Protein AF-A0A101II45-F1 (afdb_monomer_lite)

Structure (mmCIF, N/CA/C/O backbone):
data_AF-A0A101II45-F1
#
_entry.id   AF-A0A101II45-F1
#
loop_
_atom_site.group_PDB
_atom_site.id
_atom_site.type_symbol
_atom_site.label_atom_id
_atom_site.label_alt_id
_atom_site.label_comp_id
_atom_site.label_asym_id
_atom_site.label_entity_id
_atom_site.label_seq_id
_atom_site.pdbx_PDB_ins_code
_atom_site.Cartn_x
_atom_site.Cartn_y
_atom_site.Cartn_z
_atom_site.occupancy
_atom_site.B_iso_or_equiv
_atom_site.auth_seq_id
_atom_site.auth_comp_id
_atom_site.auth_asym_id
_atom_site.auth_atom_id
_atom_site.pdbx_PDB_model_num
ATOM 1 N N . MET A 1 1 ? 59.176 35.631 -33.725 1.00 32.97 1 MET A N 1
ATOM 2 C CA . MET A 1 1 ? 58.996 36.774 -32.805 1.00 32.97 1 MET A CA 1
ATOM 3 C C . MET A 1 1 ? 57.519 36.905 -32.478 1.00 32.97 1 MET A C 1
ATOM 5 O O . MET A 1 1 ? 56.698 36.558 -33.313 1.00 32.97 1 MET A O 1
ATOM 9 N N . ALA A 1 2 ? 57.236 37.292 -31.239 1.00 32.41 2 ALA A N 1
ATOM 10 C CA . ALA A 1 2 ? 55.952 37.253 -30.546 1.00 32.41 2 ALA A CA 1
ATOM 11 C C . ALA A 1 2 ? 54.821 38.098 -31.167 1.00 32.41 2 ALA A C 1
ATOM 13 O O . ALA A 1 2 ? 55.088 39.039 -31.907 1.00 32.41 2 ALA A O 1
ATOM 14 N N . GLY A 1 3 ? 53.579 37.820 -30.748 1.00 26.39 3 GLY A N 1
ATOM 15 C CA . GLY A 1 3 ? 52.481 38.789 -30.827 1.00 26.39 3 GLY A CA 1
ATOM 16 C C . GLY A 1 3 ? 51.075 38.196 -30.712 1.00 26.39 3 GLY A C 1
ATOM 17 O O . GLY A 1 3 ? 50.447 37.914 -31.722 1.00 26.39 3 GLY A O 1
ATOM 18 N N . LEU A 1 4 ? 50.580 38.036 -29.481 1.00 30.77 4 LEU A N 1
ATOM 19 C CA . LEU A 1 4 ? 49.160 37.840 -29.155 1.00 30.77 4 LEU A CA 1
ATOM 20 C C . LEU A 1 4 ? 48.338 39.101 -29.473 1.00 30.77 4 LEU A C 1
ATOM 22 O O . LEU A 1 4 ? 48.789 40.187 -29.134 1.00 30.77 4 LEU A O 1
ATOM 26 N N . HIS A 1 5 ? 47.094 38.944 -29.943 1.00 28.31 5 HIS A N 1
ATOM 27 C CA . HIS A 1 5 ? 45.943 39.736 -29.478 1.00 28.31 5 HIS A CA 1
ATOM 28 C C . HIS A 1 5 ? 44.617 39.003 -29.750 1.00 28.31 5 HIS A C 1
ATOM 30 O O . HIS A 1 5 ? 44.437 38.363 -30.781 1.00 28.31 5 HIS A O 1
ATOM 36 N N . TYR A 1 6 ? 43.699 39.080 -28.782 1.00 26.78 6 TYR A N 1
ATOM 37 C CA . TYR A 1 6 ? 42.430 38.353 -28.713 1.00 26.78 6 TYR A CA 1
ATOM 38 C C . TYR A 1 6 ? 41.243 39.337 -28.671 1.00 26.78 6 TYR A C 1
ATOM 40 O O . TYR A 1 6 ? 41.321 40.345 -27.972 1.00 26.78 6 TYR A O 1
ATOM 48 N N . ARG A 1 7 ? 40.129 38.893 -29.282 1.00 27.58 7 ARG A N 1
ATOM 49 C CA . ARG A 1 7 ? 38.688 39.208 -29.074 1.00 27.58 7 ARG A CA 1
ATOM 50 C C . ARG A 1 7 ? 38.025 40.363 -29.843 1.00 27.58 7 ARG A C 1
ATOM 52 O O . ARG A 1 7 ? 38.252 41.523 -29.532 1.00 27.58 7 ARG A O 1
ATOM 59 N N . SER A 1 8 ? 36.969 39.998 -30.586 1.00 24.53 8 SER A N 1
ATOM 60 C CA . SER A 1 8 ? 35.564 40.311 -30.238 1.00 24.53 8 SER A CA 1
ATOM 61 C C . SER A 1 8 ? 34.549 39.400 -30.982 1.00 24.53 8 SER A C 1
ATOM 63 O O . SER A 1 8 ? 34.760 39.091 -32.145 1.00 24.53 8 SER A O 1
ATOM 65 N N . ALA A 1 9 ? 33.529 38.924 -30.234 1.00 24.03 9 ALA A N 1
ATOM 66 C CA . ALA A 1 9 ? 32.086 38.692 -30.527 1.00 24.03 9 ALA A CA 1
ATOM 67 C C . ALA A 1 9 ? 31.601 38.114 -31.895 1.00 24.03 9 ALA A C 1
ATOM 69 O O . ALA A 1 9 ? 32.162 38.434 -32.925 1.00 24.03 9 ALA A O 1
ATOM 70 N N . THR A 1 10 ? 30.501 37.363 -32.079 1.00 25.03 10 THR A N 1
ATOM 71 C CA . THR A 1 10 ? 29.518 36.587 -31.283 1.00 25.03 10 THR A CA 1
ATOM 72 C C . THR A 1 10 ? 28.603 35.849 -32.284 1.00 25.03 10 THR A C 1
ATOM 74 O O . THR A 1 10 ? 28.254 36.438 -33.298 1.00 25.03 10 THR A O 1
ATOM 77 N N . ILE A 1 11 ? 28.120 34.669 -31.867 1.00 31.44 11 ILE A N 1
ATOM 78 C CA . ILE A 1 11 ? 26.826 34.007 -32.165 1.00 31.44 11 ILE A CA 1
ATOM 79 C C . ILE A 1 11 ? 26.573 33.421 -33.570 1.00 31.44 11 ILE A C 1
ATOM 81 O O . ILE A 1 11 ? 26.808 34.046 -34.592 1.00 31.44 11 ILE A O 1
ATOM 85 N N . SER A 1 12 ? 25.986 32.215 -33.504 1.00 30.75 12 SER A N 1
ATOM 86 C CA . SER A 1 12 ? 25.310 31.410 -34.529 1.00 30.75 12 SER A CA 1
ATOM 87 C C . SER A 1 12 ? 26.185 30.884 -35.654 1.00 30.75 12 SER A C 1
ATOM 89 O O . SER A 1 12 ? 26.355 31.551 -36.661 1.00 30.75 12 SER A O 1
ATOM 91 N N . ASP A 1 13 ? 26.698 29.666 -35.471 1.00 27.84 13 ASP A N 1
ATOM 92 C CA . ASP A 1 13 ? 26.395 28.547 -36.369 1.00 27.84 13 ASP A CA 1
ATOM 93 C C . ASP A 1 13 ? 26.982 27.235 -35.816 1.00 27.84 13 ASP A C 1
ATOM 95 O O . ASP A 1 13 ? 28.004 27.239 -35.134 1.00 27.84 13 ASP A O 1
ATOM 99 N N . PHE A 1 14 ? 26.318 26.127 -36.161 1.00 30.55 14 PHE A N 1
ATOM 100 C CA . PHE A 1 14 ? 26.659 24.704 -35.977 1.00 30.55 14 PHE A CA 1
ATOM 101 C C . PHE A 1 14 ? 25.975 23.921 -34.836 1.00 30.55 14 PHE A C 1
ATOM 103 O O . PHE A 1 14 ? 26.085 24.222 -33.651 1.00 30.55 14 PHE A O 1
ATOM 110 N N . GLY A 1 15 ? 25.234 22.893 -35.280 1.00 29.73 15 GLY A N 1
ATOM 111 C CA . GLY A 1 15 ? 24.333 22.017 -34.530 1.00 29.73 15 GLY A CA 1
ATOM 112 C C . GLY A 1 15 ? 24.991 20.828 -33.803 1.00 29.73 15 GLY A C 1
ATOM 113 O O . GLY A 1 15 ? 26.155 20.907 -33.413 1.00 29.73 15 GLY A O 1
ATOM 114 N N . PRO A 1 16 ? 24.237 19.739 -33.544 1.00 27.56 16 PRO A N 1
ATOM 115 C CA . PRO A 1 16 ? 24.560 18.788 -32.482 1.00 27.56 16 PRO A CA 1
ATOM 116 C C . PRO A 1 16 ? 25.752 17.888 -32.835 1.00 27.56 16 PRO A C 1
ATOM 118 O O . PRO A 1 16 ? 25.708 17.098 -33.777 1.00 27.56 16 PRO A O 1
ATOM 121 N N . LEU A 1 17 ? 26.813 17.975 -32.031 1.00 25.14 17 LEU A N 1
ATOM 122 C CA . LEU A 1 17 ? 27.935 17.038 -32.040 1.00 25.14 17 LEU A CA 1
ATOM 123 C C . LEU A 1 17 ? 27.567 15.781 -31.239 1.00 25.14 17 LEU A C 1
ATOM 125 O O . LEU A 1 17 ? 27.433 15.815 -30.017 1.00 25.14 17 LEU A O 1
ATOM 129 N N . TYR A 1 18 ? 27.428 14.664 -31.949 1.00 24.16 18 TYR A N 1
ATOM 130 C CA . TYR A 1 18 ? 27.373 13.317 -31.385 1.00 24.16 18 TYR A CA 1
ATOM 131 C C . TYR A 1 18 ? 28.719 12.959 -30.733 1.00 24.16 18 TYR A C 1
ATOM 133 O O . TYR A 1 18 ? 29.767 13.066 -31.371 1.00 24.16 18 TYR A O 1
ATOM 141 N N . VAL A 1 19 ? 28.700 12.463 -29.493 1.00 24.80 19 VAL A N 1
ATOM 142 C CA . VAL A 1 19 ? 29.877 11.851 -28.857 1.00 24.80 19 VAL A CA 1
ATOM 143 C C . VAL A 1 19 ? 29.896 10.357 -29.187 1.00 24.80 19 VAL A C 1
ATOM 145 O O . VAL A 1 19 ? 29.061 9.587 -28.720 1.00 24.80 19 VAL A O 1
ATOM 148 N N . ARG A 1 20 ? 30.860 9.952 -30.020 1.00 21.70 20 ARG A N 1
ATOM 149 C CA . ARG A 1 20 ? 31.225 8.555 -30.301 1.00 21.70 20 ARG A CA 1
ATOM 150 C C . ARG A 1 20 ? 31.975 7.987 -29.089 1.00 21.70 20 ARG A C 1
ATOM 152 O O . ARG A 1 20 ? 33.066 8.460 -28.784 1.00 21.70 20 ARG A O 1
ATOM 159 N N . PHE A 1 21 ? 31.447 6.949 -28.446 1.00 23.28 21 PHE A N 1
ATOM 160 C CA . PHE A 1 21 ? 32.246 6.103 -27.555 1.00 23.28 21 PHE A CA 1
ATOM 161 C C . PHE A 1 21 ? 33.021 5.086 -28.401 1.00 23.28 21 PHE A C 1
ATOM 163 O O . PHE A 1 21 ? 32.428 4.282 -29.117 1.00 23.28 21 PHE A O 1
ATOM 170 N N . VAL A 1 22 ? 34.352 5.142 -28.342 1.00 23.88 22 VAL A N 1
ATOM 171 C CA . VAL A 1 22 ? 35.238 4.101 -28.876 1.00 23.88 22 VAL A CA 1
ATOM 172 C C . VAL A 1 22 ? 35.500 3.112 -27.744 1.00 23.88 22 VAL A C 1
ATOM 174 O O . VAL A 1 22 ? 36.121 3.464 -26.745 1.00 23.88 22 VAL A O 1
ATOM 177 N N . CYS A 1 23 ? 35.002 1.887 -27.891 1.00 22.19 23 CYS A N 1
ATOM 178 C CA . CYS A 1 23 ? 35.316 0.770 -27.006 1.00 22.19 23 CYS A CA 1
ATOM 179 C C . CYS A 1 23 ? 36.609 0.103 -27.512 1.00 22.19 23 CYS A C 1
ATOM 181 O O . CYS A 1 23 ? 36.649 -0.260 -28.691 1.00 22.19 23 CYS A O 1
ATOM 183 N N . PRO A 1 24 ? 37.668 -0.075 -26.700 1.00 27.66 24 PRO A N 1
ATOM 184 C CA . PRO A 1 24 ? 38.785 -0.917 -27.100 1.00 27.66 24 PRO A CA 1
ATOM 185 C C . PRO A 1 24 ? 38.390 -2.390 -26.958 1.00 27.66 24 PRO A C 1
ATOM 187 O O . PRO A 1 24 ? 37.914 -2.820 -25.907 1.00 27.66 24 PRO A O 1
ATOM 190 N N . ALA A 1 25 ? 38.586 -3.147 -28.036 1.00 24.81 25 ALA A N 1
ATOM 191 C CA . ALA A 1 25 ? 38.457 -4.596 -28.070 1.00 24.81 25 ALA A CA 1
ATOM 192 C C . ALA A 1 25 ? 39.515 -5.260 -27.170 1.00 24.81 25 ALA A C 1
ATOM 194 O O . ALA A 1 25 ? 40.674 -4.844 -27.163 1.00 24.81 25 ALA A O 1
ATOM 195 N N . PHE A 1 26 ? 39.120 -6.309 -26.450 1.00 25.02 26 PHE A N 1
ATOM 196 C CA . PHE A 1 26 ? 40.024 -7.211 -25.739 1.00 25.02 26 PHE A CA 1
ATOM 197 C C . PHE A 1 26 ? 39.741 -8.635 -26.223 1.00 25.02 26 PHE A C 1
ATOM 199 O O . PHE A 1 26 ? 38.628 -9.129 -26.069 1.00 25.02 26 PHE A O 1
ATOM 206 N N . GLU A 1 27 ? 40.753 -9.283 -26.792 1.00 24.17 27 GLU A N 1
ATOM 207 C CA . GLU A 1 27 ? 40.809 -10.731 -27.006 1.00 24.17 27 GLU A CA 1
ATOM 208 C C . GLU A 1 27 ? 42.164 -11.276 -26.498 1.00 24.17 27 GLU A C 1
ATOM 210 O O . GLU A 1 27 ? 43.091 -10.493 -26.270 1.00 24.17 27 GLU A O 1
ATOM 215 N N . PRO A 1 28 ? 42.264 -12.588 -26.205 1.00 35.50 28 PRO A N 1
ATOM 216 C CA . PRO A 1 28 ? 42.927 -13.088 -25.001 1.00 35.50 28 PRO A CA 1
ATOM 217 C C . PRO A 1 28 ? 44.281 -13.766 -25.264 1.00 35.50 28 PRO A C 1
ATOM 219 O O . PRO A 1 28 ? 44.465 -14.421 -26.285 1.00 35.50 28 PRO A O 1
ATOM 222 N N . SER A 1 29 ? 45.198 -13.742 -24.285 1.00 27.14 29 SER A N 1
ATOM 223 C CA . SER A 1 29 ? 46.240 -14.778 -24.161 1.00 27.14 29 SER A CA 1
ATOM 224 C C . SER A 1 29 ? 46.893 -14.835 -22.772 1.00 27.14 29 SER A C 1
ATOM 226 O O . SER A 1 29 ? 47.020 -13.836 -22.071 1.00 27.14 29 SER A O 1
ATOM 228 N N . ILE A 1 30 ? 47.285 -16.055 -22.415 1.00 27.22 30 ILE A N 1
ATOM 229 C CA . ILE A 1 30 ? 47.658 -16.625 -21.114 1.00 27.22 30 ILE A CA 1
ATOM 230 C C . ILE A 1 30 ? 49.125 -16.337 -20.708 1.00 27.22 30 ILE A C 1
ATOM 232 O O . ILE A 1 30 ? 50.016 -16.438 -21.541 1.00 27.22 30 ILE A O 1
ATOM 236 N N . SER A 1 31 ? 49.374 -16.102 -19.405 1.00 24.83 31 SER A N 1
ATOM 237 C CA . SER A 1 31 ? 50.360 -16.789 -18.521 1.00 24.83 31 SER A CA 1
ATOM 238 C C . SER A 1 31 ? 51.098 -15.890 -17.497 1.00 24.83 31 SER A C 1
ATOM 240 O O . SER A 1 31 ? 51.764 -14.923 -17.844 1.00 24.83 31 SER A O 1
ATOM 242 N N . ALA A 1 32 ? 51.015 -16.325 -16.232 1.00 25.89 32 ALA A N 1
ATOM 243 C CA . ALA A 1 32 ? 52.049 -16.339 -15.185 1.00 25.89 32 ALA A CA 1
ATOM 244 C C . ALA A 1 32 ? 52.686 -15.031 -14.643 1.00 25.89 32 ALA A C 1
ATOM 246 O O . ALA A 1 32 ? 53.687 -14.546 -15.157 1.00 25.89 32 ALA A O 1
ATOM 247 N N . ARG A 1 33 ? 52.223 -14.630 -13.443 1.00 25.17 33 ARG A N 1
ATOM 248 C CA . ARG A 1 33 ? 52.964 -14.413 -12.164 1.00 25.17 33 ARG A CA 1
ATOM 249 C C . ARG A 1 33 ? 52.346 -13.250 -11.378 1.00 25.17 33 ARG A C 1
ATOM 251 O O . ARG A 1 33 ? 52.297 -12.126 -11.855 1.00 25.17 33 ARG A O 1
ATOM 258 N N . ALA A 1 34 ? 51.906 -13.527 -10.152 1.00 34.88 34 ALA A N 1
ATOM 259 C CA . ALA A 1 34 ? 51.411 -12.518 -9.219 1.00 34.88 34 ALA A CA 1
ATOM 260 C C . ALA A 1 34 ? 52.565 -11.662 -8.659 1.00 34.88 34 ALA A C 1
ATOM 262 O O . ALA A 1 34 ? 53.538 -12.244 -8.166 1.00 34.88 34 ALA A O 1
ATOM 263 N N . PRO A 1 35 ? 52.457 -10.319 -8.642 1.00 25.36 35 PRO A N 1
ATOM 264 C CA . PRO A 1 35 ? 53.284 -9.481 -7.793 1.00 25.36 35 PRO A CA 1
ATOM 265 C C . PRO A 1 35 ? 52.501 -8.937 -6.592 1.00 25.36 35 PRO A C 1
ATOM 267 O O . PRO A 1 35 ? 51.302 -8.668 -6.637 1.00 25.36 35 PRO A O 1
ATOM 270 N N . ARG A 1 36 ? 53.248 -8.832 -5.496 1.00 24.67 36 ARG A N 1
ATOM 271 C CA . ARG A 1 36 ? 52.864 -8.429 -4.144 1.00 24.67 36 ARG A CA 1
ATOM 272 C C . ARG A 1 36 ? 52.303 -7.005 -4.092 1.00 24.67 36 ARG A C 1
ATOM 274 O O . ARG A 1 36 ? 52.755 -6.133 -4.823 1.00 24.67 36 ARG A O 1
ATOM 281 N N . ALA A 1 37 ? 51.381 -6.784 -3.158 1.00 25.09 37 ALA A N 1
ATOM 282 C CA . ALA A 1 37 ? 50.926 -5.458 -2.765 1.00 25.09 37 ALA A CA 1
ATOM 283 C C . ALA A 1 37 ? 52.084 -4.653 -2.148 1.00 25.09 37 ALA A C 1
ATOM 285 O O . ALA A 1 37 ? 52.643 -5.055 -1.127 1.00 25.09 37 ALA A O 1
ATOM 286 N N . GLU A 1 38 ? 52.410 -3.514 -2.753 1.00 24.03 38 GLU A N 1
ATOM 287 C CA . GLU A 1 38 ? 53.189 -2.446 -2.127 1.00 24.03 38 GLU A CA 1
ATOM 288 C C . GLU A 1 38 ? 52.232 -1.341 -1.675 1.00 24.03 38 GLU A C 1
ATOM 290 O O . GLU A 1 38 ? 51.478 -0.777 -2.467 1.00 24.03 38 GLU A O 1
ATOM 295 N N . ILE A 1 39 ? 52.255 -1.045 -0.376 1.00 27.03 39 ILE A N 1
ATOM 296 C CA . ILE A 1 39 ? 51.626 0.140 0.203 1.00 27.03 39 ILE A CA 1
ATOM 297 C C . ILE A 1 39 ? 52.613 1.289 0.006 1.00 27.03 39 ILE A C 1
ATOM 299 O O . ILE A 1 39 ? 53.676 1.297 0.625 1.00 27.03 39 ILE A O 1
ATOM 303 N N . VAL A 1 40 ? 52.258 2.262 -0.833 1.00 27.28 40 VAL A N 1
ATOM 304 C CA . VAL A 1 40 ? 53.008 3.517 -0.962 1.00 27.28 40 VAL A CA 1
ATOM 305 C C . VAL A 1 40 ? 52.243 4.621 -0.219 1.00 27.28 40 VAL A C 1
ATOM 307 O O . VAL A 1 40 ? 51.088 4.886 -0.559 1.00 27.28 40 VAL A O 1
ATOM 310 N N . PRO A 1 41 ? 52.839 5.266 0.800 1.00 30.97 41 PRO A N 1
ATOM 311 C CA . PRO A 1 41 ? 52.206 6.348 1.541 1.00 30.97 41 PRO A CA 1
ATOM 312 C C . PRO A 1 41 ? 52.408 7.687 0.811 1.00 30.97 41 PRO A C 1
ATOM 314 O O . PRO A 1 41 ? 53.524 8.188 0.711 1.00 30.97 41 PRO A O 1
ATOM 317 N N . GLY A 1 42 ? 51.324 8.294 0.334 1.00 24.31 42 GLY A N 1
ATOM 318 C CA . GLY A 1 42 ? 51.264 9.708 -0.056 1.00 24.31 42 GLY A CA 1
ATOM 319 C C . GLY A 1 42 ? 49.960 10.267 0.506 1.00 24.31 42 GLY A C 1
ATOM 320 O O . GLY A 1 42 ? 48.901 9.710 0.257 1.00 24.31 42 GLY A O 1
ATOM 321 N N . GLY A 1 43 ? 49.959 11.239 1.412 1.00 26.11 43 GLY A N 1
ATOM 322 C CA . GLY A 1 43 ? 50.553 12.559 1.236 1.00 26.11 43 GLY A CA 1
ATOM 323 C C . GLY A 1 43 ? 49.382 13.525 1.055 1.00 26.11 43 GLY A C 1
ATOM 324 O O . GLY A 1 43 ? 48.915 13.739 -0.055 1.00 26.11 43 GLY A O 1
ATOM 325 N N . PHE A 1 44 ? 48.825 13.996 2.171 1.00 27.03 44 PHE A N 1
ATOM 326 C CA . PHE A 1 44 ? 47.637 14.848 2.213 1.00 27.03 44 PHE A CA 1
ATOM 327 C C . PHE A 1 44 ? 48.044 16.285 1.845 1.00 27.03 44 PHE A C 1
ATOM 329 O O . PHE A 1 44 ? 48.595 17.002 2.679 1.00 27.03 44 PHE A O 1
ATOM 336 N N . GLU A 1 45 ? 47.811 16.708 0.601 1.00 29.06 45 GLU A N 1
ATOM 337 C CA . GLU A 1 45 ? 47.910 18.123 0.222 1.00 29.06 45 GLU A CA 1
ATOM 338 C C . GLU A 1 45 ? 46.606 18.868 0.580 1.00 29.06 45 GLU A C 1
ATOM 340 O O . GLU A 1 45 ? 45.510 18.381 0.286 1.00 29.06 45 GLU A O 1
ATOM 345 N N . PRO A 1 46 ? 46.680 20.048 1.227 1.00 27.95 46 PRO A N 1
ATOM 346 C CA . PRO A 1 46 ? 45.502 20.798 1.646 1.00 27.95 46 PRO A CA 1
ATOM 347 C C . PRO A 1 46 ? 44.780 21.459 0.451 1.00 27.95 46 PRO A C 1
ATOM 349 O O . PRO A 1 46 ? 45.415 22.018 -0.446 1.00 27.95 46 PRO A O 1
ATOM 352 N N . PRO A 1 47 ? 43.435 21.468 0.432 1.00 29.73 47 PRO A N 1
ATOM 353 C CA . PRO A 1 47 ? 42.660 21.873 -0.732 1.00 29.73 47 PRO A CA 1
ATOM 354 C C . PRO A 1 47 ? 42.575 23.405 -0.838 1.00 29.73 47 PRO A C 1
ATOM 356 O O . PRO A 1 47 ? 41.616 24.019 -0.364 1.00 29.73 47 PRO A O 1
ATOM 359 N N . SER A 1 48 ? 43.522 24.050 -1.522 1.00 38.41 48 SER A N 1
ATOM 360 C CA . SER A 1 48 ? 43.409 25.480 -1.876 1.00 38.41 48 SER A CA 1
ATOM 361 C C . SER A 1 48 ? 43.656 25.829 -3.350 1.00 38.41 48 SER A C 1
ATOM 363 O O . SER A 1 48 ? 43.520 26.999 -3.697 1.00 38.41 48 SER A O 1
ATOM 365 N N . GLN A 1 49 ? 43.900 24.866 -4.252 1.00 39.69 49 GLN A N 1
ATOM 366 C CA . GLN A 1 49 ? 44.138 25.165 -5.681 1.00 39.69 49 GLN A CA 1
ATOM 367 C C . GLN A 1 49 ? 43.527 24.155 -6.681 1.00 39.69 49 GLN A C 1
ATOM 369 O O . GLN A 1 49 ? 44.165 23.776 -7.656 1.00 39.69 49 GLN A O 1
ATOM 374 N N . ALA A 1 50 ? 42.264 23.753 -6.491 1.00 29.25 50 ALA A N 1
ATOM 375 C CA . ALA A 1 50 ? 41.498 23.002 -7.501 1.00 29.25 50 ALA A CA 1
ATOM 376 C C . ALA A 1 50 ? 40.379 23.879 -8.118 1.00 29.25 50 ALA A C 1
ATOM 378 O O . ALA A 1 50 ? 39.761 24.662 -7.386 1.00 29.25 50 ALA A O 1
ATOM 379 N N . PRO A 1 51 ? 40.104 23.790 -9.437 1.00 27.33 51 PRO A N 1
ATOM 380 C CA . PRO A 1 51 ? 39.119 24.633 -10.121 1.00 27.33 51 PRO A CA 1
ATOM 381 C C . PRO A 1 51 ? 37.683 24.421 -9.597 1.00 27.33 51 PRO A C 1
ATOM 383 O O . PRO A 1 51 ? 37.286 23.315 -9.246 1.00 27.33 51 PRO A O 1
ATOM 386 N N . LYS A 1 52 ? 36.904 25.515 -9.548 1.00 32.28 52 LYS A N 1
ATOM 387 C CA . LYS A 1 52 ? 35.622 25.732 -8.826 1.00 32.28 52 LYS A CA 1
ATOM 388 C C . LYS A 1 52 ? 34.398 24.876 -9.234 1.00 32.28 52 LYS A C 1
ATOM 390 O O . LYS A 1 52 ? 33.268 25.291 -8.997 1.00 32.28 52 LYS A O 1
ATOM 395 N N . ALA A 1 53 ? 34.572 23.688 -9.795 1.00 28.45 53 ALA A N 1
ATOM 396 C CA . ALA A 1 53 ? 33.468 22.801 -10.166 1.00 28.45 53 ALA A CA 1
ATOM 397 C C . ALA A 1 53 ? 33.647 21.413 -9.539 1.00 28.45 53 ALA A C 1
ATOM 399 O O . ALA A 1 53 ? 33.849 20.444 -10.253 1.00 28.45 53 ALA A O 1
ATOM 400 N N . CYS A 1 54 ? 33.655 21.358 -8.203 1.00 29.38 54 CYS A N 1
ATOM 401 C CA . CYS A 1 54 ? 33.370 20.193 -7.347 1.00 29.38 54 CYS A CA 1
ATOM 402 C C . CYS A 1 54 ? 33.839 20.520 -5.920 1.00 29.38 54 CYS A C 1
ATOM 404 O O . CYS A 1 54 ? 34.981 20.251 -5.556 1.00 29.38 54 CYS A O 1
ATOM 406 N N . ARG A 1 55 ? 32.969 21.114 -5.096 1.00 24.06 55 ARG A N 1
ATOM 407 C CA . ARG A 1 55 ? 33.102 21.061 -3.632 1.00 24.06 55 ARG A CA 1
ATOM 408 C C . ARG A 1 55 ? 31.734 20.852 -3.000 1.00 24.06 55 ARG A C 1
ATOM 410 O O . ARG A 1 55 ? 30.818 21.640 -3.211 1.00 24.06 55 ARG A O 1
ATOM 417 N N . ILE A 1 56 ? 31.630 19.760 -2.252 1.00 26.50 56 ILE A N 1
ATOM 418 C CA . ILE A 1 56 ? 30.566 19.481 -1.292 1.00 26.50 56 ILE A CA 1
ATOM 419 C C . ILE A 1 56 ? 31.031 20.127 0.014 1.00 26.50 56 ILE A C 1
ATOM 421 O O . ILE A 1 56 ? 31.925 19.597 0.669 1.00 26.50 56 ILE A O 1
ATOM 425 N N . ASP A 1 57 ? 30.471 21.282 0.371 1.00 24.36 57 ASP A N 1
ATOM 426 C CA . ASP A 1 57 ? 30.784 21.931 1.645 1.00 24.36 57 ASP A CA 1
ATOM 427 C C . ASP A 1 57 ? 29.817 21.457 2.741 1.00 24.36 57 ASP A C 1
ATOM 429 O O . ASP A 1 57 ? 28.619 21.758 2.753 1.00 24.36 57 ASP A O 1
ATOM 433 N N . HIS A 1 58 ? 30.386 20.722 3.699 1.00 26.88 58 HIS A N 1
ATOM 434 C CA . HIS A 1 58 ? 29.890 20.617 5.067 1.00 26.88 58 HIS A CA 1
ATOM 435 C C . HIS A 1 58 ? 29.849 22.020 5.692 1.00 26.88 58 HIS A C 1
ATOM 437 O O . HIS A 1 58 ? 30.868 22.705 5.714 1.00 26.88 58 HIS A O 1
ATOM 443 N N . TYR A 1 59 ? 28.710 22.443 6.251 1.00 23.28 59 TYR A N 1
ATOM 444 C CA . TYR A 1 59 ? 28.646 23.685 7.034 1.00 23.28 59 TYR A CA 1
ATOM 445 C C . TYR A 1 59 ? 28.495 23.415 8.538 1.00 23.28 59 TYR A C 1
ATOM 447 O O . TYR A 1 59 ? 27.554 22.711 8.924 1.00 23.28 59 TYR A O 1
ATOM 455 N N . PRO A 1 60 ? 29.368 24.010 9.379 1.00 27.34 60 PRO A N 1
ATOM 456 C CA . PRO A 1 60 ? 29.245 24.039 10.828 1.00 27.34 60 PRO A CA 1
ATOM 457 C C . PRO A 1 60 ? 28.336 25.186 11.314 1.00 27.34 60 PRO A C 1
ATOM 459 O O . PRO A 1 60 ? 27.945 26.089 10.576 1.00 27.34 60 PRO A O 1
ATOM 462 N N . THR A 1 61 ? 27.995 25.095 12.594 1.00 32.50 61 THR A N 1
ATOM 463 C CA . THR A 1 61 ? 27.159 25.957 13.442 1.00 32.50 61 THR A CA 1
ATOM 464 C C . THR A 1 61 ? 27.641 27.410 13.587 1.00 32.50 61 THR A C 1
ATOM 466 O O . THR A 1 61 ? 28.829 27.640 13.793 1.00 32.50 61 THR A O 1
ATOM 469 N N . GLY A 1 62 ? 26.713 28.381 13.617 1.00 25.83 62 GLY A N 1
ATOM 470 C CA . GLY A 1 62 ? 26.977 29.773 14.023 1.00 25.83 62 GLY A CA 1
ATOM 471 C C . GLY A 1 62 ? 25.702 30.627 14.180 1.00 25.83 62 GLY A C 1
ATOM 472 O O . GLY A 1 62 ? 24.832 30.605 13.318 1.00 25.83 62 GLY A O 1
ATOM 473 N N . LEU A 1 63 ? 25.592 31.329 15.312 1.00 24.52 63 LEU A N 1
ATOM 474 C CA . LEU A 1 63 ? 24.477 32.153 15.832 1.00 24.52 63 LEU A CA 1
ATOM 475 C C . LEU A 1 63 ? 24.092 33.381 14.969 1.00 24.52 63 LEU A C 1
ATOM 477 O O . LEU A 1 63 ? 24.961 33.912 14.282 1.00 24.52 63 LEU A O 1
ATOM 481 N N . PRO A 1 64 ? 22.870 33.954 15.108 1.00 32.31 64 PRO A N 1
ATOM 482 C CA . PRO A 1 64 ? 22.576 35.309 14.639 1.00 32.31 64 PRO A CA 1
ATOM 483 C C . PRO A 1 64 ? 22.449 36.343 15.780 1.00 32.31 64 PRO A C 1
ATOM 485 O O . PRO A 1 64 ? 21.733 36.131 16.762 1.00 32.31 64 PRO A O 1
ATOM 488 N N . THR A 1 65 ? 23.089 37.503 15.608 1.00 26.34 65 THR A N 1
ATOM 489 C CA . THR A 1 65 ? 22.798 38.777 16.302 1.00 26.34 65 THR A CA 1
ATOM 490 C C . THR A 1 65 ? 21.788 39.626 15.498 1.00 26.34 65 THR A C 1
ATOM 492 O O . THR A 1 65 ? 21.583 39.368 14.311 1.00 26.34 65 THR A O 1
ATOM 495 N N . PRO A 1 66 ? 21.094 40.599 16.129 1.00 37.03 66 PRO A N 1
ATOM 496 C CA . PRO A 1 66 ? 19.774 41.055 15.690 1.00 37.03 66 PRO A CA 1
ATOM 497 C C . PRO A 1 66 ? 19.805 42.329 14.835 1.00 37.03 66 PRO A C 1
ATOM 499 O O . PRO A 1 66 ? 20.637 43.207 15.047 1.00 37.03 66 PRO A O 1
ATOM 502 N N . LEU A 1 67 ? 18.811 42.483 13.952 1.00 27.97 67 LEU A N 1
ATOM 503 C CA . LEU A 1 67 ? 18.456 43.773 13.358 1.00 27.97 67 LEU A CA 1
ATOM 504 C C . LEU A 1 67 ? 17.037 44.193 13.761 1.00 27.97 67 LEU A C 1
ATOM 506 O O . LEU A 1 67 ? 16.083 43.417 13.749 1.00 27.97 67 LEU A O 1
ATOM 510 N N . SER A 1 68 ? 16.981 45.450 14.181 1.00 28.31 68 SER A N 1
ATOM 511 C CA . SER A 1 68 ? 15.887 46.255 14.716 1.00 28.31 68 SER A CA 1
ATOM 512 C C . SER A 1 68 ? 14.944 46.812 13.643 1.00 28.31 68 SER A C 1
ATOM 514 O O . SER A 1 68 ? 15.402 47.132 12.552 1.00 28.31 68 SER A O 1
ATOM 516 N N . GLY A 1 69 ? 13.688 47.101 14.015 1.00 27.84 69 GLY A N 1
ATOM 517 C CA . GLY A 1 69 ? 12.888 48.156 13.367 1.00 27.84 69 GLY A CA 1
ATOM 518 C C . GLY A 1 69 ? 11.441 47.789 13.028 1.00 27.84 69 GLY A C 1
ATOM 519 O O . GLY A 1 69 ? 11.182 47.060 12.085 1.00 27.84 69 GLY A O 1
ATOM 520 N N . LEU A 1 70 ? 10.512 48.332 13.821 1.00 27.20 70 LEU A N 1
ATOM 521 C CA . LEU A 1 70 ? 9.042 48.291 13.756 1.00 27.20 70 LEU A CA 1
ATOM 522 C C . LEU A 1 70 ? 8.391 48.371 12.351 1.00 27.20 70 LEU A C 1
ATOM 524 O O . LEU A 1 70 ? 8.628 49.329 11.629 1.00 27.20 70 LEU A O 1
ATOM 528 N N . GLN A 1 71 ? 7.358 47.555 12.094 1.00 26.31 71 GLN A N 1
ATOM 529 C CA . GLN A 1 71 ? 5.945 47.899 12.357 1.00 26.31 71 GLN A CA 1
ATOM 530 C C . GLN A 1 71 ? 5.037 46.660 12.231 1.00 26.31 71 GLN A C 1
ATOM 532 O O . GLN A 1 71 ? 5.194 45.814 11.359 1.00 26.31 71 GLN A O 1
ATOM 537 N N . ARG A 1 72 ? 4.103 46.542 13.180 1.00 28.77 72 ARG A N 1
ATOM 538 C CA . ARG A 1 72 ? 3.174 45.420 13.361 1.00 28.77 72 ARG A CA 1
ATOM 539 C C . ARG A 1 72 ? 2.000 45.534 12.393 1.00 28.77 72 ARG A C 1
ATOM 541 O O . ARG A 1 72 ? 1.352 46.572 12.397 1.00 28.77 72 ARG A O 1
ATOM 548 N N . HIS A 1 73 ? 1.645 44.438 11.727 1.00 27.33 73 HIS A N 1
ATOM 549 C CA . HIS A 1 73 ? 0.258 44.026 11.484 1.00 27.33 73 HIS A CA 1
ATOM 550 C C . HIS A 1 73 ? 0.177 42.507 11.699 1.00 27.33 73 HIS A C 1
ATOM 552 O O . HIS A 1 73 ? 1.089 41.771 11.323 1.00 27.33 73 HIS A O 1
ATOM 558 N N . LEU A 1 74 ? -0.867 42.061 12.401 1.00 27.97 74 LEU A N 1
ATOM 559 C CA . LEU A 1 74 ? -1.113 40.666 12.771 1.00 27.97 74 LEU A CA 1
ATOM 560 C C . LEU A 1 74 ? -1.086 39.753 11.533 1.00 27.97 74 LEU A C 1
ATOM 562 O O . LEU A 1 74 ? -1.970 39.830 10.685 1.00 27.97 74 LEU A O 1
ATOM 566 N N . GLN A 1 75 ? -0.135 38.823 11.491 1.00 23.11 75 GLN A N 1
ATOM 567 C CA . GLN A 1 75 ? -0.242 37.606 10.695 1.00 23.11 75 GLN A CA 1
ATOM 568 C C . GLN A 1 75 ? 0.021 36.431 11.634 1.00 23.11 75 GLN A C 1
ATOM 570 O O . GLN A 1 75 ? 1.144 36.190 12.073 1.00 23.11 75 GLN A O 1
ATOM 575 N N . VAL A 1 76 ? -1.054 35.740 12.003 1.00 22.58 76 VAL A N 1
ATOM 576 C CA . VAL A 1 76 ? -0.989 34.436 12.659 1.00 22.58 76 VAL A CA 1
ATOM 577 C C . VAL A 1 76 ? -0.388 33.481 11.631 1.00 22.58 76 VAL A C 1
ATOM 579 O O . VAL A 1 76 ? -1.033 33.134 10.643 1.00 22.58 76 VAL A O 1
ATOM 582 N N . TYR A 1 77 ? 0.881 33.116 11.810 1.00 23.64 77 TYR A N 1
ATOM 583 C CA . TYR A 1 77 ? 1.532 32.113 10.977 1.00 23.64 77 TYR A CA 1
ATOM 584 C C . TYR A 1 77 ? 0.971 30.735 11.340 1.00 23.64 77 TYR A C 1
ATOM 586 O O . TYR A 1 77 ? 1.483 30.045 12.219 1.00 23.64 77 TYR A O 1
ATOM 594 N N . LEU A 1 78 ? -0.090 30.335 10.632 1.00 23.69 78 LEU A N 1
ATOM 595 C CA . LEU A 1 78 ? -0.383 28.927 10.377 1.00 23.69 78 LEU A CA 1
ATOM 596 C C . LEU A 1 78 ? 0.909 28.267 9.876 1.00 23.69 78 LEU A C 1
ATOM 598 O O . LEU A 1 78 ? 1.541 28.779 8.947 1.00 23.69 78 LEU A O 1
ATOM 602 N N . HIS A 1 79 ? 1.281 27.122 10.449 1.00 24.61 79 HIS A N 1
ATOM 603 C CA . HIS A 1 79 ? 2.243 26.220 9.824 1.00 24.61 79 HIS A CA 1
ATOM 604 C C . HIS A 1 79 ? 1.673 25.806 8.460 1.00 24.61 79 HIS A C 1
ATOM 606 O O . HIS A 1 79 ? 0.816 24.931 8.356 1.00 24.61 79 HIS A O 1
ATOM 612 N N . LYS A 1 80 ? 2.097 26.512 7.408 1.00 23.75 80 LYS A N 1
ATOM 613 C CA . LYS A 1 80 ? 1.710 26.250 6.027 1.00 23.75 80 LYS A CA 1
ATOM 614 C C . LYS A 1 80 ? 2.355 24.943 5.574 1.00 23.75 80 LYS A C 1
ATOM 616 O O . LYS A 1 80 ? 3.500 24.934 5.141 1.00 23.75 80 LYS A O 1
ATOM 621 N N . ILE A 1 81 ? 1.588 23.862 5.605 1.00 30.56 81 ILE A N 1
ATOM 622 C CA . ILE A 1 81 ? 1.658 22.858 4.547 1.00 30.56 81 ILE A CA 1
ATOM 623 C C . ILE A 1 81 ? 0.677 23.326 3.474 1.00 30.56 81 ILE A C 1
ATOM 625 O O . ILE A 1 81 ? -0.501 23.029 3.587 1.00 30.56 81 ILE A O 1
ATOM 629 N N . TYR A 1 82 ? 1.141 24.093 2.485 1.00 22.89 82 TYR A N 1
ATOM 630 C CA . TYR A 1 82 ? 0.449 24.297 1.205 1.00 22.89 82 TYR A CA 1
ATOM 631 C C . TYR A 1 82 ? 1.449 24.787 0.150 1.00 22.89 82 TYR A C 1
ATOM 633 O O . TYR A 1 82 ? 2.034 25.858 0.302 1.00 22.89 82 TYR A O 1
ATOM 641 N N . MET A 1 83 ? 1.564 24.048 -0.951 1.00 21.61 83 MET A N 1
ATOM 642 C CA . MET A 1 83 ? 1.833 24.606 -2.276 1.00 21.61 83 MET A CA 1
ATOM 643 C C . MET A 1 83 ? 0.750 24.048 -3.199 1.00 21.61 83 MET A C 1
ATOM 645 O O . MET A 1 83 ? 0.825 22.909 -3.638 1.00 21.61 83 MET A O 1
ATOM 649 N N . ARG A 1 84 ? -0.283 24.852 -3.461 1.00 21.75 84 ARG A N 1
ATOM 650 C CA . ARG A 1 84 ? -1.090 24.716 -4.673 1.00 21.75 84 ARG A CA 1
ATOM 651 C C . ARG A 1 84 ? -0.305 25.452 -5.747 1.00 21.75 84 ARG A C 1
ATOM 653 O O . ARG A 1 84 ? -0.190 26.673 -5.651 1.00 21.75 84 ARG A O 1
ATOM 660 N N . PHE A 1 85 ? 0.259 24.747 -6.722 1.00 24.36 85 PHE A N 1
ATOM 661 C CA . PHE A 1 85 ? 0.841 25.427 -7.873 1.00 24.36 85 PHE A CA 1
ATOM 662 C C . PHE A 1 85 ? -0.303 25.983 -8.731 1.00 24.36 85 PHE A C 1
ATOM 664 O O . PHE A 1 85 ? -1.174 25.217 -9.152 1.00 24.36 85 PHE A O 1
ATOM 671 N N . PRO A 1 86 ? -0.374 27.304 -8.972 1.00 24.52 86 PRO A N 1
ATOM 672 C CA . PRO A 1 86 ? -1.202 27.801 -10.052 1.00 24.52 86 PRO A CA 1
ATOM 673 C C . PRO A 1 86 ? -0.591 27.293 -11.359 1.00 24.52 86 PRO A C 1
ATOM 675 O O . PRO A 1 86 ? 0.575 27.547 -11.650 1.00 24.52 86 PRO A O 1
ATOM 678 N N . VAL A 1 87 ? -1.384 26.562 -12.139 1.00 33.00 87 VAL A N 1
ATOM 679 C CA . VAL A 1 87 ? -1.041 26.227 -13.520 1.00 33.00 87 VAL A CA 1
ATOM 680 C C . VAL A 1 87 ? -0.852 27.537 -14.280 1.00 33.00 87 VAL A C 1
ATOM 682 O O . VAL A 1 87 ? -1.816 28.290 -14.438 1.00 33.00 87 VAL A O 1
ATOM 685 N N . ARG A 1 88 ? 0.383 27.810 -14.711 1.00 26.62 88 ARG A N 1
ATOM 686 C CA . ARG A 1 88 ? 0.727 28.614 -15.892 1.00 26.62 88 ARG A CA 1
ATOM 687 C C . ARG A 1 88 ? 2.222 28.486 -16.199 1.00 26.62 88 ARG A C 1
ATOM 689 O O . ARG A 1 88 ? 3.051 28.949 -15.430 1.00 26.62 88 ARG A O 1
ATOM 696 N N . ASP A 1 89 ? 2.473 27.822 -17.322 1.00 31.30 89 ASP A N 1
ATOM 697 C CA . ASP A 1 89 ? 3.617 27.849 -18.236 1.00 31.30 89 ASP A CA 1
ATOM 698 C C . ASP A 1 89 ? 5.057 28.099 -17.741 1.00 31.30 89 ASP A C 1
ATOM 700 O O . ASP A 1 89 ? 5.403 29.153 -17.214 1.00 31.30 89 ASP A O 1
ATOM 704 N N . LYS A 1 90 ? 5.894 27.155 -18.202 1.00 29.69 90 LYS A N 1
ATOM 705 C CA . LYS A 1 90 ? 7.356 27.131 -18.402 1.00 29.69 90 LYS A CA 1
ATOM 706 C C . LYS A 1 90 ? 8.253 26.775 -17.208 1.00 29.69 90 LYS A C 1
ATOM 708 O O . LYS A 1 90 ? 8.359 27.504 -16.234 1.00 29.69 90 LYS A O 1
ATOM 713 N N . GLU A 1 91 ? 8.920 25.629 -17.406 1.00 38.56 91 GLU A N 1
ATOM 714 C CA . GLU A 1 91 ? 10.169 25.133 -16.806 1.00 38.56 91 GLU A CA 1
ATOM 715 C C . GLU A 1 91 ? 10.381 25.435 -15.318 1.00 38.56 91 GLU A C 1
ATOM 717 O O . GLU A 1 91 ? 10.899 26.481 -14.938 1.00 38.56 91 GLU A O 1
ATOM 722 N N . ILE A 1 92 ? 10.063 24.456 -14.465 1.00 31.42 92 ILE A N 1
ATOM 723 C CA . ILE A 1 92 ? 10.476 24.471 -13.060 1.00 31.42 92 ILE A CA 1
ATOM 724 C C . ILE A 1 92 ? 11.309 23.221 -12.785 1.00 31.42 92 ILE A C 1
ATOM 726 O O . ILE A 1 92 ? 10.798 22.107 -12.698 1.00 31.42 92 ILE A O 1
ATOM 730 N N . GLU A 1 93 ? 12.612 23.437 -12.635 1.00 26.75 93 GLU A N 1
ATOM 731 C CA . GLU A 1 93 ? 13.567 22.471 -12.104 1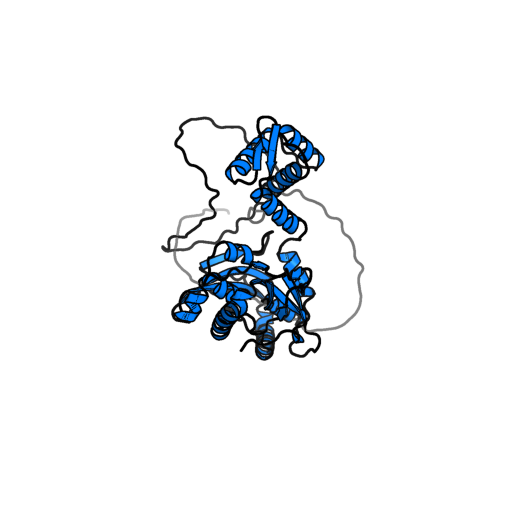.00 26.75 93 GLU A CA 1
ATOM 732 C C . GLU A 1 93 ? 13.199 22.155 -10.638 1.00 26.75 93 GLU A C 1
ATOM 734 O O . GLU A 1 93 ? 13.184 23.034 -9.769 1.00 26.75 93 GLU A O 1
ATOM 739 N N . MET A 1 94 ? 12.843 20.898 -10.359 1.00 30.75 94 MET A N 1
ATOM 740 C CA . MET A 1 94 ? 12.452 20.439 -9.023 1.00 30.75 94 MET A CA 1
ATOM 741 C C . MET A 1 94 ? 13.669 20.411 -8.089 1.00 30.75 94 MET A C 1
ATOM 743 O O . MET A 1 94 ? 14.553 19.572 -8.242 1.00 30.75 94 MET A O 1
ATOM 747 N N . LYS A 1 95 ? 13.707 21.286 -7.076 1.00 26.98 95 LYS A N 1
ATOM 748 C CA . LYS A 1 95 ? 14.706 21.212 -5.996 1.00 26.98 95 LYS A CA 1
ATOM 749 C C . LYS A 1 95 ? 14.164 20.432 -4.789 1.00 26.98 95 LYS A C 1
ATOM 751 O O . LYS A 1 95 ? 13.210 20.900 -4.165 1.00 26.98 95 LYS A O 1
ATOM 756 N N . PRO A 1 96 ? 14.779 19.297 -4.403 1.00 25.42 96 PRO A N 1
ATOM 757 C CA . PRO A 1 96 ? 14.463 18.623 -3.152 1.00 25.42 96 PRO A CA 1
ATOM 758 C C . PRO A 1 96 ? 14.941 19.461 -1.959 1.00 25.42 96 PRO A C 1
ATOM 760 O O . PRO A 1 96 ? 16.086 19.912 -1.906 1.00 25.42 96 PRO A O 1
ATOM 763 N N . LEU A 1 97 ? 14.059 19.666 -0.981 1.00 27.50 97 LEU A N 1
ATOM 764 C CA . LEU A 1 97 ? 14.401 20.301 0.290 1.00 27.50 97 LEU A CA 1
ATOM 765 C C . LEU A 1 97 ? 14.984 19.257 1.245 1.00 27.50 97 LEU A C 1
ATOM 767 O O . LEU A 1 97 ? 14.261 18.476 1.853 1.00 27.50 97 LEU A O 1
ATOM 771 N N . THR A 1 98 ? 16.301 19.283 1.418 1.00 44.44 98 THR A N 1
ATOM 772 C CA . THR A 1 98 ? 17.019 18.519 2.446 1.00 44.44 98 THR A CA 1
ATOM 773 C C . THR A 1 98 ? 17.598 19.468 3.499 1.00 44.44 98 THR A C 1
ATOM 775 O O . THR A 1 98 ? 18.637 20.076 3.240 1.00 44.44 98 THR A O 1
ATOM 778 N N . LYS A 1 99 ? 16.944 19.616 4.671 1.00 34.16 99 LYS A N 1
ATOM 779 C CA . LYS A 1 99 ? 17.536 20.013 5.984 1.00 34.16 99 LYS A CA 1
ATOM 780 C C . LYS A 1 99 ? 16.484 20.000 7.129 1.00 34.16 99 LYS A C 1
ATOM 782 O O . LYS A 1 99 ? 15.308 20.201 6.856 1.00 34.16 99 LYS A O 1
ATOM 787 N N . PRO A 1 100 ? 16.862 19.749 8.406 1.00 42.72 100 PRO A N 1
ATOM 788 C CA . PRO A 1 100 ? 16.649 18.439 9.031 1.00 42.72 100 PRO A CA 1
ATOM 789 C C . PRO A 1 100 ? 15.872 18.462 10.370 1.00 42.72 100 PRO A C 1
ATOM 791 O O . PRO A 1 100 ? 16.077 19.336 11.212 1.00 42.72 100 PRO A O 1
ATOM 794 N N . HIS A 1 101 ? 15.052 17.422 10.556 1.00 49.97 101 HIS A N 1
ATOM 795 C CA . HIS A 1 101 ? 14.477 16.712 11.726 1.00 49.97 101 HIS A CA 1
ATOM 796 C C . HIS A 1 101 ? 14.751 17.104 13.205 1.00 49.97 101 HIS A C 1
ATOM 798 O O . HIS A 1 101 ? 14.133 16.523 14.097 1.00 49.97 101 HIS A O 1
ATOM 804 N N . SER A 1 102 ? 15.615 18.064 13.536 1.00 46.00 102 SER A N 1
ATOM 805 C CA . SER A 1 102 ? 15.936 18.418 14.931 1.00 46.00 102 SER A CA 1
ATOM 806 C C . SER A 1 102 ? 14.778 19.096 15.678 1.00 46.00 102 SER A C 1
ATOM 808 O O . SER A 1 102 ? 14.606 18.876 16.874 1.00 46.00 102 SER A O 1
ATOM 810 N N . SER A 1 103 ? 13.948 19.886 14.990 1.00 55.97 103 SER A N 1
ATOM 811 C CA . SER A 1 103 ? 12.857 20.646 15.621 1.00 55.97 103 SER A CA 1
ATOM 812 C C . SER A 1 103 ? 11.694 19.765 16.084 1.00 55.97 103 SER A C 1
ATOM 814 O O . SER A 1 103 ? 11.126 20.028 17.137 1.00 55.97 103 SER A O 1
ATOM 816 N N . GLN A 1 104 ? 11.365 18.701 15.345 1.00 59.16 104 GLN A N 1
ATOM 817 C CA . GLN A 1 104 ? 10.264 17.792 15.692 1.00 59.16 104 GLN A CA 1
ATOM 818 C C . GLN A 1 104 ? 10.618 16.892 16.880 1.00 59.16 104 GLN A C 1
ATOM 820 O O . GLN A 1 104 ? 9.840 16.811 17.828 1.00 59.16 104 GLN A O 1
ATOM 825 N N . ARG A 1 105 ? 11.827 16.309 16.892 1.00 63.62 105 ARG A N 1
ATOM 826 C CA . ARG A 1 105 ? 12.324 15.518 18.034 1.00 63.62 105 ARG A CA 1
ATOM 827 C C . ARG A 1 105 ? 12.298 16.319 19.337 1.00 63.62 105 ARG A C 1
ATOM 829 O O . ARG A 1 105 ? 11.843 15.824 20.359 1.00 63.62 105 ARG A O 1
ATOM 836 N N . ARG A 1 106 ? 12.685 17.599 19.282 1.00 68.88 106 ARG A N 1
ATOM 837 C CA . ARG A 1 106 ? 12.634 18.510 20.441 1.00 68.88 106 ARG A CA 1
ATOM 838 C C . ARG A 1 106 ? 11.219 18.701 20.993 1.00 68.88 106 ARG A C 1
ATOM 840 O O . ARG A 1 106 ? 11.056 18.791 22.204 1.00 68.88 106 ARG A O 1
ATOM 847 N N . LEU A 1 107 ? 10.203 18.781 20.132 1.00 73.88 107 LEU A N 1
ATOM 848 C CA . LEU A 1 107 ? 8.809 18.916 20.569 1.00 73.88 107 LEU A CA 1
ATOM 849 C C . LEU A 1 107 ? 8.304 17.619 21.216 1.00 73.88 107 LEU A C 1
ATOM 851 O O . LEU A 1 107 ? 7.686 17.674 22.275 1.00 73.88 107 LEU A O 1
ATOM 855 N N . ILE A 1 108 ? 8.624 16.462 20.634 1.00 77.56 108 ILE A N 1
ATOM 856 C CA . ILE A 1 108 ? 8.252 15.153 21.193 1.00 77.56 108 ILE A CA 1
ATOM 857 C C . ILE A 1 108 ? 8.882 14.958 22.576 1.00 77.56 108 ILE A C 1
ATOM 859 O O . ILE A 1 108 ? 8.199 14.551 23.514 1.00 77.56 108 ILE A O 1
ATOM 863 N N . GLU A 1 109 ? 10.153 15.319 22.745 1.00 80.75 109 GLU A N 1
ATOM 864 C CA . GLU A 1 109 ? 10.832 15.216 24.039 1.00 80.75 109 GLU A CA 1
ATOM 865 C C . GLU A 1 109 ? 10.242 16.135 25.107 1.00 80.75 109 GLU A C 1
ATOM 867 O O . GLU A 1 109 ? 10.072 15.720 26.251 1.00 80.75 109 GLU A O 1
ATOM 872 N N . ILE A 1 110 ? 9.835 17.355 24.744 1.00 86.62 110 ILE A N 1
ATOM 873 C CA . ILE A 1 110 ? 9.100 18.228 25.669 1.00 86.62 110 ILE A CA 1
ATOM 874 C C . ILE A 1 110 ? 7.795 17.550 26.117 1.00 86.62 110 ILE A C 1
ATOM 876 O O . ILE A 1 110 ? 7.495 17.548 27.310 1.00 86.62 110 ILE A O 1
ATOM 880 N N . LEU A 1 111 ? 7.037 16.932 25.202 1.00 85.19 111 LEU A N 1
ATOM 881 C CA . LEU A 1 111 ? 5.817 16.200 25.560 1.00 85.19 111 LEU A CA 1
ATOM 882 C C . LEU A 1 111 ? 6.122 14.997 26.472 1.00 85.19 111 LEU A C 1
ATOM 884 O O . LEU A 1 111 ? 5.385 14.777 27.432 1.00 85.19 111 LEU A O 1
ATOM 888 N N . ARG A 1 112 ? 7.223 14.261 26.241 1.00 84.94 112 ARG A N 1
ATOM 889 C CA . ARG A 1 112 ? 7.677 13.155 27.112 1.00 84.94 112 ARG A CA 1
ATOM 890 C C . ARG A 1 112 ? 7.975 13.620 28.526 1.00 84.94 112 ARG A C 1
ATOM 892 O O . ARG A 1 112 ? 7.546 12.971 29.475 1.00 84.94 112 ARG A O 1
ATOM 899 N N . VAL A 1 113 ? 8.698 14.728 28.662 1.00 88.75 113 VAL A N 1
ATOM 900 C CA . VAL A 1 113 ? 9.036 15.312 29.964 1.00 88.75 113 VAL A CA 1
ATOM 901 C C . VAL A 1 113 ? 7.771 15.726 30.718 1.00 88.75 113 VAL A C 1
ATOM 903 O O . VAL A 1 113 ? 7.653 15.447 31.907 1.00 88.75 113 VAL A O 1
ATOM 906 N N . ILE A 1 114 ? 6.791 16.323 30.030 1.00 90.06 114 ILE A N 1
ATOM 907 C CA . ILE A 1 114 ? 5.506 16.685 30.647 1.00 90.06 114 ILE A CA 1
ATOM 908 C C . ILE A 1 114 ? 4.709 15.433 31.036 1.00 90.06 114 ILE A C 1
ATOM 910 O O . ILE A 1 114 ? 4.136 15.401 32.118 1.00 90.06 114 ILE A O 1
ATOM 914 N N . ASN A 1 115 ? 4.676 14.397 30.192 1.00 89.56 115 ASN A N 1
ATOM 915 C CA . ASN A 1 115 ? 3.938 13.160 30.476 1.00 89.56 115 ASN A CA 1
ATOM 916 C C . ASN A 1 115 ? 4.519 12.348 31.632 1.00 89.56 115 ASN A C 1
ATOM 918 O O . ASN A 1 115 ? 3.775 11.672 32.330 1.00 89.56 115 ASN A O 1
ATOM 922 N N . ALA A 1 116 ? 5.843 12.378 31.795 1.00 85.38 116 ALA A N 1
ATOM 923 C CA . ALA A 1 116 ? 6.540 11.693 32.877 1.00 85.38 116 ALA A CA 1
ATOM 924 C C . ALA A 1 116 ? 6.363 12.393 34.236 1.00 85.38 116 ALA A C 1
ATOM 926 O O . ALA A 1 116 ? 6.762 11.844 35.258 1.00 85.38 116 ALA A O 1
ATOM 927 N N . SER A 1 117 ? 5.802 13.607 34.253 1.00 84.94 117 SER A N 1
ATOM 928 C CA . SER A 1 117 ? 5.534 14.348 35.478 1.00 84.94 117 SER A CA 1
ATOM 929 C C . SER A 1 117 ? 4.087 14.157 35.927 1.00 84.94 117 SER A C 1
ATOM 931 O O . SER A 1 117 ? 3.150 14.482 35.201 1.00 84.94 117 SER A O 1
ATOM 933 N N . ASP A 1 118 ? 3.901 13.717 37.171 1.00 78.31 118 ASP A N 1
ATOM 934 C CA . ASP A 1 118 ? 2.576 13.593 37.799 1.00 78.31 118 ASP A CA 1
ATOM 935 C C . ASP A 1 118 ? 1.985 14.947 38.238 1.00 78.31 118 ASP A C 1
ATOM 937 O O . ASP A 1 118 ? 0.880 15.016 38.779 1.00 78.31 118 ASP A O 1
ATOM 941 N N . LYS A 1 119 ? 2.729 16.044 38.049 1.00 87.38 119 LYS A N 1
ATOM 942 C CA . LYS A 1 119 ? 2.349 17.406 38.441 1.00 87.38 119 LYS A CA 1
ATOM 943 C C . LYS A 1 119 ? 2.576 18.375 37.278 1.00 87.38 119 LYS A C 1
ATOM 945 O O . LYS A 1 119 ? 3.395 18.103 36.403 1.00 87.38 119 LYS A O 1
ATOM 950 N N . PRO A 1 120 ? 1.906 19.541 37.267 1.00 90.12 120 PRO A N 1
ATOM 951 C CA . PRO A 1 120 ? 2.201 20.583 36.291 1.00 90.12 120 PRO A CA 1
ATOM 952 C C . PRO A 1 120 ? 3.680 20.964 36.324 1.00 90.12 120 PRO A C 1
ATOM 954 O O . PRO A 1 120 ? 4.227 21.224 37.395 1.00 90.12 120 PRO A O 1
ATOM 957 N N . ILE A 1 121 ? 4.313 21.018 35.150 1.00 90.88 121 ILE A N 1
ATOM 958 C CA . ILE A 1 121 ? 5.751 21.281 35.039 1.00 90.88 121 ILE A CA 1
ATOM 959 C C . ILE A 1 121 ? 6.044 22.591 34.291 1.00 90.88 121 ILE A C 1
ATOM 961 O O . ILE A 1 121 ? 5.397 22.950 33.300 1.00 90.88 121 ILE A O 1
ATOM 965 N N . GLY A 1 122 ? 7.000 23.361 34.814 1.00 91.25 122 GLY A N 1
ATOM 966 C CA . GLY A 1 122 ? 7.409 24.663 34.287 1.00 91.25 122 GLY A CA 1
ATOM 967 C C . GLY A 1 122 ? 8.529 24.582 33.243 1.00 91.25 122 GLY A C 1
ATOM 968 O O . GLY A 1 122 ? 9.264 23.605 33.171 1.00 91.25 122 GLY A O 1
ATOM 969 N N . ALA A 1 123 ? 8.706 25.654 32.461 1.00 90.19 123 ALA A N 1
ATOM 970 C CA . ALA A 1 123 ? 9.696 25.708 31.375 1.00 90.19 123 ALA A CA 1
ATOM 971 C C . ALA A 1 123 ? 11.148 25.496 31.846 1.00 90.19 123 ALA A C 1
ATOM 973 O O . ALA A 1 123 ? 11.941 24.930 31.100 1.00 90.19 123 ALA A O 1
ATOM 974 N N . ARG A 1 124 ? 11.483 25.934 33.069 1.00 90.69 124 ARG A N 1
ATOM 975 C CA . ARG A 1 124 ? 12.809 25.739 33.669 1.00 90.69 124 ARG A CA 1
ATOM 976 C C . ARG A 1 124 ? 13.076 24.266 33.967 1.00 90.69 124 ARG A C 1
ATOM 978 O O . ARG A 1 124 ? 14.016 23.711 33.428 1.00 90.69 124 ARG A O 1
ATOM 985 N N . ALA A 1 125 ? 12.172 23.620 34.703 1.00 88.81 125 ALA A N 1
ATOM 986 C CA . ALA A 1 125 ? 12.272 22.194 35.010 1.00 88.81 125 ALA A CA 1
ATOM 987 C C . ALA A 1 125 ? 12.284 21.322 33.741 1.00 88.81 125 ALA A C 1
ATOM 989 O O . ALA A 1 125 ? 13.040 20.363 33.668 1.00 88.81 125 ALA A O 1
ATOM 990 N N . ILE A 1 126 ? 11.506 21.686 32.712 1.00 90.62 126 ILE A N 1
ATOM 991 C CA . ILE A 1 126 ? 11.570 21.006 31.411 1.00 90.62 126 ILE A CA 1
ATOM 992 C C . ILE A 1 126 ? 12.946 21.195 30.751 1.00 90.62 126 ILE A C 1
ATOM 994 O O . ILE A 1 126 ? 13.488 20.246 30.205 1.00 90.62 126 ILE A O 1
ATOM 998 N N . SER A 1 127 ? 13.510 22.406 30.773 1.00 90.00 127 SER A N 1
ATOM 999 C CA . SER A 1 127 ? 14.834 22.702 30.200 1.00 90.00 127 SER A CA 1
ATOM 1000 C C . SER A 1 127 ? 15.953 21.927 30.900 1.00 90.00 127 SER A C 1
ATOM 1002 O O . SER A 1 127 ? 16.807 21.352 30.224 1.00 90.00 127 SER A O 1
ATOM 1004 N N . ASP A 1 128 ? 15.906 21.855 32.231 1.00 85.88 128 ASP A N 1
ATOM 1005 C CA . ASP A 1 128 ? 16.862 21.102 33.047 1.00 85.88 128 ASP A CA 1
ATOM 1006 C C . ASP A 1 128 ? 16.765 19.595 32.741 1.00 85.88 128 ASP A C 1
ATOM 1008 O O . ASP A 1 128 ? 17.772 18.939 32.477 1.00 85.88 128 ASP A O 1
ATOM 1012 N N . GLU A 1 129 ? 15.545 19.056 32.663 1.00 85.19 129 GLU A N 1
ATOM 1013 C CA . GLU A 1 129 ? 15.305 17.646 32.337 1.00 85.19 129 GLU A CA 1
ATOM 1014 C C . GLU A 1 129 ? 15.714 17.293 30.897 1.00 85.19 129 GLU A C 1
ATOM 1016 O O . GLU A 1 129 ? 16.291 16.236 30.648 1.00 85.19 129 GLU A O 1
ATOM 1021 N N . LEU A 1 130 ? 15.470 18.184 29.934 1.00 81.12 130 LEU A N 1
ATOM 1022 C CA . LEU A 1 130 ? 15.949 18.019 28.559 1.00 81.12 130 LEU A CA 1
ATOM 1023 C C . LEU A 1 130 ? 17.479 18.014 28.493 1.00 81.12 130 LEU A C 1
ATOM 1025 O O . LEU A 1 130 ? 18.051 17.191 27.779 1.00 81.12 130 LEU A O 1
ATOM 1029 N N . SER A 1 131 ? 18.135 18.880 29.267 1.00 80.81 131 SER A N 1
ATOM 1030 C CA . SER A 1 131 ? 19.598 18.941 29.346 1.00 80.81 131 SER A CA 1
ATOM 1031 C C . SER A 1 131 ? 20.174 17.648 29.929 1.00 80.81 131 SER A C 1
ATOM 1033 O O . SER A 1 131 ? 21.116 17.094 29.364 1.00 80.81 131 SER A O 1
ATOM 1035 N N . ASN A 1 132 ? 19.544 17.095 30.974 1.00 76.94 132 ASN A N 1
ATOM 1036 C CA . ASN A 1 132 ? 19.898 15.784 31.536 1.00 76.94 132 ASN A CA 1
ATOM 1037 C C . ASN A 1 132 ? 19.761 14.639 30.518 1.00 76.94 132 ASN A C 1
ATOM 1039 O O . ASN A 1 132 ? 20.474 13.643 30.601 1.00 76.94 132 ASN A O 1
ATOM 1043 N N . ARG A 1 133 ? 18.867 14.788 29.535 1.00 74.06 133 ARG A N 1
ATOM 1044 C CA . ARG A 1 133 ? 18.648 13.834 28.435 1.00 74.06 133 ARG A CA 1
ATOM 1045 C C . ARG A 1 133 ? 19.519 14.110 27.202 1.00 74.06 133 ARG A C 1
ATOM 1047 O O . ARG A 1 133 ? 19.299 13.500 26.160 1.00 74.06 133 ARG A O 1
ATOM 1054 N N . GLY A 1 134 ? 20.491 15.020 27.298 1.00 70.00 134 GLY A N 1
ATOM 1055 C CA . GLY A 1 134 ? 21.428 15.343 26.216 1.00 70.00 134 GLY A CA 1
ATOM 1056 C C . GLY A 1 134 ? 20.913 16.368 25.197 1.00 70.00 134 GLY A C 1
ATOM 1057 O O . GLY A 1 134 ? 21.508 16.520 24.131 1.00 70.00 134 GLY A O 1
ATOM 1058 N N . TYR A 1 135 ? 19.824 17.083 25.498 1.00 71.19 135 TYR A N 1
ATOM 1059 C CA . TYR A 1 135 ? 19.298 18.157 24.654 1.00 71.19 135 TYR A CA 1
ATOM 1060 C C . TYR A 1 135 ? 19.683 19.533 25.207 1.00 71.19 135 TYR A C 1
ATOM 1062 O O . TYR A 1 135 ? 19.126 19.995 26.199 1.00 71.19 135 TYR A O 1
ATOM 1070 N N . GLU A 1 136 ? 20.562 20.249 24.506 1.00 76.31 136 GLU A N 1
ATOM 1071 C CA . GLU A 1 136 ? 20.925 21.633 24.843 1.00 76.31 136 GLU A CA 1
ATOM 1072 C C . GLU A 1 136 ? 19.809 22.617 24.442 1.00 76.31 136 GLU A C 1
ATOM 1074 O O . GLU A 1 136 ? 19.850 23.271 23.396 1.00 76.31 136 GLU A O 1
ATOM 1079 N N . VAL A 1 137 ? 18.754 22.702 25.258 1.00 77.94 137 VAL A N 1
ATOM 1080 C CA . VAL A 1 137 ? 17.608 23.591 25.019 1.00 77.94 137 VAL A CA 1
ATOM 1081 C C . VAL A 1 137 ? 17.375 24.469 26.238 1.00 77.94 137 VAL A C 1
ATOM 1083 O O . VAL A 1 137 ? 16.874 24.008 27.258 1.00 77.94 137 VAL A O 1
ATOM 1086 N N . GLY A 1 138 ? 17.682 25.762 26.113 1.00 80.88 138 GLY A N 1
ATOM 1087 C CA . GLY A 1 138 ? 17.486 26.730 27.193 1.00 80.88 138 GLY A CA 1
ATOM 1088 C C . GLY A 1 138 ? 16.014 27.060 27.477 1.00 80.88 138 GLY A C 1
ATOM 1089 O O . GLY A 1 138 ? 15.156 27.009 26.589 1.00 80.88 138 GLY A O 1
ATOM 1090 N N . GLU A 1 139 ? 15.728 27.500 28.706 1.00 89.31 139 GLU A N 1
ATOM 1091 C CA . GLU A 1 139 ? 14.377 27.795 29.213 1.00 89.31 139 GLU A CA 1
ATOM 1092 C C . GLU A 1 139 ? 13.545 28.687 28.272 1.00 89.31 139 GLU A C 1
ATOM 1094 O O . GLU A 1 139 ? 12.346 28.469 28.081 1.00 89.31 139 GLU A O 1
ATOM 1099 N N . ARG A 1 140 ? 14.165 29.697 27.647 1.00 82.81 140 ARG A N 1
ATOM 1100 C CA . ARG A 1 140 ? 13.479 30.608 26.714 1.00 82.81 140 ARG A CA 1
ATOM 1101 C C . ARG A 1 140 ? 12.939 29.874 25.482 1.00 82.81 140 ARG A C 1
ATOM 1103 O O . ARG A 1 140 ? 11.822 30.163 25.054 1.00 82.81 140 ARG A O 1
ATOM 1110 N N . ALA A 1 141 ? 13.706 28.931 24.935 1.00 78.12 141 ALA A N 1
ATOM 1111 C CA . ALA A 1 141 ? 13.297 28.121 23.791 1.00 78.12 141 ALA A CA 1
ATOM 1112 C C . ALA A 1 141 ? 12.193 27.131 24.185 1.00 78.12 141 ALA A C 1
ATOM 1114 O O . ALA A 1 141 ? 11.200 27.000 23.471 1.00 78.12 141 ALA A O 1
ATOM 1115 N N . VAL A 1 142 ? 12.298 26.524 25.371 1.00 86.12 142 VAL A N 1
ATOM 1116 C CA . VAL A 1 142 ? 11.227 25.687 25.932 1.00 86.12 142 VAL A CA 1
ATOM 1117 C C . VAL A 1 142 ? 9.935 26.487 26.096 1.00 86.12 142 VAL A C 1
ATOM 1119 O O . VAL A 1 142 ? 8.872 26.046 25.674 1.00 86.12 142 VAL A O 1
ATOM 1122 N N . ARG A 1 143 ? 10.007 27.703 26.647 1.00 85.44 143 ARG A N 1
ATOM 1123 C CA . ARG A 1 143 ? 8.839 28.578 26.830 1.00 85.44 143 ARG A CA 1
ATOM 1124 C C . ARG A 1 143 ? 8.167 28.940 25.504 1.00 85.44 143 ARG A C 1
ATOM 1126 O O . ARG A 1 143 ? 6.941 29.021 25.460 1.00 85.44 143 ARG A O 1
ATOM 1133 N N . TYR A 1 144 ? 8.955 29.153 24.453 1.00 79.56 144 TYR A N 1
ATOM 1134 C CA . TYR A 1 144 ? 8.449 29.383 23.101 1.00 79.56 144 TYR A CA 1
ATOM 1135 C C . TYR A 1 144 ? 7.726 28.145 22.549 1.00 79.56 144 TYR A C 1
ATOM 1137 O O . TYR A 1 144 ? 6.579 28.258 22.124 1.00 79.56 144 TYR A O 1
ATOM 1145 N N . ASN A 1 145 ? 8.335 26.962 22.653 1.00 80.50 145 ASN A N 1
ATOM 1146 C CA . ASN A 1 145 ? 7.721 25.706 22.213 1.00 80.50 145 ASN A CA 1
ATOM 1147 C C . ASN A 1 145 ? 6.434 25.382 22.982 1.00 80.50 145 ASN A C 1
ATOM 1149 O O . ASN A 1 145 ? 5.447 24.986 22.375 1.00 80.50 145 ASN A O 1
ATOM 1153 N N . LEU A 1 146 ? 6.401 25.619 24.296 1.00 86.75 146 LEU A N 1
ATOM 1154 C CA . LEU A 1 146 ? 5.191 25.440 25.103 1.00 86.75 146 LEU A CA 1
ATOM 1155 C C . LEU A 1 146 ? 4.056 26.359 24.655 1.00 86.75 146 LEU A C 1
ATOM 1157 O O . LEU A 1 146 ? 2.906 25.948 24.678 1.00 86.75 146 LEU A O 1
ATOM 1161 N N . LYS A 1 147 ? 4.363 27.589 24.223 1.00 80.19 147 LYS A N 1
ATOM 1162 C CA . LYS A 1 147 ? 3.341 28.488 23.679 1.00 80.19 147 LYS A CA 1
ATOM 1163 C C . LYS A 1 147 ? 2.726 27.908 22.401 1.00 80.19 147 LYS A C 1
ATOM 1165 O O . LYS A 1 147 ? 1.511 27.925 22.260 1.00 80.19 147 LYS A O 1
ATOM 1170 N N . ILE A 1 148 ? 3.558 27.359 21.517 1.00 75.69 148 ILE A N 1
ATOM 1171 C CA . ILE A 1 148 ? 3.094 26.687 20.297 1.00 75.69 148 ILE A CA 1
ATOM 1172 C C . ILE A 1 148 ? 2.251 25.455 20.652 1.00 75.69 148 ILE A C 1
ATOM 1174 O O . ILE A 1 148 ? 1.188 25.257 20.083 1.00 75.69 148 ILE A O 1
ATOM 1178 N N . MET A 1 149 ? 2.680 24.639 21.616 1.00 80.31 149 MET A N 1
ATOM 1179 C CA . MET A 1 149 ? 1.928 23.451 22.045 1.00 80.31 149 MET A CA 1
ATOM 1180 C C . MET A 1 149 ? 0.593 23.785 22.714 1.00 80.31 149 MET A C 1
ATOM 1182 O O . MET A 1 149 ? -0.368 23.035 22.543 1.00 80.31 149 MET A O 1
ATOM 1186 N N . ASP A 1 150 ? 0.528 24.902 23.444 1.00 82.75 150 ASP A N 1
ATOM 1187 C CA . ASP A 1 150 ? -0.712 25.432 24.009 1.00 82.75 150 ASP A CA 1
ATOM 1188 C C . ASP A 1 150 ? -1.660 25.869 22.866 1.00 82.75 150 ASP A C 1
ATOM 1190 O O . ASP A 1 150 ? -2.842 25.531 22.883 1.00 82.75 150 ASP A O 1
ATOM 1194 N N . GLU A 1 151 ? -1.142 26.550 21.833 1.00 73.94 151 GLU A N 1
ATOM 1195 C CA . GLU A 1 151 ? -1.901 26.954 20.632 1.00 73.94 151 GLU A CA 1
ATOM 1196 C C . GLU A 1 151 ? -2.388 25.751 19.799 1.00 73.94 151 GLU A C 1
ATOM 1198 O O . GLU A 1 151 ? -3.484 25.789 19.242 1.00 73.94 151 GLU A O 1
ATOM 1203 N N . LEU A 1 152 ? -1.608 24.668 19.746 1.00 66.00 152 LEU A N 1
ATOM 1204 C CA . LEU A 1 152 ? -1.966 23.409 19.079 1.00 66.00 152 LEU A CA 1
ATOM 1205 C C . LEU A 1 152 ? -2.894 22.516 19.923 1.00 66.00 152 LEU A C 1
ATOM 1207 O O . LEU A 1 152 ? -3.357 21.480 19.451 1.00 66.00 152 LEU A O 1
ATOM 1211 N N . GLY A 1 153 ? -3.165 22.889 21.176 1.00 77.88 153 GLY A N 1
ATOM 1212 C CA . GLY A 1 153 ? -4.017 22.127 22.086 1.00 77.88 153 GLY A CA 1
ATOM 1213 C C . GLY A 1 153 ? -3.382 20.847 22.637 1.00 77.88 153 GLY A C 1
ATOM 1214 O O . GLY A 1 153 ? -4.094 20.015 23.201 1.00 77.88 153 GLY A O 1
ATOM 1215 N N . PHE A 1 154 ? -2.067 20.659 22.499 1.00 79.19 154 PHE A N 1
ATOM 1216 C CA . PHE A 1 154 ? -1.341 19.489 23.019 1.00 79.19 154 PHE A CA 1
ATOM 1217 C C . PHE A 1 154 ? -1.051 19.618 24.512 1.00 79.19 154 PHE A C 1
ATOM 1219 O O . PHE A 1 154 ? -1.159 18.653 25.274 1.00 79.19 154 PHE A O 1
ATOM 1226 N N . THR A 1 155 ? -0.731 20.832 24.945 1.00 87.88 155 THR A N 1
ATOM 1227 C CA . THR A 1 155 ? -0.560 21.175 26.353 1.00 87.88 155 THR A CA 1
ATOM 1228 C C . THR A 1 155 ? -1.642 22.150 26.779 1.00 87.88 155 THR A C 1
ATOM 1230 O O . THR A 1 155 ? -2.231 22.861 25.968 1.00 87.88 155 THR A O 1
ATOM 1233 N N . LYS A 1 156 ? -1.937 22.169 28.076 1.00 90.56 156 LYS A N 1
ATOM 1234 C CA . LYS A 1 156 ? -2.732 23.231 28.684 1.00 90.56 156 LYS A CA 1
ATOM 1235 C C . LYS A 1 156 ? -2.035 23.742 29.929 1.00 90.56 156 LYS A C 1
ATOM 1237 O O . LYS A 1 156 ? -1.414 22.980 30.676 1.00 90.56 156 LYS A O 1
ATOM 1242 N N . LYS A 1 157 ? -2.151 25.046 30.155 1.00 89.44 157 LYS A N 1
ATOM 1243 C CA . LYS A 1 157 ? -1.623 25.696 31.349 1.00 89.44 157 LYS A CA 1
ATOM 1244 C C . LYS A 1 157 ? -2.522 25.394 32.545 1.00 89.44 157 LYS A C 1
ATOM 1246 O O . LYS A 1 157 ? -3.735 25.564 32.460 1.00 89.44 157 LYS A O 1
ATOM 1251 N N . GLU A 1 158 ? -1.917 25.002 33.660 1.00 83.56 158 GLU A N 1
ATOM 1252 C CA . GLU A 1 158 ? -2.614 24.808 34.931 1.00 83.56 158 GLU A CA 1
ATOM 1253 C C . GLU A 1 158 ? -2.059 25.797 35.964 1.00 83.56 158 GLU A C 1
ATOM 1255 O O . GLU A 1 158 ? -0.982 25.614 36.536 1.00 83.56 158 GLU A O 1
ATOM 1260 N N . GLY A 1 159 ? -2.775 26.916 36.129 1.00 71.00 159 GLY A N 1
ATOM 1261 C CA . GLY A 1 159 ? -2.408 28.002 37.041 1.00 71.00 159 GLY A CA 1
ATOM 1262 C C . GLY A 1 159 ? -0.997 28.563 36.808 1.00 71.00 159 GLY A C 1
ATOM 1263 O O . GLY A 1 159 ? -0.556 28.765 35.671 1.00 71.00 159 GLY A O 1
ATOM 1264 N N . TYR A 1 160 ? -0.285 28.832 37.906 1.00 67.88 160 TYR A N 1
ATOM 1265 C CA . TYR A 1 160 ? 1.140 29.196 37.902 1.00 67.88 160 TYR A CA 1
ATOM 1266 C C . TYR A 1 160 ? 2.067 27.973 37.988 1.00 67.88 160 TYR A C 1
ATOM 1268 O O . TYR A 1 160 ? 3.282 28.124 37.880 1.00 67.88 160 TYR A O 1
ATOM 1276 N N . SER A 1 161 ? 1.496 26.778 38.150 1.00 69.06 161 SER A N 1
ATOM 1277 C CA . SER A 1 161 ? 2.215 25.549 38.484 1.00 69.06 161 SER A CA 1
ATOM 1278 C C . SER A 1 161 ? 2.920 24.919 37.280 1.00 69.06 161 SER A C 1
ATOM 1280 O O . SER A 1 161 ? 3.941 24.267 37.454 1.00 69.06 161 SER A O 1
ATOM 1282 N N . GLY A 1 162 ? 2.434 25.137 36.050 1.00 86.44 162 GLY A N 1
ATOM 1283 C CA . GLY A 1 162 ? 3.094 24.620 34.847 1.00 86.44 162 GLY A CA 1
ATOM 1284 C C . GLY A 1 162 ? 2.140 24.254 33.715 1.00 86.44 162 GLY A C 1
ATOM 1285 O O . GLY A 1 162 ? 1.083 24.869 33.552 1.00 86.44 162 GLY A O 1
ATOM 1286 N N . ARG A 1 163 ? 2.549 23.284 32.889 1.00 90.44 163 ARG A N 1
ATOM 1287 C CA . ARG A 1 163 ? 1.719 22.665 31.844 1.00 90.44 163 ARG A CA 1
ATOM 1288 C C . ARG A 1 163 ? 1.449 21.209 32.178 1.00 90.44 163 ARG A C 1
ATOM 1290 O O . ARG A 1 163 ? 2.298 20.544 32.764 1.00 90.44 163 ARG A O 1
ATOM 1297 N N . ILE A 1 164 ? 0.294 20.740 31.723 1.00 92.06 164 ILE A N 1
ATOM 1298 C CA . ILE A 1 164 ? -0.068 19.326 31.668 1.00 92.06 164 ILE A CA 1
ATOM 1299 C C . ILE A 1 164 ? -0.484 18.959 30.245 1.00 92.06 164 ILE A C 1
ATOM 1301 O O . ILE A 1 164 ? -0.913 19.822 29.471 1.00 92.06 164 ILE A O 1
ATOM 1305 N N . LEU A 1 165 ? -0.362 17.679 29.893 1.00 90.38 165 LEU A N 1
ATOM 1306 C CA . LEU A 1 165 ? -0.840 17.184 28.604 1.00 90.38 165 LEU A CA 1
ATOM 1307 C C . LEU A 1 165 ? -2.364 17.118 28.562 1.00 90.38 165 LEU A C 1
ATOM 1309 O O . LEU A 1 165 ? -3.022 16.668 29.504 1.00 90.38 165 LEU A O 1
ATOM 1313 N N . THR A 1 166 ? -2.926 17.518 27.428 1.00 86.12 166 THR A N 1
ATOM 1314 C CA . THR A 1 166 ? -4.337 17.283 27.111 1.00 86.12 166 THR A CA 1
ATOM 1315 C C . THR A 1 166 ? -4.533 15.847 26.601 1.00 86.12 166 THR A C 1
ATOM 1317 O O . THR A 1 166 ? -3.561 15.171 26.254 1.00 86.12 166 THR A O 1
ATOM 1320 N N . PRO A 1 167 ? -5.778 15.350 26.479 1.00 82.81 167 PRO A N 1
ATOM 1321 C CA . PRO A 1 167 ? -6.040 14.084 25.790 1.00 82.81 167 PRO A CA 1
ATOM 1322 C C . PRO A 1 167 ? -5.552 14.064 24.333 1.00 82.81 167 PRO A C 1
ATOM 1324 O O . PRO A 1 167 ? -5.232 13.000 23.811 1.00 82.81 167 PRO A O 1
ATOM 1327 N N . LEU A 1 168 ? -5.499 15.224 23.665 1.00 68.38 168 LEU A N 1
ATOM 1328 C CA . LEU A 1 168 ? -4.897 15.347 22.338 1.00 68.38 168 LEU A CA 1
ATOM 1329 C C . LEU A 1 168 ? -3.376 15.188 22.431 1.00 68.38 168 LEU A C 1
ATOM 1331 O O . LEU A 1 168 ? -2.832 14.321 21.767 1.00 68.38 168 LEU A O 1
ATOM 1335 N N . GLY A 1 169 ? -2.707 15.909 23.335 1.00 73.62 169 GLY A N 1
ATOM 1336 C CA . GLY A 1 169 ? -1.259 15.782 23.530 1.00 73.62 169 GLY A CA 1
ATOM 1337 C C . GLY A 1 169 ? -0.803 14.391 23.979 1.00 73.62 169 GLY A C 1
ATOM 1338 O O . GLY A 1 169 ? 0.265 13.952 23.575 1.00 73.62 169 GLY A O 1
ATOM 1339 N N . LYS A 1 170 ? -1.610 13.665 24.767 1.00 78.94 170 LYS A N 1
ATOM 1340 C CA . LYS A 1 170 ? -1.334 12.260 25.125 1.00 78.94 170 LYS A CA 1
ATOM 1341 C C . LYS A 1 170 ? -1.459 11.315 23.929 1.00 78.94 170 LYS A C 1
ATOM 1343 O O . LYS A 1 170 ? -0.661 10.391 23.821 1.00 78.94 170 LYS A O 1
ATOM 1348 N N . ARG A 1 171 ? -2.439 11.544 23.045 1.00 68.50 171 ARG A N 1
ATOM 1349 C CA . ARG A 1 171 ? -2.580 10.789 21.791 1.00 68.50 171 ARG A CA 1
ATOM 1350 C C . ARG A 1 171 ? -1.405 11.064 20.863 1.00 68.50 171 ARG A C 1
ATOM 1352 O O . ARG A 1 171 ? -0.718 10.121 20.503 1.00 68.50 171 ARG A O 1
ATOM 1359 N N . GLU A 1 172 ? -1.088 12.334 20.631 1.00 68.50 172 GLU A N 1
ATOM 1360 C CA . GLU A 1 172 ? 0.063 12.726 19.809 1.00 68.50 172 GLU A CA 1
ATOM 1361 C C . GLU A 1 172 ? 1.386 12.206 20.366 1.00 68.50 172 GLU A C 1
ATOM 1363 O O . GLU A 1 172 ? 2.234 11.734 19.620 1.00 68.50 172 GLU A O 1
ATOM 1368 N N . LEU A 1 173 ? 1.572 12.233 21.688 1.00 74.62 173 LEU A N 1
ATOM 1369 C CA . LEU A 1 173 ? 2.758 11.654 22.305 1.00 74.62 173 LEU A CA 1
ATOM 1370 C C . LEU A 1 173 ? 2.794 10.129 22.153 1.00 74.62 173 LEU A C 1
ATOM 1372 O O . LEU A 1 173 ? 3.867 9.580 21.939 1.00 74.62 173 LEU A O 1
ATOM 1376 N N . SER A 1 174 ? 1.659 9.440 22.282 1.00 63.59 174 SER A N 1
ATOM 1377 C CA . SER A 1 174 ? 1.579 7.993 22.064 1.00 63.59 174 SER A CA 1
ATOM 1378 C C . SER A 1 174 ? 1.913 7.637 20.617 1.00 63.59 174 SER A C 1
ATOM 1380 O O . SER A 1 174 ? 2.699 6.722 20.393 1.00 63.59 174 SER A O 1
ATOM 1382 N N . ASP A 1 175 ? 1.370 8.377 19.654 1.00 58.53 175 ASP A N 1
ATOM 1383 C CA . ASP A 1 175 ? 1.633 8.182 18.229 1.00 58.53 175 ASP A CA 1
ATOM 1384 C C . ASP A 1 175 ? 3.105 8.496 17.904 1.00 58.53 175 ASP A C 1
ATOM 1386 O O . ASP A 1 175 ? 3.787 7.692 17.275 1.00 58.53 175 ASP A O 1
ATOM 1390 N N . ALA A 1 176 ? 3.660 9.570 18.472 1.00 58.44 176 ALA A N 1
ATOM 1391 C CA . ALA A 1 176 ? 5.076 9.908 18.348 1.00 58.44 176 ALA A CA 1
ATOM 1392 C C . ALA A 1 176 ? 6.018 8.920 19.066 1.00 58.44 176 ALA A C 1
ATOM 1394 O O . ALA A 1 176 ? 7.145 8.718 18.630 1.00 58.44 176 ALA A O 1
ATOM 1395 N N . LEU A 1 177 ? 5.607 8.310 20.184 1.00 53.44 177 LEU A N 1
ATOM 1396 C CA . LEU A 1 177 ? 6.357 7.253 20.883 1.00 53.44 177 LEU A CA 1
ATOM 1397 C C . LEU A 1 177 ? 6.329 5.930 20.114 1.00 53.44 177 LEU A C 1
ATOM 1399 O O . LEU A 1 177 ? 7.271 5.147 20.235 1.00 53.44 177 LEU A O 1
ATOM 1403 N N . VAL A 1 178 ? 5.259 5.678 19.358 1.00 49.31 178 VAL A N 1
ATOM 1404 C CA . VAL A 1 178 ? 5.196 4.589 18.382 1.00 49.31 178 VAL A CA 1
ATOM 1405 C C . VAL A 1 178 ? 6.173 4.889 17.245 1.00 49.31 178 VAL A C 1
ATOM 1407 O O . VAL A 1 178 ? 7.001 4.037 16.951 1.00 49.31 178 VAL A O 1
ATOM 1410 N N . ASP A 1 179 ? 6.184 6.110 16.709 1.00 46.69 179 ASP A N 1
ATOM 1411 C CA . ASP A 1 179 ? 7.114 6.515 15.646 1.00 46.69 179 ASP A CA 1
ATOM 1412 C C . ASP A 1 179 ? 8.590 6.529 16.080 1.00 46.69 179 ASP A C 1
ATOM 1414 O O . ASP A 1 179 ? 9.451 6.168 15.294 1.00 46.69 179 ASP A O 1
ATOM 1418 N N . ASP A 1 180 ? 8.916 6.897 17.323 1.00 42.78 180 ASP A N 1
ATOM 1419 C CA . ASP A 1 180 ? 10.307 6.958 17.814 1.00 42.78 180 ASP A CA 1
ATOM 1420 C C . ASP A 1 180 ? 10.867 5.577 18.222 1.00 42.78 180 ASP A C 1
ATOM 1422 O O . ASP A 1 180 ? 12.073 5.419 18.401 1.00 42.78 180 ASP A O 1
ATOM 1426 N N . ARG A 1 181 ? 9.998 4.562 18.371 1.00 41.53 181 ARG A N 1
ATOM 1427 C CA . ARG A 1 181 ? 10.392 3.142 18.497 1.00 41.53 181 ARG A CA 1
ATOM 1428 C C . ARG A 1 181 ? 10.532 2.451 17.143 1.00 41.53 181 ARG A C 1
ATOM 1430 O O . ARG A 1 181 ? 11.071 1.348 17.084 1.00 41.53 181 ARG A O 1
ATOM 1437 N N . ILE A 1 182 ? 10.022 3.063 16.081 1.00 42.84 182 ILE A N 1
ATOM 1438 C CA . ILE A 1 182 ? 10.047 2.531 14.725 1.00 42.84 182 ILE A CA 1
ATOM 1439 C C . ILE A 1 182 ? 11.207 3.235 14.012 1.00 42.84 182 ILE A C 1
ATOM 1441 O O . ILE A 1 182 ? 11.405 4.439 14.141 1.00 42.84 182 ILE A O 1
ATOM 1445 N N . GLY A 1 183 ? 12.038 2.483 13.289 1.00 52.22 183 GLY A N 1
ATOM 1446 C CA . GLY A 1 183 ? 13.007 3.088 12.374 1.00 52.22 183 GLY A CA 1
ATOM 1447 C C . GLY A 1 183 ? 12.312 4.028 11.379 1.00 52.22 183 GLY A C 1
ATOM 1448 O O . GLY A 1 183 ? 11.090 4.158 11.360 1.00 52.22 183 GLY A O 1
ATOM 1449 N N . PHE A 1 184 ? 13.063 4.683 10.497 1.00 63.47 184 PHE A N 1
ATOM 1450 C CA . PHE A 1 184 ? 12.430 5.391 9.379 1.00 63.47 184 PHE A CA 1
ATOM 1451 C C . PHE A 1 184 ? 11.425 4.465 8.674 1.00 63.47 184 PHE A C 1
ATOM 1453 O O . PHE A 1 184 ? 11.635 3.251 8.631 1.00 63.47 184 PHE A O 1
ATOM 1460 N N . VAL A 1 185 ? 10.345 5.008 8.105 1.00 73.88 185 VAL A N 1
ATOM 1461 C CA . VAL A 1 185 ? 9.344 4.187 7.392 1.00 73.88 185 VAL A CA 1
ATOM 1462 C C . VAL A 1 185 ? 10.014 3.297 6.350 1.00 73.88 185 VAL A C 1
ATOM 1464 O O . VAL A 1 185 ? 9.626 2.147 6.193 1.00 73.88 185 VAL A O 1
ATOM 1467 N N . ASN A 1 186 ? 11.091 3.785 5.734 1.00 76.38 186 ASN A N 1
ATOM 1468 C CA . ASN A 1 186 ? 11.949 3.003 4.851 1.00 76.38 186 ASN A CA 1
ATOM 1469 C C . ASN A 1 186 ? 12.542 1.763 5.518 1.00 76.38 186 ASN A C 1
ATOM 1471 O O . ASN A 1 186 ? 12.441 0.691 4.946 1.00 76.38 186 ASN A O 1
ATOM 1475 N N . THR A 1 187 ? 13.087 1.870 6.730 1.00 78.56 187 THR A N 1
ATOM 1476 C CA . THR A 1 187 ? 13.612 0.715 7.476 1.00 78.56 187 THR A CA 1
ATOM 1477 C C . THR A 1 187 ? 12.525 -0.331 7.707 1.00 78.56 187 THR A C 1
ATOM 1479 O O . THR A 1 187 ? 12.768 -1.523 7.557 1.00 78.56 187 THR A O 1
ATOM 1482 N N . ARG A 1 188 ? 11.299 0.105 8.021 1.00 80.69 188 ARG A N 1
ATOM 1483 C CA . ARG A 1 188 ? 10.154 -0.803 8.158 1.00 80.69 188 ARG A CA 1
ATOM 1484 C C . ARG A 1 188 ? 9.768 -1.432 6.816 1.00 80.69 188 ARG A C 1
ATOM 1486 O O . ARG A 1 188 ? 9.510 -2.629 6.773 1.00 80.69 188 ARG A O 1
ATOM 1493 N N . ILE A 1 189 ? 9.727 -0.654 5.733 1.00 88.12 189 ILE A N 1
ATOM 1494 C CA . ILE A 1 189 ? 9.463 -1.162 4.376 1.00 88.12 189 ILE A CA 1
ATOM 1495 C C . ILE A 1 189 ? 10.511 -2.209 3.991 1.00 88.12 189 ILE A C 1
ATOM 1497 O O . ILE A 1 189 ? 10.137 -3.289 3.552 1.00 88.12 189 ILE A O 1
ATOM 1501 N N . GLU A 1 190 ? 11.795 -1.919 4.201 1.00 89.06 190 GLU A N 1
ATOM 1502 C CA . GLU A 1 190 ? 12.917 -2.825 3.943 1.00 89.06 190 GLU A CA 1
ATOM 1503 C C . GLU A 1 190 ? 12.794 -4.121 4.751 1.00 89.06 190 GLU A C 1
ATOM 1505 O O . GLU A 1 190 ? 12.949 -5.203 4.189 1.00 89.06 190 GLU A O 1
ATOM 1510 N N . GLU A 1 191 ? 12.439 -4.037 6.037 1.00 89.69 191 GLU A N 1
ATOM 1511 C CA . GLU A 1 191 ? 12.210 -5.218 6.874 1.00 89.69 191 GLU A CA 1
ATOM 1512 C C . GLU A 1 191 ? 11.053 -6.080 6.341 1.00 89.69 191 GLU A C 1
ATOM 1514 O O . GLU A 1 191 ? 11.194 -7.296 6.211 1.00 89.69 191 GLU A O 1
ATOM 1519 N N . TYR A 1 192 ? 9.907 -5.473 6.013 1.00 91.94 192 TYR A N 1
ATOM 1520 C CA . TYR A 1 192 ? 8.748 -6.208 5.495 1.00 91.94 192 TYR A CA 1
ATOM 1521 C C . TYR A 1 192 ? 8.995 -6.798 4.110 1.00 91.94 192 TYR A C 1
ATOM 1523 O O . TYR A 1 192 ? 8.592 -7.930 3.860 1.00 91.94 192 TYR A O 1
ATOM 1531 N N . MET A 1 193 ? 9.681 -6.057 3.243 1.00 92.69 193 MET A N 1
ATOM 1532 C CA . MET A 1 193 ? 10.115 -6.518 1.928 1.00 92.69 193 MET A CA 1
ATOM 1533 C C . MET A 1 193 ? 11.022 -7.746 2.067 1.00 92.69 193 MET A C 1
ATOM 1535 O O . MET A 1 193 ? 10.757 -8.767 1.441 1.00 92.69 193 MET A O 1
ATOM 1539 N N . TYR A 1 194 ? 12.020 -7.690 2.957 1.00 91.69 194 TYR A N 1
ATOM 1540 C CA . TYR A 1 194 ? 12.928 -8.807 3.233 1.00 91.69 194 TYR A CA 1
ATOM 1541 C C . TYR A 1 194 ? 12.225 -10.033 3.833 1.00 91.69 194 TYR A C 1
ATOM 1543 O O . TYR A 1 194 ? 12.582 -11.166 3.528 1.00 91.69 194 TYR A O 1
ATOM 1551 N N . ARG A 1 195 ? 11.242 -9.825 4.717 1.00 91.62 195 ARG A N 1
ATOM 1552 C CA . ARG A 1 195 ? 10.543 -10.918 5.415 1.00 91.62 195 ARG A CA 1
ATOM 1553 C C . ARG A 1 195 ? 9.375 -11.516 4.631 1.00 91.62 195 ARG A C 1
ATOM 1555 O O . ARG A 1 195 ? 8.872 -12.567 5.030 1.00 91.62 195 ARG A O 1
ATOM 1562 N N . SER A 1 196 ? 8.890 -10.836 3.596 1.00 94.75 196 SER A N 1
ATOM 1563 C CA . SER A 1 196 ? 7.879 -11.388 2.695 1.00 94.75 196 SER A CA 1
ATOM 1564 C C . SER A 1 196 ? 8.481 -12.501 1.837 1.00 94.75 196 SER A C 1
ATOM 1566 O O . SER A 1 196 ? 9.660 -12.452 1.498 1.00 94.75 196 SER A O 1
ATOM 1568 N N . SER A 1 197 ? 7.681 -13.515 1.515 1.00 94.94 197 SER A N 1
ATOM 1569 C CA . SER A 1 197 ? 8.128 -14.712 0.784 1.00 94.94 197 SER A CA 1
ATOM 1570 C C . SER A 1 197 ? 7.240 -15.034 -0.413 1.00 94.94 197 SER A C 1
ATOM 1572 O O . SER A 1 197 ? 7.242 -16.162 -0.889 1.00 94.94 197 SER A O 1
ATOM 1574 N N . PHE A 1 198 ? 6.433 -14.067 -0.858 1.00 95.94 198 PHE A N 1
ATOM 1575 C CA . PHE A 1 198 ? 5.495 -14.287 -1.948 1.00 95.94 198 PHE A CA 1
ATOM 1576 C C . PHE A 1 198 ? 6.232 -14.641 -3.244 1.00 95.94 198 PHE A C 1
ATOM 1578 O O . PHE A 1 198 ? 6.971 -13.821 -3.790 1.00 95.94 198 PHE A O 1
ATOM 1585 N N . ASP A 1 199 ? 5.979 -15.850 -3.728 1.00 92.25 199 ASP A N 1
ATOM 1586 C CA . ASP A 1 199 ? 6.378 -16.374 -5.026 1.00 92.25 199 ASP A CA 1
ATOM 1587 C C . ASP A 1 199 ? 5.187 -17.180 -5.573 1.00 92.25 199 ASP A C 1
ATOM 1589 O O . ASP A 1 199 ? 4.782 -18.165 -4.947 1.00 92.25 199 ASP A O 1
ATOM 1593 N N . PRO A 1 200 ? 4.608 -16.785 -6.721 1.00 85.00 200 PRO A N 1
ATOM 1594 C CA . PRO A 1 200 ? 3.489 -17.492 -7.342 1.00 85.00 200 PRO A CA 1
ATOM 1595 C C . PRO A 1 200 ? 3.693 -19.005 -7.517 1.00 85.00 200 PRO A C 1
ATOM 1597 O O . PRO A 1 200 ? 2.705 -19.737 -7.540 1.00 85.00 200 PRO A O 1
ATOM 1600 N N . ASP A 1 201 ? 4.944 -19.473 -7.608 1.00 85.31 201 ASP A N 1
ATOM 1601 C CA . ASP A 1 201 ? 5.271 -20.892 -7.815 1.00 85.31 201 ASP A CA 1
ATOM 1602 C C . ASP A 1 201 ? 5.577 -21.642 -6.500 1.00 85.31 201 ASP A C 1
ATOM 1604 O O . ASP A 1 201 ? 5.839 -22.846 -6.518 1.00 85.31 201 ASP A O 1
ATOM 1608 N N . SER A 1 202 ? 5.560 -20.951 -5.356 1.00 87.25 202 SER A N 1
ATOM 1609 C CA . SER A 1 202 ? 5.858 -21.509 -4.031 1.00 87.25 202 SER A CA 1
ATOM 1610 C C . SER A 1 202 ? 4.589 -21.833 -3.241 1.00 87.25 202 SER A C 1
ATOM 1612 O O . SER A 1 202 ? 3.528 -21.246 -3.450 1.00 87.25 202 SER A O 1
ATOM 1614 N N . GLU A 1 203 ? 4.705 -22.743 -2.273 1.00 79.25 203 GLU A N 1
ATOM 1615 C CA . GLU A 1 203 ? 3.638 -23.054 -1.314 1.00 79.25 203 GLU A CA 1
ATOM 1616 C C . GLU A 1 203 ? 3.693 -22.170 -0.047 1.00 79.25 203 GLU A C 1
ATOM 1618 O O . GLU A 1 203 ? 2.659 -21.943 0.581 1.00 79.25 203 GLU A O 1
ATOM 1623 N N . ASP A 1 204 ? 4.861 -21.618 0.321 1.00 83.88 204 ASP A N 1
ATOM 1624 C CA . ASP A 1 204 ? 5.029 -20.740 1.500 1.00 83.88 204 ASP A CA 1
ATOM 1625 C C . ASP A 1 204 ? 4.969 -19.259 1.108 1.00 83.88 204 ASP A C 1
ATOM 1627 O O . ASP A 1 204 ? 5.986 -18.586 0.921 1.00 83.88 204 ASP A O 1
ATOM 1631 N N . ASN A 1 205 ? 3.746 -18.746 0.992 1.00 93.25 205 ASN A N 1
ATOM 1632 C CA . ASN A 1 205 ? 3.481 -17.390 0.530 1.00 93.25 205 ASN A CA 1
ATOM 1633 C C . ASN A 1 205 ? 3.092 -16.453 1.671 1.00 93.25 205 ASN A C 1
ATOM 1635 O O . ASN A 1 205 ? 1.926 -16.374 2.066 1.00 93.25 205 ASN A O 1
ATOM 1639 N N . ARG A 1 206 ? 4.058 -15.672 2.164 1.00 95.12 206 ARG A N 1
ATOM 1640 C CA . ARG A 1 206 ? 3.819 -14.610 3.149 1.00 95.12 206 ARG A CA 1
ATOM 1641 C C . ARG A 1 206 ? 3.768 -13.251 2.476 1.00 95.12 206 ARG A C 1
ATOM 1643 O O . ARG A 1 206 ? 4.756 -12.799 1.897 1.00 95.12 206 ARG A O 1
ATOM 1650 N N . VAL A 1 207 ? 2.631 -12.581 2.618 1.00 96.62 207 VAL A N 1
ATOM 1651 C CA . VAL A 1 207 ? 2.358 -11.271 2.022 1.00 96.62 207 VAL A CA 1
ATOM 1652 C C . VAL A 1 207 ? 2.321 -10.182 3.084 1.00 96.62 207 VAL A C 1
ATOM 1654 O O . VAL A 1 207 ? 1.933 -10.413 4.232 1.00 96.62 207 VAL A O 1
ATOM 1657 N N . VAL A 1 208 ? 2.716 -8.972 2.698 1.00 95.31 208 VAL A N 1
ATOM 1658 C CA . VAL A 1 208 ? 2.606 -7.787 3.552 1.00 95.31 208 VAL A CA 1
ATOM 1659 C C . VAL A 1 208 ? 1.185 -7.258 3.441 1.00 95.31 208 VAL A C 1
ATOM 1661 O O . VAL A 1 208 ? 0.682 -7.056 2.335 1.00 95.31 208 VAL A O 1
ATOM 1664 N N . VAL A 1 209 ? 0.539 -6.987 4.573 1.00 95.00 209 VAL A N 1
ATOM 1665 C CA . VAL A 1 209 ? -0.843 -6.494 4.595 1.00 95.00 209 VAL A CA 1
ATOM 1666 C C . VAL A 1 209 ? -0.976 -5.138 5.280 1.00 95.00 209 VAL A C 1
ATOM 1668 O O . VAL A 1 209 ? -0.133 -4.725 6.078 1.00 95.00 209 VAL A O 1
ATOM 1671 N N . ASN A 1 210 ? -2.061 -4.440 4.965 1.00 92.81 210 ASN A N 1
ATOM 1672 C CA . ASN A 1 210 ? -2.587 -3.325 5.743 1.00 92.81 210 ASN A CA 1
ATOM 1673 C C . ASN A 1 210 ? -3.733 -3.845 6.609 1.00 92.81 210 ASN A C 1
ATOM 1675 O O . ASN A 1 210 ? -4.537 -4.637 6.125 1.00 92.81 210 ASN A O 1
ATOM 1679 N N . THR A 1 211 ? -3.840 -3.370 7.848 1.00 91.25 211 THR A N 1
ATOM 1680 C CA . THR A 1 211 ? -4.884 -3.795 8.792 1.00 91.25 211 THR A CA 1
ATOM 1681 C C . THR A 1 211 ? -5.886 -2.681 9.019 1.00 91.25 211 THR A C 1
ATOM 1683 O O . THR A 1 211 ? -5.502 -1.579 9.406 1.00 91.25 211 THR A O 1
ATOM 1686 N N . SER A 1 212 ? -7.167 -2.988 8.874 1.00 92.94 212 SER A N 1
ATOM 1687 C CA . SER A 1 212 ? -8.275 -2.070 9.109 1.00 92.94 212 SER A CA 1
ATOM 1688 C C . SER A 1 212 ? -9.220 -2.621 10.171 1.00 92.94 212 SER A C 1
ATOM 1690 O O . SER A 1 212 ? -9.528 -3.808 10.171 1.00 92.94 212 SER A O 1
ATOM 1692 N N . LEU A 1 213 ? -9.671 -1.760 11.083 1.00 92.19 213 LEU A N 1
ATOM 1693 C CA . LEU A 1 213 ? -10.694 -2.073 12.078 1.00 92.19 213 LEU A CA 1
ATOM 1694 C C . LEU A 1 213 ? -12.018 -1.438 11.668 1.00 92.19 213 LEU A C 1
ATOM 1696 O O . LEU A 1 213 ? -12.079 -0.222 11.472 1.00 92.19 213 LEU A O 1
ATOM 1700 N N . LEU A 1 214 ? -13.050 -2.268 11.577 1.00 94.19 214 LEU A N 1
ATOM 1701 C CA . LEU A 1 214 ? -14.395 -1.923 11.129 1.00 94.19 214 LEU A CA 1
ATOM 1702 C C . LEU A 1 214 ? -15.415 -2.334 12.194 1.00 94.19 214 LEU A C 1
ATOM 1704 O O . LEU A 1 214 ? -15.270 -3.390 12.801 1.00 94.19 214 LEU A O 1
ATOM 1708 N N . ASP A 1 215 ? -16.453 -1.535 12.423 1.00 95.25 215 ASP A N 1
ATOM 1709 C CA . ASP A 1 215 ? -17.568 -1.949 13.282 1.00 95.25 215 ASP A CA 1
ATOM 1710 C C . ASP A 1 215 ? -18.358 -3.092 12.625 1.00 95.25 215 ASP A C 1
ATOM 1712 O O . ASP A 1 215 ? -18.729 -3.002 11.453 1.00 95.25 215 ASP A O 1
ATOM 1716 N N . LYS A 1 216 ? -18.655 -4.160 13.377 1.00 94.94 216 LYS A N 1
ATOM 1717 C CA . LYS A 1 216 ? -19.395 -5.333 12.869 1.00 94.94 216 LYS A CA 1
ATOM 1718 C C . LYS A 1 216 ? -20.702 -4.974 12.162 1.00 94.94 216 LYS A C 1
ATOM 1720 O O . LYS A 1 216 ? -21.102 -5.668 11.233 1.00 94.94 216 LYS A O 1
ATOM 1725 N N . ARG A 1 217 ? -21.372 -3.907 12.599 1.00 95.75 217 ARG A N 1
ATOM 1726 C CA . ARG A 1 217 ? -22.666 -3.473 12.052 1.00 95.75 217 ARG A CA 1
ATOM 1727 C C . ARG A 1 217 ? -22.560 -2.948 10.624 1.00 95.75 217 ARG A C 1
ATOM 1729 O O . ARG A 1 217 ? -23.534 -3.024 9.885 1.00 95.75 217 ARG A O 1
ATOM 1736 N N . ASP A 1 218 ? -21.391 -2.447 10.239 1.00 96.06 218 ASP A N 1
ATOM 1737 C CA . ASP A 1 218 ? -21.140 -1.877 8.915 1.00 96.06 218 ASP A CA 1
ATOM 1738 C C . ASP A 1 218 ? -20.486 -2.882 7.949 1.00 96.06 218 ASP A C 1
ATOM 1740 O O . ASP A 1 218 ? -20.157 -2.529 6.816 1.00 96.06 218 ASP A O 1
ATOM 1744 N N . TYR A 1 219 ? -20.305 -4.137 8.378 1.00 94.56 219 TYR A N 1
ATOM 1745 C CA . TYR A 1 219 ? -19.572 -5.179 7.657 1.00 94.56 219 TYR A CA 1
ATOM 1746 C C . TYR A 1 219 ? -20.039 -5.396 6.215 1.00 94.56 219 TYR A C 1
ATOM 1748 O O . TYR A 1 219 ? -19.246 -5.258 5.283 1.00 94.56 219 TYR A O 1
ATOM 1756 N N . GLU A 1 220 ? -21.322 -5.710 6.026 1.00 94.75 220 GLU A N 1
ATOM 1757 C CA . GLU A 1 220 ? -21.870 -6.044 4.705 1.00 94.75 220 GLU A CA 1
ATOM 1758 C C . GLU A 1 220 ? -21.741 -4.863 3.739 1.00 94.75 220 GLU A C 1
ATOM 1760 O O . GLU A 1 220 ? -21.266 -5.013 2.613 1.00 94.75 220 GLU A O 1
ATOM 1765 N N . LYS A 1 221 ? -22.077 -3.659 4.217 1.00 96.50 221 LYS A N 1
ATOM 1766 C CA . LYS A 1 221 ? -21.986 -2.427 3.430 1.00 96.50 221 LYS A CA 1
ATOM 1767 C C . LYS A 1 221 ? -20.538 -2.104 3.052 1.00 96.50 221 LYS A C 1
ATOM 1769 O O . LYS A 1 221 ? -20.279 -1.690 1.924 1.00 96.50 221 LYS A O 1
ATOM 1774 N N . ALA A 1 222 ? -19.592 -2.277 3.977 1.00 96.50 222 ALA A N 1
ATOM 1775 C CA . ALA A 1 222 ? -18.178 -2.036 3.709 1.00 96.50 222 ALA A CA 1
ATOM 1776 C C . ALA A 1 222 ? -17.642 -2.997 2.643 1.00 96.50 222 ALA A C 1
ATOM 1778 O O . ALA A 1 222 ? -16.979 -2.552 1.708 1.00 96.50 222 ALA A O 1
ATOM 1779 N N . LEU A 1 223 ? -17.972 -4.287 2.749 1.00 95.62 223 LEU A N 1
ATOM 1780 C CA . LEU A 1 223 ? -17.573 -5.292 1.767 1.00 95.62 223 LEU A CA 1
ATOM 1781 C C . LEU A 1 223 ? -18.122 -5.000 0.376 1.00 95.62 223 LEU A C 1
ATOM 1783 O O . LEU A 1 223 ? -17.363 -5.053 -0.586 1.00 95.62 223 LEU A O 1
ATOM 1787 N N . GLU A 1 224 ? -19.402 -4.641 0.265 1.00 96.44 224 GLU A N 1
ATOM 1788 C CA . GLU A 1 224 ? -20.008 -4.295 -1.022 1.00 96.44 224 GLU A CA 1
ATOM 1789 C C . GLU A 1 224 ? -19.257 -3.138 -1.701 1.00 96.44 224 GLU A C 1
ATOM 1791 O O . GLU A 1 224 ? -18.963 -3.180 -2.896 1.00 96.44 224 GLU A O 1
ATOM 1796 N N . ILE A 1 225 ? -18.893 -2.107 -0.934 1.00 97.00 225 ILE A N 1
ATOM 1797 C CA . ILE A 1 225 ? -18.130 -0.966 -1.451 1.00 97.00 225 ILE A CA 1
ATOM 1798 C C . ILE A 1 225 ? -16.710 -1.389 -1.848 1.00 97.00 225 ILE A C 1
ATOM 1800 O O . ILE A 1 225 ? -16.224 -0.987 -2.908 1.00 97.00 225 ILE A O 1
ATOM 1804 N N . MET A 1 226 ? -16.052 -2.208 -1.025 1.00 96.81 226 MET A N 1
ATOM 1805 C CA . MET A 1 226 ? -14.712 -2.720 -1.310 1.00 96.81 226 MET A CA 1
ATOM 1806 C C . MET A 1 226 ? -14.684 -3.568 -2.586 1.00 96.81 226 MET A C 1
ATOM 1808 O O . MET A 1 226 ? -13.792 -3.371 -3.407 1.00 96.81 226 MET A O 1
ATOM 1812 N N . ILE A 1 227 ? -15.674 -4.444 -2.791 1.00 96.44 227 ILE A N 1
ATOM 1813 C CA . ILE A 1 227 ? -15.807 -5.269 -4.002 1.00 96.44 227 ILE A CA 1
ATOM 1814 C C . ILE A 1 227 ? -15.887 -4.382 -5.245 1.00 96.44 227 ILE A C 1
ATOM 1816 O O . ILE A 1 227 ? -15.126 -4.588 -6.185 1.00 96.44 227 ILE A O 1
ATOM 1820 N N . ARG A 1 228 ? -16.698 -3.317 -5.224 1.00 96.25 228 ARG A N 1
ATOM 1821 C CA . ARG A 1 228 ? -16.781 -2.377 -6.357 1.00 96.25 228 ARG A CA 1
ATOM 1822 C C . ARG A 1 228 ? -15.448 -1.675 -6.641 1.00 96.25 228 ARG A C 1
ATOM 1824 O O . ARG A 1 228 ? -15.109 -1.443 -7.798 1.00 96.25 228 ARG A O 1
ATOM 1831 N N . ALA A 1 229 ? -14.681 -1.334 -5.603 1.00 95.75 229 ALA A N 1
ATOM 1832 C CA . ALA A 1 229 ? -13.343 -0.767 -5.775 1.00 95.75 229 ALA A CA 1
ATOM 1833 C C . ALA A 1 229 ? -12.348 -1.791 -6.354 1.00 95.75 229 ALA A C 1
ATOM 1835 O O . ALA A 1 229 ? -11.486 -1.423 -7.152 1.00 95.75 229 ALA A O 1
ATOM 1836 N N . PHE A 1 230 ? -12.486 -3.069 -5.992 1.00 94.00 230 PHE A N 1
ATOM 1837 C CA . PHE A 1 230 ? -11.709 -4.161 -6.575 1.00 94.00 230 PHE A CA 1
ATOM 1838 C C . PHE A 1 230 ? -12.056 -4.398 -8.045 1.00 94.00 230 PHE A C 1
ATOM 1840 O O . PHE A 1 230 ? -11.149 -4.535 -8.861 1.00 94.00 230 PHE A O 1
ATOM 1847 N N . ASP A 1 231 ? -13.344 -4.402 -8.393 1.00 93.62 231 ASP A N 1
ATOM 1848 C CA . ASP A 1 231 ? -13.826 -4.559 -9.771 1.00 93.62 231 ASP A CA 1
ATOM 1849 C C . ASP A 1 231 ? -13.336 -3.428 -10.681 1.00 93.62 231 ASP A C 1
ATOM 1851 O O . ASP A 1 231 ? -13.038 -3.652 -11.851 1.00 93.62 231 ASP A O 1
ATOM 1855 N N . ALA A 1 232 ? -13.193 -2.219 -10.131 1.00 93.31 232 ALA A N 1
ATOM 1856 C CA . ALA A 1 232 ? -12.635 -1.069 -10.835 1.00 93.31 232 ALA A CA 1
ATOM 1857 C C . ALA A 1 232 ? -11.098 -1.101 -10.978 1.00 93.31 232 ALA A C 1
ATOM 1859 O O . ALA A 1 232 ? -10.525 -0.181 -11.560 1.00 93.31 232 ALA A O 1
ATOM 1860 N N . GLY A 1 233 ? -10.410 -2.113 -10.434 1.00 92.19 233 GLY A N 1
ATOM 1861 C CA . GLY A 1 233 ? -8.947 -2.218 -10.481 1.00 92.19 233 GLY A CA 1
ATOM 1862 C C . GLY A 1 233 ? -8.218 -1.274 -9.518 1.00 92.19 233 GLY A C 1
ATOM 1863 O O . GLY A 1 233 ? -7.020 -1.036 -9.660 1.00 92.19 233 GLY A O 1
ATOM 1864 N N . PHE A 1 234 ? -8.907 -0.725 -8.512 1.00 94.38 234 PHE A N 1
ATOM 1865 C CA . PHE A 1 234 ? -8.312 0.184 -7.526 1.00 94.38 234 PHE A CA 1
ATOM 1866 C C . PHE A 1 234 ? -7.834 -0.538 -6.262 1.00 94.38 234 PHE A C 1
ATOM 1868 O O . PHE A 1 234 ? -7.950 -0.015 -5.155 1.00 94.38 234 PHE A O 1
ATOM 1875 N N . ALA A 1 235 ? -7.260 -1.730 -6.410 1.00 93.06 235 ALA A N 1
ATOM 1876 C CA . ALA A 1 235 ? -6.600 -2.450 -5.327 1.00 93.06 235 ALA A CA 1
ATOM 1877 C C . ALA A 1 235 ? -5.410 -3.256 -5.843 1.00 93.06 235 ALA A C 1
ATOM 1879 O O . ALA A 1 235 ? -5.181 -3.317 -7.041 1.00 93.06 235 ALA A O 1
ATOM 1880 N N . VAL A 1 236 ? -4.652 -3.836 -4.910 1.00 95.38 236 VAL A N 1
ATOM 1881 C CA . VAL A 1 236 ? -3.497 -4.708 -5.191 1.00 95.38 236 VAL A CA 1
ATOM 1882 C C . VAL A 1 236 ? -3.907 -6.182 -5.274 1.00 95.38 236 VAL A C 1
ATOM 1884 O O . VAL A 1 236 ? -3.244 -6.989 -5.908 1.00 95.38 236 VAL A O 1
ATOM 1887 N N . SER A 1 237 ? -4.972 -6.570 -4.578 1.00 95.88 237 SER A N 1
ATOM 1888 C CA . SER A 1 237 ? -5.516 -7.924 -4.614 1.00 95.88 237 SER A CA 1
ATOM 1889 C C . SER A 1 237 ? -6.973 -7.889 -4.176 1.00 95.88 237 SER A C 1
ATOM 1891 O O . SER A 1 237 ? -7.355 -7.063 -3.343 1.00 95.88 237 SER A O 1
ATOM 1893 N N . ARG A 1 238 ? -7.769 -8.824 -4.701 1.00 94.81 238 ARG A N 1
ATOM 1894 C CA . ARG A 1 238 ? -9.138 -9.094 -4.235 1.00 94.81 238 ARG A CA 1
ATOM 1895 C C . ARG A 1 238 ? -9.176 -9.948 -2.971 1.00 94.81 238 ARG A C 1
ATOM 1897 O O . ARG A 1 238 ? -10.237 -10.113 -2.368 1.00 94.81 238 ARG A O 1
ATOM 1904 N N . ARG A 1 239 ? -8.048 -10.564 -2.602 1.00 95.50 239 ARG A N 1
ATOM 1905 C CA . ARG A 1 239 ? -7.977 -11.443 -1.440 1.00 95.50 239 ARG A CA 1
ATOM 1906 C C . ARG A 1 239 ? -7.808 -10.615 -0.179 1.00 95.50 239 ARG A C 1
ATOM 1908 O O . ARG A 1 239 ? -6.931 -9.756 -0.094 1.00 95.50 239 ARG A O 1
ATOM 1915 N N . VAL A 1 240 ? -8.635 -10.911 0.814 1.00 96.19 240 VAL A N 1
ATOM 1916 C CA . VAL A 1 240 ? -8.573 -10.297 2.140 1.00 96.19 240 VAL A CA 1
ATOM 1917 C C . VAL A 1 240 ? -8.561 -11.372 3.218 1.00 96.19 240 VAL A C 1
ATOM 1919 O O . VAL A 1 240 ? -9.037 -12.490 3.013 1.00 96.19 240 VAL A O 1
ATOM 1922 N N . LEU A 1 241 ? -8.041 -11.027 4.390 1.00 95.50 241 LEU A N 1
ATOM 1923 C CA . LEU A 1 241 ? -8.253 -11.809 5.607 1.00 95.50 241 LEU A CA 1
ATOM 1924 C C . LEU A 1 241 ? -9.232 -11.046 6.491 1.00 95.50 241 LEU A C 1
ATOM 1926 O O . LEU A 1 241 ? -9.005 -9.871 6.769 1.00 95.50 241 LEU A O 1
ATOM 1930 N N . ILE A 1 242 ? -10.297 -11.709 6.928 1.00 95.50 242 ILE A N 1
ATOM 1931 C CA . ILE A 1 242 ? -11.277 -11.143 7.857 1.00 95.50 242 ILE A CA 1
ATOM 1932 C C . ILE A 1 242 ? -11.136 -11.896 9.169 1.00 95.50 242 ILE A C 1
ATOM 1934 O O . ILE A 1 242 ? -11.097 -13.126 9.163 1.00 95.50 242 ILE A O 1
ATOM 1938 N N . GLN A 1 243 ? -11.030 -11.150 10.260 1.00 94.12 243 GLN A N 1
ATOM 1939 C CA . GLN A 1 243 ? -10.884 -11.686 11.604 1.00 94.12 243 GLN A CA 1
ATOM 1940 C C . GLN A 1 243 ? -11.927 -11.098 12.534 1.00 94.12 243 GLN A C 1
ATOM 1942 O O . GLN A 1 243 ? -12.254 -9.909 12.450 1.00 94.12 243 GLN A O 1
ATOM 1947 N N . ASP A 1 244 ? -12.446 -11.948 13.404 1.00 95.19 244 ASP A N 1
ATOM 1948 C CA . ASP A 1 244 ? -13.492 -11.594 14.348 1.00 95.19 244 ASP A CA 1
ATOM 1949 C C . ASP A 1 244 ? -12.906 -11.066 15.672 1.00 95.19 244 ASP A C 1
ATOM 1951 O O . ASP A 1 244 ? -11.699 -11.096 15.916 1.00 95.19 244 ASP A O 1
ATOM 1955 N N . GLU A 1 245 ? -13.763 -10.531 16.534 1.00 93.50 245 GLU A N 1
ATOM 1956 C CA . GLU A 1 245 ? -13.397 -10.041 17.856 1.00 93.50 245 GLU A CA 1
ATOM 1957 C C . GLU A 1 245 ? -12.651 -11.099 18.680 1.00 93.50 245 GLU A C 1
ATOM 1959 O O . GLU A 1 245 ? -13.033 -12.265 18.736 1.00 93.50 245 GLU A O 1
ATOM 1964 N N . GLY A 1 246 ? -11.582 -10.677 19.355 1.00 87.69 246 GLY A N 1
ATOM 1965 C CA . GLY A 1 246 ? -10.728 -11.560 20.147 1.00 87.69 246 GLY A CA 1
ATOM 1966 C C . GLY A 1 246 ? -9.674 -12.327 19.345 1.00 87.69 246 GLY A C 1
ATOM 1967 O O . GLY A 1 246 ? -8.705 -12.782 19.954 1.00 87.69 246 GLY A O 1
ATOM 1968 N N . GLU A 1 247 ? -9.800 -12.420 18.017 1.00 90.75 247 GLU A N 1
ATOM 1969 C CA . GLU A 1 247 ? -8.763 -12.997 17.159 1.00 90.75 247 GLU A CA 1
ATOM 1970 C C . GLU A 1 247 ? -7.551 -12.058 17.013 1.00 90.75 247 GLU A C 1
ATOM 1972 O O . GLU A 1 247 ? -7.605 -10.862 17.321 1.00 90.75 247 GLU A O 1
ATOM 1977 N N . GLU A 1 248 ? -6.427 -12.610 16.554 1.00 78.75 248 GLU A N 1
ATOM 1978 C CA . GLU A 1 248 ? -5.151 -11.899 16.438 1.00 78.75 248 GLU A CA 1
ATOM 1979 C C . GLU A 1 248 ? -4.786 -11.586 14.985 1.00 78.75 248 GLU A C 1
ATOM 1981 O O . GLU A 1 248 ? -4.677 -12.491 14.156 1.00 78.75 248 GLU A O 1
ATOM 1986 N N . MET A 1 249 ? -4.481 -10.317 14.710 1.00 75.62 249 MET A N 1
ATOM 1987 C CA . MET A 1 249 ? -3.945 -9.826 13.443 1.00 75.62 249 MET A CA 1
ATOM 1988 C C . MET A 1 249 ? -2.530 -9.276 13.631 1.00 75.62 249 MET A C 1
ATOM 1990 O O . MET A 1 249 ? -2.314 -8.086 13.884 1.00 75.62 249 MET A O 1
ATOM 1994 N N . GLY A 1 250 ? -1.537 -10.158 13.534 1.00 71.50 250 GLY A N 1
ATOM 1995 C CA . GLY A 1 250 ? -0.158 -9.804 13.860 1.00 71.50 250 GLY A CA 1
ATOM 1996 C C . GLY A 1 250 ? -0.035 -9.464 15.348 1.00 71.50 250 GLY A C 1
ATOM 1997 O O . GLY A 1 250 ? -0.335 -10.296 16.190 1.00 71.50 250 GLY A O 1
ATOM 1998 N N . ALA A 1 251 ? 0.387 -8.241 15.677 1.00 67.31 251 ALA A N 1
ATOM 1999 C CA . ALA A 1 251 ? 0.495 -7.783 17.069 1.00 67.31 251 ALA A CA 1
ATOM 2000 C C . ALA A 1 251 ? -0.807 -7.174 17.633 1.00 67.31 251 ALA A C 1
ATOM 2002 O O . ALA A 1 251 ? -0.826 -6.709 18.773 1.00 67.31 251 ALA A O 1
ATOM 2003 N N . LEU A 1 252 ? -1.875 -7.106 16.833 1.00 74.12 252 LEU A N 1
ATOM 2004 C CA . LEU A 1 252 ? -3.147 -6.504 17.219 1.00 74.12 252 LEU A CA 1
ATOM 2005 C C . LEU A 1 252 ? -4.166 -7.585 17.575 1.00 74.12 252 LEU A C 1
ATOM 2007 O O . LEU A 1 252 ? -4.470 -8.429 16.741 1.00 74.12 252 LEU A O 1
ATOM 2011 N N . GLN A 1 253 ? -4.773 -7.493 18.753 1.00 83.00 253 GLN A N 1
ATOM 2012 C CA . GLN A 1 253 ? -5.979 -8.254 19.071 1.00 83.00 253 GLN A CA 1
ATOM 2013 C C . GLN A 1 253 ? -7.221 -7.457 18.660 1.00 83.00 253 GLN A C 1
ATOM 2015 O O . GLN A 1 253 ? -7.319 -6.264 18.974 1.00 83.00 253 GLN A O 1
ATOM 2020 N N . ILE A 1 254 ? -8.164 -8.087 17.954 1.00 88.06 254 ILE A N 1
ATOM 2021 C CA . ILE A 1 254 ? -9.366 -7.400 17.471 1.00 88.06 254 ILE A CA 1
ATOM 2022 C C . ILE A 1 254 ? -10.265 -7.026 18.658 1.00 88.06 254 ILE A C 1
ATOM 2024 O O . ILE A 1 254 ? -10.679 -7.909 19.415 1.00 88.06 254 ILE A O 1
ATOM 2028 N N . PRO A 1 255 ? -10.593 -5.732 18.849 1.00 86.81 255 PRO A N 1
ATOM 2029 C CA . PRO A 1 255 ? -11.451 -5.308 19.948 1.00 86.81 255 PRO A CA 1
ATOM 2030 C C . PRO A 1 255 ? -12.875 -5.860 19.827 1.00 86.81 255 PRO A C 1
ATOM 2032 O O . PRO A 1 255 ? -13.391 -6.076 18.733 1.00 86.81 255 PRO A O 1
ATOM 2035 N N . ARG A 1 256 ? -13.553 -5.998 20.969 1.00 92.88 256 ARG A N 1
ATOM 2036 C CA . ARG A 1 256 ? -14.968 -6.387 21.016 1.00 92.88 256 ARG A CA 1
ATOM 2037 C C . ARG A 1 256 ? -15.840 -5.434 20.194 1.00 92.88 256 ARG A C 1
ATOM 2039 O O . ARG A 1 256 ? -15.720 -4.218 20.339 1.00 92.88 256 ARG A O 1
ATOM 2046 N N . GLY A 1 257 ? -16.748 -5.988 19.391 1.00 92.81 257 GLY A N 1
ATOM 2047 C CA . GLY A 1 257 ? -17.644 -5.233 18.509 1.00 92.81 257 GLY A CA 1
ATOM 2048 C C . GLY A 1 257 ? -17.033 -4.824 17.164 1.00 92.81 257 GLY A C 1
ATOM 2049 O O . GLY A 1 257 ? -17.736 -4.239 16.341 1.00 92.81 257 GLY A O 1
ATOM 2050 N N . PHE A 1 258 ? -15.762 -5.149 16.919 1.00 94.81 258 PHE A N 1
ATOM 2051 C CA . PHE A 1 258 ? -15.066 -4.841 15.673 1.00 94.81 258 PHE A CA 1
ATOM 2052 C C . PHE A 1 258 ? -14.713 -6.110 14.896 1.00 94.81 258 PHE A C 1
ATOM 2054 O O . PHE A 1 258 ? -14.596 -7.193 15.463 1.00 94.81 258 PHE A O 1
ATOM 2061 N N . LEU A 1 259 ? -14.522 -5.937 13.592 1.00 95.38 259 LEU A N 1
ATOM 2062 C CA . LEU A 1 259 ? -13.866 -6.875 12.695 1.00 95.38 259 LEU A CA 1
ATOM 2063 C C . LEU A 1 259 ? -12.530 -6.296 12.256 1.00 95.38 259 LEU A C 1
ATOM 2065 O O . LEU A 1 259 ? -12.382 -5.089 12.035 1.00 95.38 259 LEU A O 1
ATOM 2069 N N . GLY A 1 260 ? -11.567 -7.187 12.098 1.00 93.94 260 GLY A N 1
ATOM 2070 C CA . GLY A 1 260 ? -10.309 -6.911 11.447 1.00 93.94 260 GLY A CA 1
ATOM 2071 C C . GLY A 1 260 ? -10.359 -7.274 9.967 1.00 93.94 260 GLY A C 1
ATOM 2072 O O . GLY A 1 260 ? -10.761 -8.380 9.626 1.00 93.94 260 GLY A O 1
ATOM 2073 N N . ILE A 1 261 ? -9.909 -6.379 9.089 1.00 95.50 261 ILE A N 1
ATOM 2074 C CA . ILE A 1 261 ? -9.772 -6.633 7.651 1.00 95.50 261 ILE A CA 1
ATOM 2075 C C . ILE A 1 261 ? -8.316 -6.404 7.242 1.00 95.50 261 ILE A C 1
ATOM 2077 O O . ILE A 1 261 ? -7.787 -5.307 7.416 1.00 95.50 261 ILE A O 1
ATOM 2081 N N . SER A 1 262 ? -7.674 -7.426 6.677 1.00 95.44 262 SER A N 1
ATOM 2082 C CA . SER A 1 262 ? -6.364 -7.308 6.033 1.00 95.44 262 SER A CA 1
ATOM 2083 C C . SER A 1 262 ? -6.497 -7.192 4.524 1.00 95.44 262 SER A C 1
ATOM 2085 O O . SER A 1 262 ? -7.111 -8.053 3.897 1.00 95.44 262 SER A O 1
ATOM 2087 N N . THR A 1 263 ? -5.845 -6.195 3.937 1.00 96.44 263 THR A N 1
ATOM 2088 C CA . THR A 1 263 ? -5.702 -6.032 2.479 1.00 96.44 263 THR A CA 1
ATOM 2089 C C . THR A 1 263 ? -4.237 -6.149 2.077 1.00 96.44 263 THR A C 1
ATOM 2091 O O . THR A 1 263 ? -3.360 -5.700 2.815 1.00 96.44 263 THR A O 1
ATOM 2094 N N . VAL A 1 264 ? -3.950 -6.738 0.915 1.00 96.94 264 VAL A N 1
ATOM 2095 C CA . VAL A 1 264 ? -2.568 -6.892 0.429 1.00 96.94 264 VAL A CA 1
ATOM 2096 C C . VAL A 1 264 ? -1.938 -5.522 0.149 1.00 96.94 264 VAL A C 1
ATOM 2098 O O . VAL A 1 264 ? -2.545 -4.643 -0.463 1.00 96.94 264 VAL A O 1
ATOM 2101 N N . CYS A 1 265 ? -0.706 -5.326 0.611 1.00 95.69 265 CYS A N 1
ATOM 2102 C CA . CYS A 1 265 ? 0.095 -4.131 0.368 1.00 95.69 265 CYS A CA 1
ATOM 2103 C C . CYS A 1 265 ? 0.995 -4.322 -0.860 1.00 95.69 265 CYS A C 1
ATOM 2105 O O . CYS A 1 265 ? 1.532 -5.410 -1.069 1.00 95.69 265 CYS A O 1
ATOM 2107 N N . SER A 1 266 ? 1.238 -3.250 -1.625 1.00 95.19 266 SER A N 1
ATOM 2108 C CA . SER A 1 266 ? 2.126 -3.274 -2.800 1.00 95.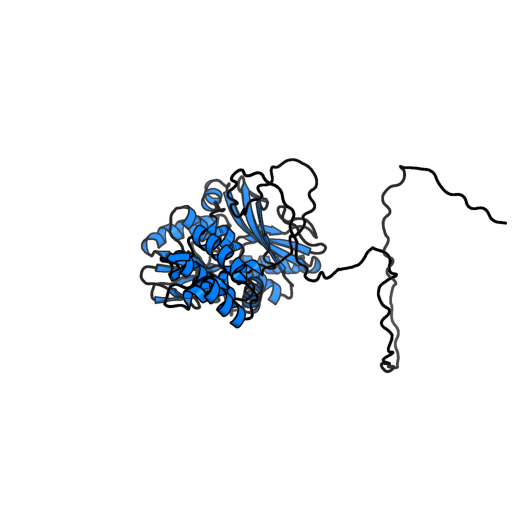19 266 SER A CA 1
ATOM 2109 C C . SER A 1 266 ? 3.581 -3.621 -2.456 1.00 95.19 266 SER A C 1
ATOM 2111 O O . SER A 1 266 ? 4.313 -4.067 -3.327 1.00 95.19 266 SER A O 1
ATOM 2113 N N . ILE A 1 267 ? 3.989 -3.505 -1.185 1.00 95.12 267 ILE A N 1
ATOM 2114 C CA . ILE A 1 267 ? 5.308 -3.966 -0.703 1.00 95.12 267 ILE A CA 1
ATOM 2115 C C . ILE A 1 267 ? 5.492 -5.477 -0.889 1.00 95.12 267 ILE A C 1
ATOM 2117 O O . ILE A 1 267 ? 6.613 -5.950 -1.021 1.00 95.12 267 ILE A O 1
ATOM 2121 N N . THR A 1 268 ? 4.402 -6.242 -0.973 1.00 96.75 268 THR A N 1
ATOM 2122 C CA . THR A 1 268 ? 4.460 -7.663 -1.344 1.00 96.75 268 THR A CA 1
ATOM 2123 C C . THR A 1 268 ? 5.098 -7.860 -2.721 1.00 96.75 268 THR A C 1
ATOM 2125 O O . THR A 1 268 ? 5.917 -8.755 -2.897 1.00 96.75 268 THR A O 1
ATOM 2128 N N . ILE A 1 269 ? 4.768 -6.990 -3.682 1.00 96.19 269 ILE A N 1
ATOM 2129 C CA . ILE A 1 269 ? 5.366 -7.004 -5.022 1.00 96.19 269 ILE A CA 1
ATOM 2130 C C . ILE A 1 269 ? 6.838 -6.587 -4.935 1.00 96.19 269 ILE A C 1
ATOM 2132 O O . ILE A 1 269 ? 7.683 -7.203 -5.578 1.00 96.19 269 ILE A O 1
ATOM 2136 N N . ASP A 1 270 ? 7.155 -5.588 -4.103 1.00 95.56 270 ASP A N 1
ATOM 2137 C CA . ASP A 1 270 ? 8.538 -5.152 -3.872 1.00 95.56 270 ASP A CA 1
ATOM 2138 C C . ASP A 1 270 ? 9.410 -6.321 -3.361 1.00 95.56 270 ASP A C 1
ATOM 2140 O O . ASP A 1 270 ? 10.513 -6.542 -3.858 1.00 95.56 270 ASP A O 1
ATOM 2144 N N . GLY A 1 271 ? 8.887 -7.116 -2.420 1.00 95.69 271 GLY A N 1
ATOM 2145 C CA . GLY A 1 271 ? 9.553 -8.310 -1.891 1.00 95.69 271 GLY A CA 1
ATOM 2146 C C . GLY A 1 271 ? 9.739 -9.413 -2.926 1.00 95.69 271 GLY A C 1
ATOM 2147 O O . GLY A 1 271 ? 10.836 -9.950 -3.053 1.00 95.69 271 GLY A O 1
ATOM 2148 N N . MET A 1 272 ? 8.708 -9.695 -3.723 1.00 96.38 272 MET A N 1
ATOM 2149 C CA . MET A 1 272 ? 8.788 -10.668 -4.816 1.00 96.38 272 MET A CA 1
ATOM 2150 C C . MET A 1 272 ? 9.846 -10.275 -5.859 1.00 96.38 272 MET A C 1
ATOM 2152 O O . MET A 1 272 ? 10.653 -11.105 -6.274 1.00 96.38 272 MET A O 1
ATOM 2156 N N . LEU A 1 273 ? 9.884 -9.001 -6.266 1.00 96.25 273 LEU A N 1
ATOM 2157 C CA . LEU A 1 273 ? 10.896 -8.503 -7.201 1.00 96.25 273 LEU A CA 1
ATOM 2158 C C . LEU A 1 273 ? 12.306 -8.633 -6.610 1.00 96.25 273 LEU A C 1
ATOM 2160 O O . LEU A 1 273 ? 13.222 -9.079 -7.304 1.00 96.25 273 LEU A O 1
ATOM 2164 N N . LEU A 1 274 ? 12.471 -8.324 -5.319 1.00 95.81 274 LEU A N 1
ATOM 2165 C CA . LEU A 1 274 ? 13.742 -8.492 -4.619 1.00 95.81 274 LEU A CA 1
ATOM 2166 C C . LEU A 1 274 ? 14.188 -9.963 -4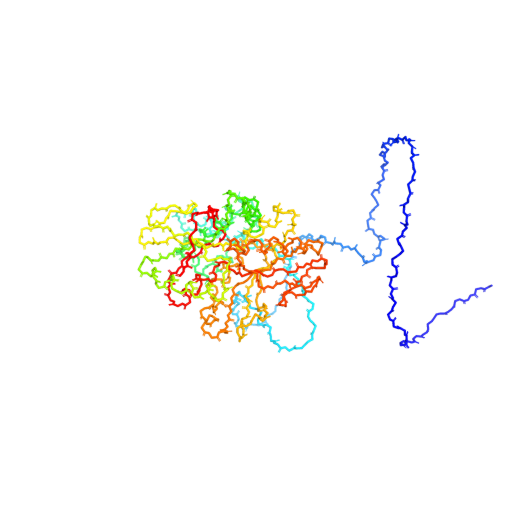.563 1.00 95.81 274 LEU A C 1
ATOM 2168 O O . LEU A 1 274 ? 15.358 -10.243 -4.823 1.00 95.81 274 LEU A O 1
ATOM 2172 N N . LEU A 1 275 ? 13.276 -10.899 -4.276 1.00 93.75 275 LEU A N 1
ATOM 2173 C CA . LEU A 1 275 ? 13.547 -12.344 -4.301 1.00 93.75 275 LEU A CA 1
ATOM 2174 C C . LEU A 1 275 ? 13.960 -12.826 -5.697 1.00 93.75 275 LEU A C 1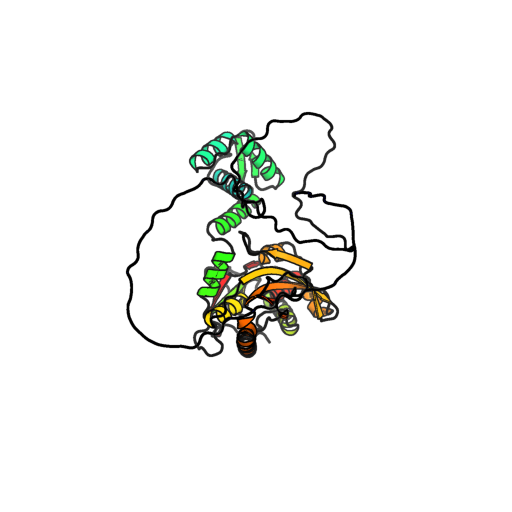
ATOM 2176 O O . LEU A 1 275 ? 14.870 -13.642 -5.822 1.00 93.75 275 LEU A O 1
ATOM 2180 N N . GLY A 1 276 ? 13.367 -12.252 -6.745 1.00 93.88 276 GLY A N 1
ATOM 2181 C CA . GLY A 1 276 ? 13.782 -12.447 -8.135 1.00 93.88 276 GLY A CA 1
ATOM 2182 C C . GLY A 1 276 ? 15.137 -11.817 -8.492 1.00 93.88 276 GLY A C 1
ATOM 2183 O O . GLY A 1 276 ? 15.562 -11.901 -9.640 1.00 93.88 276 GLY A O 1
ATOM 2184 N N . GLY A 1 277 ? 15.830 -11.173 -7.548 1.00 95.69 277 GLY A N 1
ATOM 2185 C CA . GLY A 1 277 ? 17.120 -10.520 -7.777 1.00 95.69 277 GLY A CA 1
ATOM 2186 C C . GLY A 1 277 ? 17.019 -9.129 -8.410 1.00 95.69 277 GLY A C 1
ATOM 2187 O O . GLY A 1 277 ? 18.033 -8.583 -8.848 1.00 95.69 277 GLY A O 1
ATOM 2188 N N . ILE A 1 278 ? 15.823 -8.533 -8.454 1.00 97.19 278 ILE A N 1
ATOM 2189 C CA . ILE A 1 278 ? 15.596 -7.202 -9.018 1.00 97.19 278 ILE A CA 1
ATOM 2190 C C . ILE A 1 278 ? 15.639 -6.165 -7.890 1.00 97.19 278 ILE A C 1
ATOM 2192 O O . ILE A 1 278 ? 14.743 -6.130 -7.045 1.00 97.19 278 ILE A O 1
ATOM 2196 N N . PRO A 1 279 ? 16.643 -5.269 -7.859 1.00 93.75 279 PRO A N 1
ATOM 2197 C CA . PRO A 1 279 ? 16.681 -4.222 -6.854 1.00 93.75 279 PRO A CA 1
ATOM 2198 C C . PRO A 1 279 ? 15.583 -3.194 -7.136 1.00 93.75 279 PRO A C 1
ATOM 2200 O O . PRO A 1 279 ? 15.520 -2.617 -8.226 1.00 93.75 279 PRO A O 1
ATOM 2203 N N . ILE A 1 280 ? 14.756 -2.928 -6.130 1.00 94.38 280 ILE A N 1
ATOM 2204 C CA . ILE A 1 280 ? 13.644 -1.986 -6.210 1.00 94.38 280 ILE A CA 1
ATOM 2205 C C . ILE A 1 280 ? 13.817 -0.851 -5.206 1.00 94.38 280 ILE A C 1
ATOM 2207 O O . ILE A 1 280 ? 14.180 -1.063 -4.051 1.00 94.38 280 ILE A O 1
ATOM 2211 N N . ASN A 1 281 ? 13.571 0.377 -5.657 1.00 90.69 281 ASN A N 1
ATOM 2212 C CA . ASN A 1 281 ? 13.629 1.566 -4.818 1.00 90.69 281 ASN A CA 1
ATOM 2213 C C . ASN A 1 281 ? 12.230 2.162 -4.638 1.00 90.69 281 ASN A C 1
ATOM 2215 O O . ASN A 1 281 ? 11.558 2.490 -5.616 1.00 90.69 281 ASN A O 1
ATOM 2219 N N . THR A 1 282 ? 11.804 2.335 -3.388 1.00 89.88 282 THR A N 1
ATOM 2220 C CA . THR A 1 282 ? 10.523 2.965 -3.046 1.00 89.88 282 THR A CA 1
ATOM 2221 C C . THR A 1 282 ? 10.696 4.477 -2.958 1.00 89.88 282 THR A C 1
ATOM 2223 O O . THR A 1 282 ? 11.261 4.988 -1.993 1.00 89.88 282 THR A O 1
ATOM 2226 N N . THR A 1 283 ? 10.226 5.208 -3.973 1.00 88.06 283 THR A N 1
ATOM 2227 C CA . THR A 1 283 ? 10.521 6.641 -4.113 1.00 88.06 283 THR A CA 1
ATOM 2228 C C . THR A 1 283 ? 9.438 7.527 -3.507 1.00 88.06 283 THR A C 1
ATOM 2230 O O . THR A 1 283 ? 9.716 8.286 -2.574 1.00 88.06 283 THR A O 1
ATOM 2233 N N . PHE A 1 284 ? 8.198 7.406 -3.984 1.00 87.69 284 PHE A N 1
ATOM 2234 C CA . PHE A 1 284 ? 7.097 8.297 -3.606 1.00 87.69 284 PHE A CA 1
ATOM 2235 C C . PHE A 1 284 ? 5.803 7.539 -3.306 1.00 87.69 284 PHE A C 1
ATOM 2237 O O . PHE A 1 284 ? 5.505 6.523 -3.932 1.00 87.69 284 PHE A O 1
ATOM 2244 N N . ALA A 1 285 ? 5.009 8.080 -2.386 1.00 89.75 285 ALA A N 1
ATOM 2245 C CA . ALA A 1 285 ? 3.565 7.874 -2.355 1.00 89.75 285 ALA A CA 1
ATOM 2246 C C . ALA A 1 285 ? 2.883 9.104 -2.952 1.00 89.75 285 ALA A C 1
ATOM 2248 O O . ALA A 1 285 ? 3.428 10.211 -2.884 1.00 89.75 285 ALA A O 1
ATOM 2249 N N . GLY A 1 286 ? 1.680 8.938 -3.483 1.00 90.88 286 GLY A N 1
ATOM 2250 C CA . GLY A 1 286 ? 0.953 10.049 -4.065 1.00 90.88 286 GLY A CA 1
ATOM 2251 C C . GLY A 1 286 ? -0.519 9.790 -4.314 1.00 90.88 286 GLY A C 1
ATOM 2252 O O . GLY A 1 286 ? -1.045 8.702 -4.075 1.00 90.88 286 GLY A O 1
ATOM 2253 N N . VAL A 1 287 ? -1.164 10.835 -4.820 1.00 95.12 287 VAL A N 1
ATOM 2254 C CA . VAL A 1 287 ? -2.556 10.828 -5.267 1.00 95.12 287 VAL A CA 1
ATOM 2255 C C . VAL A 1 287 ? -2.553 10.885 -6.788 1.00 95.12 287 VAL A C 1
ATOM 2257 O O . VAL A 1 287 ? -1.940 11.781 -7.363 1.00 95.12 287 VAL A O 1
ATOM 2260 N N . VAL A 1 288 ? -3.213 9.928 -7.435 1.00 97.19 288 VAL A N 1
ATOM 2261 C CA . VAL A 1 288 ? -3.372 9.868 -8.892 1.00 97.19 288 VAL A CA 1
ATOM 2262 C C . VAL A 1 288 ? -4.787 10.283 -9.249 1.00 97.19 288 VAL A C 1
ATOM 2264 O O . VAL A 1 288 ? -5.758 9.743 -8.715 1.00 97.19 288 VAL A O 1
ATOM 2267 N N . GLU A 1 289 ? -4.900 11.235 -10.168 1.00 97.19 289 GLU A N 1
ATOM 2268 C CA . GLU A 1 289 ? -6.178 11.618 -10.754 1.00 97.19 289 GLU A CA 1
ATOM 2269 C C . GLU A 1 289 ? -6.660 10.533 -11.728 1.00 97.19 289 GLU A C 1
ATOM 2271 O O . GLU A 1 289 ? -5.911 10.051 -12.582 1.00 97.19 289 GLU A O 1
ATOM 2276 N N . VAL A 1 290 ? -7.935 10.175 -11.606 1.00 97.31 290 VAL A N 1
ATOM 2277 C CA . VAL A 1 290 ? -8.669 9.344 -12.560 1.00 97.31 290 VAL A CA 1
ATOM 2278 C C . VAL A 1 290 ? -9.659 10.248 -13.279 1.00 97.31 290 VAL A C 1
ATOM 2280 O O . VAL A 1 290 ? -10.400 10.990 -12.629 1.00 97.31 290 VAL A O 1
ATOM 2283 N N . LYS A 1 291 ? -9.677 10.195 -14.609 1.00 95.75 291 LYS A N 1
ATOM 2284 C CA . LYS A 1 291 ? -10.572 10.992 -15.443 1.00 95.75 291 LYS A CA 1
ATOM 2285 C C . LYS A 1 291 ? -11.105 10.151 -16.593 1.00 95.75 291 LYS A C 1
ATOM 2287 O O . LYS A 1 291 ? -10.326 9.525 -17.307 1.00 95.75 291 LYS A O 1
ATOM 2292 N N . ASP A 1 292 ? -12.424 10.152 -16.764 1.00 93.62 292 ASP A N 1
ATOM 2293 C CA . ASP A 1 292 ? -13.121 9.412 -17.825 1.00 93.62 292 ASP A CA 1
ATOM 2294 C C . ASP A 1 292 ? -12.692 7.926 -17.904 1.00 93.62 292 ASP A C 1
ATOM 2296 O O . ASP A 1 292 ? -12.481 7.364 -18.977 1.00 93.62 292 ASP A O 1
ATOM 2300 N N . GLY A 1 293 ? -12.500 7.292 -16.741 1.00 90.38 293 GLY A N 1
ATOM 2301 C CA . GLY A 1 293 ? -12.077 5.894 -16.591 1.00 90.38 293 GLY A CA 1
ATOM 2302 C C . GLY A 1 293 ? -10.578 5.645 -16.790 1.00 90.38 293 GLY A C 1
ATOM 2303 O O . GLY A 1 293 ? -10.133 4.508 -16.668 1.00 90.38 293 GLY A O 1
ATOM 2304 N N . SER A 1 294 ? -9.790 6.684 -17.076 1.00 93.50 294 SER A N 1
ATOM 2305 C CA . SER A 1 294 ? -8.357 6.582 -17.368 1.00 93.50 294 SER A CA 1
ATOM 2306 C C . SER A 1 294 ? -7.494 7.246 -16.295 1.00 93.50 294 SER A C 1
ATOM 2308 O O . SER A 1 294 ? -7.854 8.276 -15.723 1.00 93.50 294 SER A O 1
ATOM 2310 N N . LEU A 1 295 ? -6.316 6.675 -16.044 1.00 95.25 295 LEU A N 1
ATOM 2311 C CA . LEU A 1 295 ? -5.310 7.261 -15.158 1.00 95.25 295 LEU A CA 1
ATOM 2312 C C . LEU A 1 295 ? -4.649 8.476 -15.827 1.00 95.25 295 LEU A C 1
ATOM 2314 O O . LEU A 1 295 ? -4.185 8.385 -16.963 1.00 95.25 295 LEU A O 1
ATOM 2318 N N . SER A 1 296 ? -4.598 9.601 -15.114 1.00 94.38 296 SER A N 1
ATOM 2319 C CA . SER A 1 296 ? -4.125 10.896 -15.617 1.00 94.38 296 SER A CA 1
ATOM 2320 C C . SER A 1 296 ? -2.670 11.156 -15.189 1.00 94.38 296 SER A C 1
ATOM 2322 O O . SER A 1 296 ? -1.725 10.785 -15.891 1.00 94.38 296 SER A O 1
ATOM 2324 N N . HIS A 1 297 ? -2.465 11.775 -14.026 1.00 94.00 297 HIS A N 1
ATOM 2325 C CA . HIS A 1 297 ? -1.151 12.086 -13.464 1.00 94.00 297 HIS A CA 1
ATOM 2326 C C . HIS A 1 297 ? -1.200 12.087 -11.931 1.00 94.00 297 HIS A C 1
ATOM 2328 O O . HIS A 1 297 ? -2.278 12.107 -11.331 1.00 94.00 297 HIS A O 1
ATOM 2334 N N . PHE A 1 298 ? -0.030 12.072 -11.293 1.00 93.50 298 PHE A N 1
ATOM 2335 C CA . PHE A 1 298 ? 0.085 12.343 -9.865 1.00 93.50 298 PHE A CA 1
ATOM 2336 C C . PHE A 1 298 ? -0.172 13.828 -9.587 1.00 93.50 298 PHE A C 1
ATOM 2338 O O . PHE A 1 298 ? 0.533 14.684 -10.121 1.00 93.50 298 PHE A O 1
ATOM 2345 N N . THR A 1 299 ? -1.146 14.140 -8.732 1.00 88.06 299 THR A N 1
ATOM 2346 C CA . THR A 1 299 ? -1.451 15.520 -8.312 1.00 88.06 299 THR A CA 1
ATOM 2347 C C . THR A 1 299 ? -0.633 15.939 -7.097 1.00 88.06 299 THR A C 1
ATOM 2349 O O . THR A 1 299 ? -0.258 17.103 -6.961 1.00 88.06 299 THR A O 1
ATOM 2352 N N . ASP A 1 300 ? -0.323 14.976 -6.230 1.00 85.31 300 ASP A N 1
ATOM 2353 C CA . ASP A 1 300 ? 0.383 15.182 -4.974 1.00 85.31 300 ASP A CA 1
ATOM 2354 C C . ASP A 1 300 ? 1.371 14.041 -4.743 1.00 85.31 300 ASP A C 1
ATOM 2356 O O . ASP A 1 300 ? 1.065 12.878 -5.013 1.00 85.31 300 ASP A O 1
ATOM 2360 N N . LEU A 1 301 ? 2.550 14.371 -4.213 1.00 85.44 301 LEU A N 1
ATOM 2361 C CA . LEU A 1 301 ? 3.629 13.422 -3.954 1.00 85.44 301 LEU A CA 1
ATOM 2362 C C . LEU A 1 301 ? 4.269 13.689 -2.593 1.00 85.44 301 LEU A C 1
ATOM 2364 O O . LEU A 1 301 ? 4.505 14.836 -2.210 1.00 85.44 301 LEU A O 1
ATOM 2368 N N . ILE A 1 302 ? 4.606 12.615 -1.886 1.00 80.62 302 ILE A N 1
ATOM 2369 C CA . ILE A 1 302 ? 5.434 12.640 -0.682 1.00 80.62 302 ILE A CA 1
ATOM 2370 C C . ILE A 1 302 ? 6.519 11.579 -0.848 1.00 80.62 302 ILE A C 1
ATOM 2372 O O . ILE A 1 302 ? 6.231 10.413 -1.117 1.00 80.62 302 ILE A O 1
ATOM 2376 N N . ALA A 1 303 ? 7.776 11.995 -0.697 1.00 80.69 303 ALA A N 1
ATOM 2377 C CA . ALA A 1 303 ? 8.909 11.083 -0.748 1.00 80.69 303 ALA A CA 1
ATOM 2378 C C . ALA A 1 303 ? 8.933 10.183 0.492 1.00 80.69 303 ALA A C 1
ATOM 2380 O O . ALA A 1 303 ? 8.708 10.644 1.612 1.00 80.69 303 ALA A O 1
ATOM 2381 N N . TYR A 1 304 ? 9.262 8.913 0.289 1.00 76.69 304 TYR A N 1
ATOM 2382 C CA . TYR A 1 304 ? 9.511 7.970 1.378 1.00 76.69 304 TYR A CA 1
ATOM 2383 C C . TYR A 1 304 ? 10.855 8.246 2.068 1.00 76.69 304 TYR A C 1
ATOM 2385 O O . TYR A 1 304 ? 10.974 8.175 3.294 1.00 76.69 304 TYR A O 1
ATOM 2393 N N . ALA A 1 305 ? 11.859 8.650 1.284 1.00 71.06 305 ALA A N 1
ATOM 2394 C CA . ALA A 1 305 ? 13.181 9.010 1.778 1.00 71.06 305 ALA A CA 1
ATOM 2395 C C . ALA A 1 305 ? 13.122 10.108 2.852 1.00 71.06 305 ALA A C 1
ATOM 2397 O O . ALA A 1 305 ? 12.597 11.199 2.632 1.00 71.06 305 ALA A O 1
ATOM 2398 N N . GLY A 1 306 ? 13.709 9.814 4.015 1.00 60.69 306 GLY A N 1
ATOM 2399 C CA . GLY A 1 306 ? 13.793 10.753 5.132 1.00 60.69 306 GLY A CA 1
ATOM 2400 C C . GLY A 1 306 ? 12.477 10.981 5.877 1.00 60.69 306 GLY A C 1
ATOM 2401 O O . GLY A 1 306 ? 12.434 11.853 6.737 1.00 60.69 306 GLY A O 1
ATOM 2402 N N . SER A 1 307 ? 11.413 10.220 5.605 1.00 60.69 307 SER A N 1
ATOM 2403 C CA . SER A 1 307 ? 10.158 10.364 6.346 1.00 60.69 307 SER A CA 1
ATOM 2404 C C . SER A 1 307 ? 10.113 9.460 7.582 1.00 60.69 307 SER A C 1
ATOM 2406 O O . SER A 1 307 ? 10.355 8.253 7.506 1.00 60.69 307 SER A O 1
ATOM 2408 N N . SER A 1 308 ? 9.776 10.044 8.734 1.00 59.56 308 SER A N 1
ATOM 2409 C CA . SER A 1 308 ? 9.422 9.291 9.946 1.00 59.56 308 SER A CA 1
ATOM 2410 C C . SER A 1 308 ? 7.959 8.842 9.941 1.00 59.56 308 SER A C 1
ATOM 2412 O O . SER A 1 308 ? 7.629 7.847 10.570 1.00 59.56 308 SER A O 1
ATOM 2414 N N . LEU A 1 309 ? 7.091 9.558 9.219 1.00 65.38 309 LEU A N 1
ATOM 2415 C CA . LEU A 1 309 ? 5.673 9.233 9.063 1.00 65.38 309 LEU A CA 1
ATOM 2416 C C . LEU A 1 309 ? 5.434 8.523 7.742 1.00 65.38 309 LEU A C 1
ATOM 2418 O O . LEU A 1 309 ? 6.012 8.909 6.727 1.00 65.38 309 LEU A O 1
ATOM 2422 N N . ASP A 1 310 ? 4.554 7.525 7.736 1.00 76.88 310 ASP A N 1
ATOM 2423 C CA . ASP A 1 310 ? 4.186 6.849 6.494 1.00 76.88 310 ASP A CA 1
ATOM 2424 C C . ASP A 1 310 ? 3.453 7.835 5.569 1.00 76.88 310 ASP A C 1
ATOM 2426 O O . ASP A 1 310 ? 2.365 8.306 5.928 1.00 76.88 310 ASP A O 1
ATOM 2430 N N . PRO A 1 311 ? 4.012 8.151 4.386 1.00 80.44 311 PRO A N 1
ATOM 2431 C CA . PRO A 1 311 ? 3.370 9.007 3.397 1.00 80.44 311 PRO A CA 1
ATOM 2432 C C . PRO A 1 311 ? 1.910 8.636 3.100 1.00 80.44 311 PRO A C 1
ATOM 2434 O O . PRO A 1 311 ? 1.068 9.526 2.971 1.00 80.44 311 PRO A O 1
ATOM 2437 N N . MET A 1 312 ? 1.572 7.341 3.074 1.00 84.75 312 MET A N 1
ATOM 2438 C CA . MET A 1 312 ? 0.199 6.885 2.831 1.00 84.75 312 MET A CA 1
ATOM 2439 C C . MET A 1 312 ? -0.745 7.308 3.959 1.00 84.75 312 MET A C 1
ATOM 2441 O O . MET A 1 312 ? -1.836 7.812 3.692 1.00 84.75 312 MET A O 1
ATOM 2445 N N . ARG A 1 313 ? -0.308 7.215 5.223 1.00 82.12 313 ARG A N 1
ATOM 2446 C CA . ARG A 1 313 ? -1.087 7.718 6.370 1.00 82.12 313 ARG A CA 1
ATOM 2447 C C . ARG A 1 313 ? -1.331 9.219 6.277 1.00 82.12 313 ARG A C 1
ATOM 2449 O O . ARG A 1 313 ? -2.411 9.686 6.637 1.00 82.12 313 ARG A O 1
ATOM 2456 N N . VAL A 1 314 ? -0.354 9.976 5.775 1.00 79.38 314 VAL A N 1
ATOM 2457 C CA . VAL A 1 314 ? -0.511 11.422 5.583 1.00 79.38 314 VAL A CA 1
ATOM 2458 C C . VAL A 1 314 ? -1.627 11.698 4.575 1.00 79.38 314 VAL A C 1
ATOM 2460 O O . VAL A 1 314 ? -2.513 12.499 4.873 1.00 79.38 314 VAL A O 1
ATOM 2463 N N . PHE A 1 315 ? -1.650 11.008 3.433 1.00 82.38 315 PHE A N 1
ATOM 2464 C CA . PHE A 1 315 ? -2.703 11.192 2.430 1.00 82.38 315 PHE A CA 1
ATOM 2465 C C . PHE A 1 315 ? -4.091 10.774 2.919 1.00 82.38 315 PHE A C 1
ATOM 2467 O O . PHE A 1 315 ? -5.058 11.515 2.709 1.00 82.38 315 PHE A O 1
ATOM 2474 N N . MET A 1 316 ? -4.173 9.647 3.632 1.00 82.12 316 MET A N 1
ATOM 2475 C CA . MET A 1 316 ? -5.414 9.165 4.244 1.00 82.12 316 MET A CA 1
ATOM 2476 C C . MET A 1 316 ? -5.969 10.174 5.258 1.00 82.12 316 MET A C 1
ATOM 2478 O O . MET A 1 316 ? -7.128 10.569 5.169 1.00 82.12 316 MET A O 1
ATOM 2482 N N . SER A 1 317 ? -5.129 10.685 6.168 1.00 77.19 317 SER A N 1
ATOM 2483 C CA . SER A 1 317 ? -5.564 11.639 7.206 1.00 77.19 317 SER A CA 1
ATOM 2484 C C . SER A 1 317 ? -6.100 12.957 6.639 1.00 77.19 317 SER A C 1
ATOM 2486 O O . SER A 1 317 ? -6.957 13.599 7.246 1.00 77.19 317 SER A O 1
ATOM 2488 N N . ARG A 1 318 ? -5.624 13.354 5.453 1.00 76.12 318 ARG A N 1
ATOM 2489 C CA . ARG A 1 318 ? -6.076 14.561 4.753 1.00 76.12 318 ARG A CA 1
ATOM 2490 C C . ARG A 1 318 ? -7.352 14.362 3.941 1.00 76.12 318 ARG A C 1
ATOM 2492 O O . ARG A 1 318 ? -7.835 15.346 3.390 1.00 76.12 318 ARG A O 1
ATOM 2499 N N . LYS A 1 319 ? -7.884 13.136 3.848 1.00 79.25 319 LYS A N 1
ATOM 2500 C CA . LYS A 1 319 ? -9.076 12.807 3.045 1.00 79.25 319 LYS A CA 1
ATOM 2501 C C . LYS A 1 319 ? -8.966 13.330 1.609 1.00 79.25 319 LYS A C 1
ATOM 2503 O O . LYS A 1 319 ? -9.871 13.967 1.082 1.00 79.25 319 LYS A O 1
ATOM 2508 N N . THR A 1 320 ? -7.796 13.111 1.014 1.00 79.44 320 THR A N 1
ATOM 2509 C CA . THR A 1 320 ? -7.457 13.590 -0.337 1.00 79.44 320 THR A CA 1
ATOM 2510 C C . THR A 1 320 ? -8.002 12.697 -1.449 1.00 79.44 320 THR A C 1
ATOM 2512 O O . THR A 1 320 ? -7.945 13.090 -2.610 1.00 79.44 320 THR A O 1
ATOM 2515 N N . THR A 1 321 ? -8.523 11.517 -1.110 1.00 90.56 321 THR A N 1
ATOM 2516 C CA . THR A 1 321 ? -9.032 10.523 -2.057 1.00 90.56 321 THR A CA 1
ATOM 2517 C C . THR A 1 321 ? -10.513 10.717 -2.362 1.00 90.56 321 THR A C 1
ATOM 2519 O O . THR A 1 321 ? -11.271 11.275 -1.566 1.00 90.56 321 THR A O 1
ATOM 2522 N N . LYS A 1 322 ? -10.902 10.234 -3.541 1.00 96.06 322 LYS A N 1
ATOM 2523 C CA . LYS A 1 322 ? -12.273 10.139 -4.047 1.00 96.06 322 LYS A CA 1
ATOM 2524 C C . LYS A 1 322 ? -12.405 8.828 -4.822 1.00 96.06 322 LYS A C 1
ATOM 2526 O O . LYS A 1 322 ? -12.742 8.824 -6.008 1.00 96.06 322 LYS A O 1
ATOM 2531 N N . VAL A 1 323 ? -12.059 7.719 -4.173 1.00 97.19 323 VAL A N 1
ATOM 2532 C CA . VAL A 1 323 ? -12.075 6.378 -4.775 1.00 97.19 323 VAL A CA 1
ATOM 2533 C C . VAL A 1 323 ? -13.505 5.984 -5.146 1.00 97.19 323 VAL A C 1
ATOM 2535 O O . VAL A 1 323 ? -13.753 5.506 -6.248 1.00 97.19 323 VAL A O 1
ATOM 2538 N N . SER A 1 324 ? -14.468 6.249 -4.263 1.00 96.19 324 SER A N 1
ATOM 2539 C CA . SER A 1 324 ? -15.888 5.956 -4.490 1.00 96.19 324 SER A CA 1
ATOM 2540 C C . SER A 1 324 ? -16.469 6.721 -5.688 1.00 96.19 324 SER A C 1
ATOM 2542 O O . SER A 1 324 ? -17.288 6.175 -6.432 1.00 96.19 324 SER A O 1
ATOM 2544 N N . GLU A 1 325 ? -16.027 7.964 -5.923 1.00 96.31 325 GLU A N 1
ATOM 2545 C CA . GLU A 1 325 ? -16.394 8.723 -7.125 1.00 96.31 325 GLU A CA 1
ATOM 2546 C C . GLU A 1 325 ? -15.739 8.126 -8.370 1.00 96.31 325 GLU A C 1
ATOM 2548 O O . GLU A 1 325 ? -16.449 7.881 -9.344 1.00 96.31 325 GLU A O 1
ATOM 2553 N N . ALA A 1 326 ? -14.441 7.801 -8.312 1.00 97.06 326 ALA A N 1
ATOM 2554 C CA . ALA A 1 326 ? -13.725 7.179 -9.426 1.00 97.06 326 ALA A CA 1
ATOM 2555 C C . ALA A 1 326 ? -14.398 5.874 -9.883 1.00 97.06 326 ALA A C 1
ATOM 2557 O O . ALA A 1 326 ? -14.572 5.665 -11.079 1.00 97.06 326 ALA A O 1
ATOM 2558 N N . VAL A 1 327 ? -14.852 5.043 -8.940 1.00 96.56 327 VAL A N 1
ATOM 2559 C CA . VAL A 1 327 ? -15.605 3.809 -9.223 1.00 96.56 327 VAL A CA 1
ATOM 2560 C C . VAL A 1 327 ? -16.957 4.103 -9.884 1.00 96.56 327 VAL A C 1
ATOM 2562 O O . VAL A 1 327 ? -17.354 3.413 -10.817 1.00 96.56 327 VAL A O 1
ATOM 2565 N N . ARG A 1 328 ? -17.692 5.118 -9.410 1.00 96.06 328 ARG A N 1
ATOM 2566 C CA . ARG A 1 328 ? -19.066 5.396 -9.866 1.00 96.06 328 ARG A CA 1
ATOM 2567 C C . ARG A 1 328 ? -19.128 6.146 -11.196 1.00 96.06 328 ARG A C 1
ATOM 2569 O O . ARG A 1 328 ? -20.057 5.931 -11.967 1.00 96.06 328 ARG A O 1
ATOM 2576 N N . THR A 1 329 ? -18.222 7.092 -11.418 1.00 96.31 329 THR A N 1
ATOM 2577 C CA . THR A 1 329 ? -18.296 8.051 -12.535 1.00 96.31 329 THR A CA 1
ATOM 2578 C C . THR A 1 329 ? -17.117 7.939 -13.496 1.00 96.31 329 THR A C 1
ATOM 2580 O O . THR A 1 329 ? -17.094 8.639 -14.505 1.00 96.31 329 THR A O 1
ATOM 2583 N N . GLY A 1 330 ? -16.114 7.116 -13.176 1.00 95.00 330 GLY A N 1
ATOM 2584 C CA . GLY A 1 330 ? -14.837 7.101 -13.885 1.00 95.00 330 GLY A CA 1
ATOM 2585 C C . GLY A 1 330 ? -13.967 8.325 -13.591 1.00 95.00 330 GLY A C 1
ATOM 2586 O O . GLY A 1 330 ? -12.937 8.492 -14.235 1.00 95.00 330 GLY A O 1
ATOM 2587 N N . SER A 1 331 ? -14.359 9.201 -12.659 1.00 97.06 331 SER A N 1
ATOM 2588 C CA . SER A 1 331 ? -13.602 10.407 -12.317 1.00 97.06 331 SER A CA 1
ATOM 2589 C C . SER A 1 331 ? -13.455 10.577 -10.809 1.00 97.06 331 SER A C 1
ATOM 2591 O O . SER A 1 331 ? -14.440 10.561 -10.072 1.00 97.06 331 SER A O 1
ATOM 2593 N N . GLY A 1 332 ? -12.224 10.766 -10.345 1.00 96.88 332 GLY A N 1
ATOM 2594 C CA . GLY A 1 332 ? -11.900 10.884 -8.928 1.00 96.88 332 GLY A CA 1
ATOM 2595 C C . GLY A 1 332 ? -10.395 10.848 -8.696 1.00 96.88 332 GLY A C 1
ATOM 2596 O O . GLY A 1 332 ? -9.612 11.206 -9.572 1.00 96.88 332 GLY A O 1
ATOM 2597 N N . CYS A 1 333 ? -9.977 10.421 -7.512 1.00 96.50 333 CYS A N 1
ATOM 2598 C CA . CYS A 1 333 ? -8.563 10.316 -7.179 1.00 96.50 333 CYS A CA 1
ATOM 2599 C C . CYS A 1 333 ? -8.295 9.140 -6.243 1.00 96.50 333 CYS A C 1
ATOM 2601 O O . CYS A 1 333 ? -9.048 8.891 -5.298 1.00 96.50 333 CYS A O 1
ATOM 2603 N N . VAL A 1 334 ? -7.213 8.419 -6.516 1.00 97.62 334 VAL A N 1
ATOM 2604 C CA . VAL A 1 334 ? -6.828 7.187 -5.817 1.00 97.62 334 VAL A CA 1
ATOM 2605 C C . VAL A 1 334 ? -5.400 7.303 -5.301 1.00 97.62 334 VAL A C 1
ATOM 2607 O O . VAL A 1 334 ? -4.598 8.053 -5.856 1.00 97.62 334 VAL A O 1
ATOM 2610 N N . LEU A 1 335 ? -5.058 6.572 -4.242 1.00 96.75 335 LEU A N 1
ATOM 2611 C CA . LEU A 1 335 ? -3.674 6.521 -3.779 1.00 96.75 335 LEU A CA 1
ATOM 2612 C C . LEU A 1 335 ? -2.863 5.566 -4.639 1.00 96.75 335 LEU A C 1
ATOM 2614 O O . LEU A 1 335 ? -3.339 4.495 -5.019 1.00 96.75 335 LEU A O 1
ATOM 2618 N N . ALA A 1 336 ? -1.619 5.940 -4.888 1.00 96.88 336 ALA A N 1
ATOM 2619 C CA . ALA A 1 336 ? -0.660 5.118 -5.595 1.00 96.88 336 ALA A CA 1
ATOM 2620 C C . ALA A 1 336 ? 0.740 5.340 -5.036 1.00 96.88 336 ALA A C 1
ATOM 2622 O O . ALA A 1 336 ? 1.026 6.346 -4.385 1.00 96.88 336 ALA A O 1
ATOM 2623 N N . ASN A 1 337 ? 1.629 4.407 -5.332 1.00 95.38 337 ASN A N 1
ATOM 2624 C CA . ASN A 1 337 ? 3.034 4.525 -5.007 1.00 95.38 337 ASN A CA 1
ATOM 2625 C C . ASN A 1 337 ? 3.882 4.382 -6.263 1.00 95.38 337 ASN A C 1
ATOM 2627 O O . ASN A 1 337 ? 3.538 3.611 -7.155 1.00 95.38 337 ASN A O 1
ATOM 2631 N N . LEU A 1 338 ? 5.007 5.090 -6.308 1.00 96.00 338 LEU A N 1
ATOM 2632 C CA . LEU A 1 338 ? 6.010 4.942 -7.350 1.00 96.00 338 LEU A CA 1
ATOM 2633 C C . LEU A 1 338 ? 7.197 4.124 -6.834 1.00 96.00 338 LEU A C 1
ATOM 2635 O O . LEU A 1 338 ? 7.641 4.263 -5.686 1.00 96.00 338 LEU A O 1
ATOM 2639 N N . ARG A 1 339 ? 7.699 3.263 -7.713 1.00 96.00 339 ARG A N 1
ATOM 2640 C CA . ARG A 1 339 ? 8.918 2.477 -7.566 1.00 96.00 339 ARG A CA 1
ATOM 2641 C C . ARG A 1 339 ? 9.861 2.757 -8.711 1.00 96.00 339 ARG A C 1
ATOM 2643 O O . ARG A 1 339 ? 9.418 3.101 -9.801 1.00 96.00 339 ARG A O 1
ATOM 2650 N N . GLU A 1 340 ? 11.144 2.544 -8.482 1.00 96.88 340 GLU A N 1
ATOM 2651 C CA . GLU A 1 340 ? 12.149 2.551 -9.536 1.00 96.88 340 GLU A CA 1
ATOM 2652 C C . GLU A 1 340 ? 12.903 1.229 -9.570 1.00 96.88 340 GLU A C 1
ATOM 2654 O O . GLU A 1 340 ? 13.387 0.757 -8.539 1.00 96.88 340 GLU A O 1
ATOM 2659 N N . ILE A 1 341 ? 13.067 0.683 -10.772 1.00 98.00 341 ILE A N 1
ATOM 2660 C CA . ILE A 1 341 ? 13.920 -0.478 -11.044 1.00 98.00 341 ILE A CA 1
ATOM 2661 C C . ILE A 1 341 ? 14.986 -0.123 -12.092 1.00 98.00 341 ILE A C 1
ATOM 2663 O O . ILE A 1 341 ? 14.806 0.835 -12.851 1.00 98.00 341 ILE A O 1
ATOM 2667 N N . PRO A 1 342 ? 16.123 -0.838 -12.162 1.00 97.50 342 PRO A N 1
ATOM 2668 C CA . PRO A 1 342 ? 17.074 -0.687 -13.260 1.00 97.50 342 PRO A CA 1
ATOM 2669 C C . PRO A 1 342 ? 16.434 -1.017 -14.610 1.00 97.50 342 PRO A C 1
ATOM 2671 O O . PRO A 1 342 ? 15.698 -1.992 -14.722 1.00 97.50 342 PRO A O 1
ATOM 2674 N N . VAL A 1 343 ? 16.801 -0.273 -15.656 1.00 96.81 343 VAL A N 1
ATOM 2675 C CA . VAL A 1 343 ? 16.351 -0.551 -17.037 1.00 96.81 343 VAL A CA 1
ATOM 2676 C C . VAL A 1 343 ? 16.684 -1.982 -17.474 1.00 96.81 343 VAL A C 1
ATOM 2678 O O . VAL A 1 343 ? 15.892 -2.616 -18.159 1.00 96.81 343 VAL A O 1
ATOM 2681 N N . ALA A 1 344 ? 17.822 -2.517 -17.027 1.00 96.94 344 ALA A N 1
ATOM 2682 C CA . ALA A 1 344 ? 18.254 -3.878 -17.345 1.00 96.94 344 ALA A CA 1
ATOM 2683 C C . ALA A 1 344 ? 17.335 -4.981 -16.783 1.00 96.94 344 ALA A C 1
ATOM 2685 O O . ALA A 1 344 ? 17.422 -6.115 -17.235 1.00 96.94 344 ALA A O 1
ATOM 2686 N N . ALA A 1 345 ? 16.477 -4.666 -15.807 1.00 97.31 345 ALA A N 1
ATOM 2687 C CA . ALA A 1 345 ? 15.601 -5.633 -15.148 1.00 97.31 345 ALA A CA 1
ATOM 2688 C C . ALA A 1 345 ? 14.145 -5.573 -15.643 1.00 97.31 345 ALA A C 1
ATOM 2690 O O . ALA A 1 345 ? 13.292 -6.260 -15.094 1.00 97.31 345 ALA A O 1
ATOM 2691 N N . VAL A 1 346 ? 13.836 -4.739 -16.642 1.00 96.69 346 VAL A N 1
ATOM 2692 C CA . VAL A 1 346 ? 12.454 -4.453 -17.068 1.00 96.69 346 VAL A CA 1
ATOM 2693 C C . VAL A 1 346 ? 11.721 -5.692 -17.571 1.00 96.69 346 VAL A C 1
ATOM 2695 O O . VAL A 1 346 ? 10.578 -5.906 -17.176 1.00 96.69 346 VAL A O 1
ATOM 2698 N N . ASP A 1 347 ? 12.357 -6.501 -18.418 1.00 96.81 347 ASP A N 1
ATOM 2699 C CA . ASP A 1 347 ? 11.705 -7.680 -18.995 1.00 96.81 347 ASP A CA 1
ATOM 2700 C C . ASP A 1 347 ? 11.441 -8.736 -17.915 1.00 96.81 347 ASP A C 1
ATOM 2702 O O . ASP A 1 347 ? 10.308 -9.169 -17.741 1.00 96.81 347 ASP A O 1
ATOM 2706 N N . GLN A 1 348 ? 12.440 -9.022 -17.074 1.00 97.19 348 GLN A N 1
ATOM 2707 C CA . GLN A 1 348 ? 12.272 -9.922 -15.931 1.00 97.19 348 GLN A CA 1
ATOM 2708 C C . GLN A 1 348 ? 11.219 -9.407 -14.931 1.00 97.19 348 GLN A C 1
ATOM 2710 O O . GLN A 1 348 ? 10.457 -10.191 -14.368 1.00 97.19 348 GLN A O 1
ATOM 2715 N N . ALA A 1 349 ? 11.155 -8.091 -14.700 1.00 97.19 349 ALA A N 1
ATOM 2716 C CA . ALA A 1 349 ? 10.142 -7.500 -13.835 1.00 97.19 349 ALA A CA 1
ATOM 2717 C C . ALA A 1 349 ? 8.737 -7.689 -14.414 1.00 97.19 349 ALA A C 1
ATOM 2719 O O . ALA A 1 349 ? 7.831 -8.015 -13.657 1.00 97.19 349 ALA A O 1
ATOM 2720 N N . ARG A 1 350 ? 8.546 -7.519 -15.729 1.00 96.88 350 ARG A N 1
ATOM 2721 C CA . ARG A 1 350 ? 7.252 -7.777 -16.383 1.00 96.88 350 ARG A CA 1
ATOM 2722 C C . ARG A 1 350 ? 6.814 -9.223 -16.202 1.00 96.88 350 ARG A C 1
ATOM 2724 O O . ARG A 1 350 ? 5.704 -9.433 -15.733 1.00 96.88 350 ARG A O 1
ATOM 2731 N N . ASP A 1 351 ? 7.702 -10.179 -16.460 1.00 96.62 351 ASP A N 1
ATOM 2732 C CA . ASP A 1 351 ? 7.388 -11.605 -16.314 1.00 96.62 351 ASP A CA 1
ATOM 2733 C C . ASP A 1 351 ? 6.945 -11.946 -14.880 1.00 96.62 351 ASP A C 1
ATOM 2735 O O . ASP A 1 351 ? 5.965 -12.662 -14.666 1.00 96.62 351 ASP A O 1
ATOM 2739 N N . LEU A 1 352 ? 7.634 -11.400 -13.871 1.00 96.25 352 LEU A N 1
ATOM 2740 C CA . LEU A 1 352 ? 7.260 -11.584 -12.466 1.00 96.25 352 LEU A CA 1
ATOM 2741 C C . LEU A 1 352 ? 5.927 -10.905 -12.122 1.00 96.25 352 LEU A C 1
ATOM 2743 O O . LEU A 1 352 ? 5.131 -11.469 -11.373 1.00 96.25 352 LEU A O 1
ATOM 2747 N N . LEU A 1 353 ? 5.673 -9.705 -12.650 1.00 96.69 353 LEU A N 1
ATOM 2748 C CA . LEU A 1 353 ? 4.415 -8.987 -12.435 1.00 96.69 353 LEU A CA 1
ATOM 2749 C C . LEU A 1 353 ? 3.227 -9.708 -13.081 1.00 96.69 353 LEU A C 1
ATOM 2751 O O . LEU A 1 353 ? 2.165 -9.776 -12.464 1.00 96.69 353 LEU A O 1
ATOM 2755 N N . ASP A 1 354 ? 3.410 -10.286 -14.267 1.00 96.44 354 ASP A N 1
ATOM 2756 C CA . ASP A 1 354 ? 2.383 -11.079 -14.945 1.00 96.44 354 ASP A CA 1
ATOM 2757 C C . ASP A 1 354 ? 2.069 -12.359 -14.150 1.00 96.44 354 ASP A C 1
ATOM 2759 O O . ASP A 1 354 ? 0.904 -12.654 -13.881 1.00 96.44 354 ASP A O 1
ATOM 2763 N N . ARG A 1 355 ? 3.093 -13.054 -13.635 1.00 95.56 355 ARG A N 1
ATOM 2764 C CA . ARG A 1 355 ? 2.895 -14.207 -12.734 1.00 95.56 355 ARG A CA 1
ATOM 2765 C C . ARG A 1 355 ? 2.192 -13.825 -11.426 1.00 95.56 355 ARG A C 1
ATOM 2767 O O . ARG A 1 355 ? 1.330 -14.561 -10.946 1.00 95.56 355 ARG A O 1
ATOM 2774 N N . ALA A 1 356 ? 2.527 -12.675 -10.836 1.00 95.81 356 ALA A N 1
ATOM 2775 C CA . ALA A 1 356 ? 1.849 -12.178 -9.635 1.00 95.81 356 ALA A CA 1
ATOM 2776 C C . ALA A 1 356 ? 0.368 -11.890 -9.893 1.00 95.81 356 ALA A C 1
ATOM 2778 O O . ALA A 1 356 ? -0.487 -12.236 -9.070 1.00 95.81 356 ALA A O 1
ATOM 2779 N N . LYS A 1 357 ? 0.069 -11.306 -11.057 1.00 95.44 357 LYS A N 1
ATOM 2780 C CA . LYS A 1 357 ? -1.291 -11.040 -11.511 1.00 95.44 357 LYS A CA 1
ATOM 2781 C C . LYS A 1 357 ? -2.098 -12.327 -11.647 1.00 95.44 357 LYS A C 1
ATOM 2783 O O . LYS A 1 357 ? -3.205 -12.386 -11.110 1.00 95.44 357 LYS A O 1
ATOM 2788 N N . ASP A 1 358 ? -1.534 -13.362 -12.265 1.00 94.25 358 ASP A N 1
ATOM 2789 C CA . ASP A 1 358 ? -2.181 -14.676 -12.388 1.00 94.25 358 ASP A CA 1
ATOM 2790 C C . ASP A 1 358 ? -2.459 -15.322 -11.016 1.00 94.25 358 ASP A C 1
ATOM 2792 O O . ASP A 1 358 ? -3.472 -15.998 -10.828 1.00 94.25 358 ASP A O 1
ATOM 2796 N N . ALA A 1 359 ? -1.620 -15.042 -10.014 1.00 93.81 359 ALA A N 1
ATOM 2797 C CA . ALA A 1 359 ? -1.816 -15.457 -8.622 1.00 93.81 359 ALA A CA 1
ATOM 2798 C C . ALA A 1 359 ? -2.768 -14.546 -7.808 1.00 93.81 359 ALA A C 1
ATOM 2800 O O . ALA A 1 359 ? -2.968 -14.752 -6.601 1.00 93.81 359 ALA A O 1
ATOM 2801 N N . GLY A 1 360 ? -3.386 -13.542 -8.438 1.00 93.75 360 GLY A N 1
ATOM 2802 C CA . GLY A 1 360 ? -4.374 -12.650 -7.825 1.00 93.75 360 GLY A CA 1
ATOM 2803 C C . GLY A 1 360 ? -3.792 -11.434 -7.099 1.00 93.75 360 GLY A C 1
ATOM 2804 O O . GLY A 1 360 ? -4.503 -10.811 -6.302 1.00 93.75 360 GLY A O 1
ATOM 2805 N N . ILE A 1 361 ? -2.525 -11.096 -7.350 1.00 95.69 361 ILE A N 1
ATOM 2806 C CA . ILE A 1 361 ? -1.894 -9.842 -6.927 1.00 95.69 361 ILE A CA 1
ATOM 2807 C C . ILE A 1 361 ? -1.659 -8.984 -8.174 1.00 95.69 361 ILE A C 1
ATOM 2809 O O . ILE A 1 361 ? -0.634 -9.089 -8.839 1.00 95.69 361 ILE A O 1
ATOM 2813 N N . ASP A 1 362 ? -2.624 -8.120 -8.479 1.00 90.94 362 ASP A N 1
ATOM 2814 C CA . ASP A 1 362 ? -2.556 -7.143 -9.562 1.00 90.94 362 ASP A CA 1
ATOM 2815 C C . ASP A 1 362 ? -2.786 -5.753 -8.976 1.00 90.94 362 ASP A C 1
ATOM 2817 O O . ASP A 1 362 ? -3.805 -5.487 -8.345 1.00 90.94 362 ASP A O 1
ATOM 2821 N N . GLY A 1 363 ? -1.819 -4.867 -9.164 1.00 89.56 363 GLY A N 1
ATOM 2822 C CA . GLY A 1 363 ? -1.935 -3.466 -8.778 1.00 89.56 363 GLY A CA 1
ATOM 2823 C C . GLY A 1 363 ? -1.158 -2.550 -9.707 1.00 89.56 363 GLY A C 1
ATOM 2824 O O . GLY A 1 363 ? -0.935 -1.392 -9.353 1.00 89.56 363 GLY A O 1
ATOM 2825 N N . LEU A 1 364 ? -0.680 -3.060 -10.846 1.00 96.00 364 LEU A N 1
ATOM 2826 C CA . LEU A 1 364 ? 0.155 -2.303 -11.769 1.00 96.00 364 LEU A CA 1
ATOM 2827 C C . LEU A 1 364 ? -0.701 -1.251 -12.479 1.00 96.00 364 LEU A C 1
ATOM 2829 O O . LEU A 1 364 ? -1.598 -1.572 -13.248 1.00 96.00 364 LEU A O 1
ATOM 2833 N N . MET A 1 365 ? -0.393 0.021 -12.245 1.00 95.94 365 MET A N 1
ATOM 2834 C CA . MET A 1 365 ? -1.085 1.141 -12.884 1.00 95.94 365 MET A CA 1
ATOM 2835 C C . MET A 1 365 ? -0.400 1.548 -14.185 1.00 95.94 365 MET A C 1
ATOM 2837 O O . MET A 1 365 ? -1.042 1.720 -15.218 1.00 95.94 365 MET A O 1
ATOM 2841 N N . LYS A 1 366 ? 0.922 1.744 -14.130 1.00 96.38 366 LYS A N 1
ATOM 2842 C CA . LYS A 1 366 ? 1.721 2.152 -15.287 1.00 96.38 366 LYS A CA 1
ATOM 2843 C C . LYS A 1 366 ? 3.193 1.858 -15.065 1.00 96.38 366 LYS A C 1
ATOM 2845 O O . LYS A 1 366 ? 3.719 2.121 -13.985 1.00 96.38 366 LYS A O 1
ATOM 2850 N N . MET A 1 367 ? 3.876 1.444 -16.123 1.00 97.00 367 MET A N 1
ATOM 2851 C CA . MET A 1 367 ? 5.333 1.446 -16.194 1.00 97.00 367 MET A CA 1
ATOM 2852 C C . MET A 1 367 ? 5.797 2.492 -17.217 1.00 97.00 367 MET A C 1
ATOM 2854 O O . MET A 1 367 ? 5.221 2.575 -18.303 1.00 97.00 367 MET A O 1
ATOM 2858 N N . SER A 1 368 ? 6.773 3.331 -16.865 1.00 96.38 368 SER A N 1
ATOM 2859 C CA . SER A 1 368 ? 7.308 4.362 -17.768 1.00 96.38 368 SER A CA 1
ATOM 2860 C C . SER A 1 368 ? 8.402 3.823 -18.695 1.00 96.38 368 SER A C 1
ATOM 2862 O O . SER A 1 368 ? 8.878 2.699 -18.529 1.00 96.38 368 SER A O 1
ATOM 2864 N N . GLY A 1 369 ? 8.808 4.626 -19.682 1.00 94.25 369 GLY A N 1
ATOM 2865 C CA . GLY A 1 369 ? 10.050 4.392 -20.409 1.00 94.25 369 GLY A CA 1
ATOM 2866 C C . GLY A 1 369 ? 11.295 4.684 -19.550 1.00 94.25 369 GLY A C 1
ATOM 2867 O O . GLY A 1 369 ? 11.198 5.329 -18.499 1.00 94.25 369 GLY A O 1
ATOM 2868 N N . PRO A 1 370 ? 12.487 4.231 -19.979 1.00 94.00 370 PRO A N 1
ATOM 2869 C CA . PRO A 1 370 ? 13.758 4.522 -19.314 1.00 94.00 370 PRO A CA 1
ATOM 2870 C C . PRO A 1 370 ? 13.998 6.022 -19.074 1.00 94.00 370 PRO A C 1
ATOM 2872 O O . PRO A 1 370 ? 14.128 6.793 -20.019 1.00 94.00 370 PRO A O 1
ATOM 2875 N N . GLY A 1 371 ? 14.098 6.433 -17.808 1.00 86.31 371 GLY A N 1
ATOM 2876 C CA . GLY A 1 371 ? 14.320 7.825 -17.397 1.00 86.31 371 GLY A CA 1
ATOM 2877 C C . GLY A 1 371 ? 13.148 8.772 -17.674 1.00 86.31 371 GLY A C 1
ATOM 2878 O O . GLY A 1 371 ? 13.266 9.973 -17.433 1.00 86.31 371 GLY A O 1
ATOM 2879 N N . GLU A 1 372 ? 12.022 8.261 -18.175 1.00 92.38 372 GLU A N 1
ATOM 2880 C CA . GLU A 1 372 ? 10.839 9.066 -18.449 1.00 92.38 372 GLU A CA 1
ATOM 2881 C C . GLU A 1 372 ? 9.980 9.220 -17.187 1.00 92.38 372 GLU A C 1
ATOM 2883 O O . GLU A 1 372 ? 9.781 8.237 -16.458 1.00 92.38 372 GLU A O 1
ATOM 2888 N N . PRO A 1 373 ? 9.397 10.412 -16.945 1.00 91.38 373 PRO A N 1
ATOM 2889 C CA . PRO A 1 373 ? 8.444 10.603 -15.862 1.00 91.38 373 PRO A CA 1
ATOM 2890 C C . PRO A 1 373 ? 7.261 9.629 -15.953 1.00 91.38 373 PRO A C 1
ATOM 2892 O O . PRO A 1 373 ? 6.628 9.485 -17.002 1.00 91.38 373 PRO A O 1
ATOM 2895 N N . ASN A 1 374 ? 6.899 9.000 -14.836 1.00 95.88 374 ASN A N 1
ATOM 2896 C CA . ASN A 1 374 ? 5.724 8.138 -14.762 1.00 95.88 374 ASN A CA 1
ATOM 2897 C C . ASN A 1 374 ? 4.534 8.948 -14.241 1.00 95.88 374 ASN A C 1
ATOM 2899 O O . ASN A 1 374 ? 4.514 9.342 -13.076 1.00 95.88 374 ASN A O 1
ATOM 2903 N N . MET A 1 375 ? 3.549 9.221 -15.105 1.00 95.50 375 MET A N 1
ATOM 2904 C CA . MET A 1 375 ? 2.355 10.001 -14.734 1.00 95.50 375 MET A CA 1
ATOM 2905 C C . MET A 1 375 ? 2.728 11.366 -14.121 1.00 95.50 375 MET A C 1
ATOM 2907 O O . MET A 1 375 ? 2.139 11.805 -13.139 1.00 95.50 375 MET A O 1
ATOM 2911 N N . GLY A 1 376 ? 3.759 12.019 -14.672 1.00 88.62 376 GLY A N 1
ATOM 2912 C CA . GLY A 1 376 ? 4.286 13.298 -14.181 1.00 88.62 376 GLY A CA 1
ATOM 2913 C C . GLY A 1 376 ? 5.217 13.198 -12.965 1.00 88.62 376 GLY A C 1
ATOM 2914 O O . GLY A 1 376 ? 5.860 14.184 -12.619 1.00 88.62 376 GLY A O 1
ATOM 2915 N N . CYS A 1 377 ? 5.344 12.025 -12.339 1.00 87.88 377 CYS A N 1
ATOM 2916 C CA . CYS A 1 377 ? 6.284 11.801 -11.246 1.00 87.88 377 CYS A CA 1
ATOM 2917 C C . CYS A 1 377 ? 7.703 11.560 -11.801 1.00 87.88 377 CYS A C 1
ATOM 2919 O O . CYS A 1 377 ? 7.851 10.777 -12.746 1.00 87.88 377 CYS A O 1
ATOM 2921 N N . PRO A 1 378 ? 8.746 12.220 -11.261 1.00 84.81 378 PRO A N 1
ATOM 2922 C CA . PRO A 1 378 ? 10.109 12.072 -11.761 1.00 84.81 378 PRO A CA 1
ATOM 2923 C C . PRO A 1 378 ? 10.646 10.652 -11.552 1.00 84.81 378 PRO A C 1
ATOM 2925 O O . PRO A 1 378 ? 10.395 10.029 -10.521 1.00 84.81 378 PRO A O 1
ATOM 2928 N N . VAL A 1 379 ? 11.428 10.185 -12.527 1.00 90.25 379 VAL A N 1
ATOM 2929 C CA . VAL A 1 379 ? 12.133 8.898 -12.505 1.00 90.25 379 VAL A CA 1
ATOM 2930 C C . VAL A 1 379 ? 13.620 9.152 -12.733 1.00 90.25 379 VAL A C 1
ATOM 2932 O O . VAL A 1 379 ? 13.998 9.943 -13.597 1.00 90.25 379 VAL A O 1
ATOM 2935 N N . GLY A 1 380 ? 14.472 8.497 -11.947 1.00 84.75 380 GLY A N 1
ATOM 2936 C CA . GLY A 1 380 ? 15.922 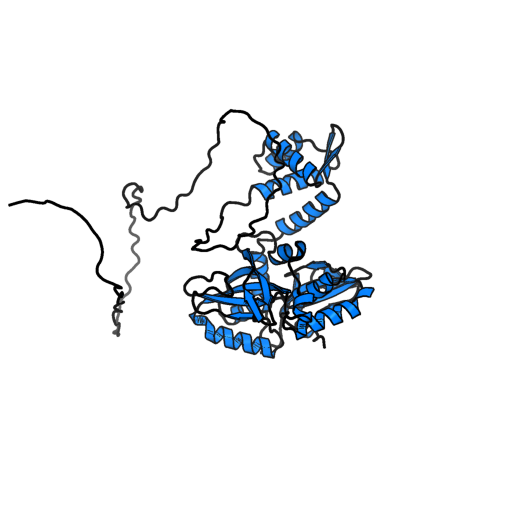8.609 -12.048 1.00 84.75 380 GLY A CA 1
ATOM 2937 C C . GLY A 1 380 ? 16.481 8.165 -13.405 1.00 84.75 380 GLY A C 1
ATOM 2938 O O . GLY A 1 380 ? 15.963 7.266 -14.070 1.00 84.75 380 GLY A O 1
ATOM 2939 N N . ALA A 1 381 ? 17.599 8.767 -13.813 1.00 85.88 381 ALA A N 1
ATOM 2940 C CA . ALA A 1 381 ? 18.305 8.359 -15.025 1.00 85.88 381 ALA A CA 1
ATOM 2941 C C . ALA A 1 381 ? 18.740 6.882 -14.946 1.00 85.88 381 ALA A C 1
ATOM 2943 O O . ALA A 1 381 ? 19.238 6.420 -13.918 1.00 85.88 381 ALA A O 1
ATOM 2944 N N . GLY A 1 382 ? 18.551 6.132 -16.037 1.00 90.69 382 GLY A N 1
ATOM 2945 C CA . GLY A 1 382 ? 18.859 4.695 -16.080 1.00 90.69 382 GLY A CA 1
ATOM 2946 C C . GLY A 1 382 ? 17.902 3.815 -15.263 1.00 90.69 382 GLY A C 1
ATOM 2947 O O . GLY A 1 382 ? 18.197 2.638 -15.030 1.00 90.69 382 GLY A O 1
ATOM 2948 N N . LYS A 1 383 ? 16.761 4.366 -14.830 1.00 96.19 383 LYS A N 1
ATOM 2949 C CA . LYS A 1 383 ? 15.689 3.648 -14.135 1.00 96.19 383 LYS A CA 1
ATOM 2950 C C . LYS A 1 383 ? 14.404 3.637 -14.953 1.00 96.19 383 LYS A C 1
ATOM 2952 O O . LYS A 1 383 ? 14.216 4.455 -15.847 1.00 96.19 383 LYS A O 1
ATOM 2957 N N . VAL A 1 384 ? 13.516 2.715 -14.614 1.00 97.88 384 VAL A N 1
ATOM 2958 C CA . VAL A 1 384 ? 12.120 2.700 -15.052 1.00 97.88 384 VAL A CA 1
ATOM 2959 C C . VAL A 1 384 ? 11.232 2.886 -13.833 1.00 97.88 384 VAL A C 1
ATOM 2961 O O . VAL A 1 384 ? 11.455 2.248 -12.803 1.00 97.88 384 VAL A O 1
ATOM 2964 N N . GLY A 1 385 ? 10.242 3.770 -13.953 1.00 97.50 385 GLY A N 1
ATOM 2965 C CA . GLY A 1 385 ? 9.261 4.020 -12.910 1.00 97.50 385 GLY A CA 1
ATOM 2966 C C . GLY A 1 385 ? 8.101 3.039 -13.014 1.00 97.50 385 GLY A C 1
ATOM 2967 O O . GLY A 1 385 ? 7.513 2.915 -14.088 1.00 97.50 385 GLY A O 1
ATOM 2968 N N . ILE A 1 386 ? 7.714 2.407 -11.911 1.00 98.00 386 ILE A N 1
ATOM 2969 C CA . ILE A 1 386 ? 6.549 1.520 -11.822 1.00 98.00 386 ILE A CA 1
ATOM 2970 C C . ILE A 1 386 ? 5.572 2.095 -10.803 1.00 98.00 386 ILE A C 1
ATOM 2972 O O . ILE A 1 386 ? 5.910 2.257 -9.632 1.00 98.00 386 ILE A O 1
ATOM 2976 N N . ALA A 1 387 ? 4.370 2.433 -11.256 1.00 97.94 387 ALA A N 1
ATOM 2977 C CA . ALA A 1 387 ? 3.303 2.926 -10.405 1.00 97.94 387 ALA A CA 1
ATOM 2978 C C . ALA A 1 387 ? 2.391 1.768 -9.996 1.00 97.94 387 ALA A C 1
ATOM 2980 O O . ALA A 1 387 ? 1.859 1.067 -10.860 1.00 97.94 387 ALA A O 1
ATOM 2981 N N . PHE A 1 388 ? 2.190 1.606 -8.690 1.00 97.19 388 PHE A N 1
ATOM 2982 C CA . PHE A 1 388 ? 1.272 0.631 -8.114 1.00 97.19 388 PHE A CA 1
ATOM 2983 C C . PHE A 1 388 ? 0.123 1.310 -7.386 1.00 97.19 388 PHE A C 1
ATOM 2985 O O . PHE A 1 388 ? 0.315 2.307 -6.689 1.00 97.19 388 PHE A O 1
ATOM 2992 N N . CYS A 1 389 ? -1.057 0.717 -7.491 1.00 95.00 389 CYS A N 1
ATOM 2993 C CA . CYS A 1 389 ? -2.231 1.112 -6.740 1.00 95.00 389 CYS A CA 1
ATOM 2994 C C . CYS A 1 389 ? -2.004 0.933 -5.229 1.00 95.00 389 CYS A C 1
ATOM 2996 O O . CYS A 1 389 ? -1.330 0.005 -4.774 1.00 95.00 389 CYS A O 1
ATOM 2998 N N . GLY A 1 390 ? -2.563 1.832 -4.422 1.00 94.00 390 GLY A N 1
ATOM 2999 C CA . GLY A 1 390 ? -2.519 1.731 -2.971 1.00 94.00 390 GLY A CA 1
ATOM 3000 C C . GLY A 1 390 ? -3.413 0.601 -2.459 1.00 94.00 390 GLY A C 1
ATOM 3001 O O . GLY A 1 390 ? -4.624 0.625 -2.661 1.00 94.00 390 GLY A O 1
ATOM 3002 N N . GLY A 1 391 ? -2.847 -0.336 -1.691 1.00 93.06 391 GLY A N 1
ATOM 3003 C CA . GLY A 1 391 ? -3.600 -1.454 -1.091 1.00 93.06 391 GLY A CA 1
ATOM 3004 C C . GLY A 1 391 ? -4.716 -1.044 -0.115 1.00 93.06 391 GLY A C 1
ATOM 3005 O O . GLY A 1 391 ? -5.533 -1.871 0.267 1.00 93.06 391 GLY A O 1
ATOM 3006 N N . VAL A 1 392 ? -4.779 0.233 0.270 1.00 94.88 392 VAL A N 1
ATOM 3007 C CA . VAL A 1 392 ? -5.798 0.799 1.169 1.00 94.88 392 VAL A CA 1
ATOM 3008 C C . VAL A 1 392 ? -6.996 1.419 0.438 1.00 94.88 392 VAL A C 1
ATOM 3010 O O . VAL A 1 392 ? -7.979 1.762 1.088 1.00 94.88 392 VAL A O 1
ATOM 3013 N N . ASN A 1 393 ? -6.949 1.569 -0.891 1.00 96.69 393 ASN A N 1
ATOM 3014 C CA . ASN A 1 393 ? -7.960 2.309 -1.661 1.00 96.69 393 ASN A CA 1
ATOM 3015 C C . ASN A 1 393 ? -9.383 1.750 -1.506 1.00 96.69 393 ASN A C 1
ATOM 3017 O O . ASN A 1 393 ? -10.325 2.523 -1.351 1.00 96.69 393 ASN A O 1
ATOM 3021 N N . ALA A 1 394 ? -9.550 0.426 -1.478 1.00 95.44 394 ALA A N 1
ATOM 3022 C CA . ALA A 1 394 ? -10.867 -0.184 -1.283 1.00 95.44 394 ALA A CA 1
ATOM 3023 C C . ALA A 1 394 ? -11.479 0.159 0.084 1.00 95.44 394 ALA A C 1
ATOM 3025 O O . ALA A 1 394 ? -12.668 0.449 0.186 1.00 95.44 394 ALA A O 1
ATOM 3026 N N . VAL A 1 395 ? -10.652 0.190 1.132 1.00 94.94 395 VAL A N 1
ATOM 3027 C CA . VAL A 1 395 ? -11.089 0.592 2.474 1.00 94.94 395 VAL A CA 1
ATOM 3028 C C . VAL A 1 395 ? -11.384 2.094 2.525 1.00 94.94 395 VAL A C 1
ATOM 3030 O O . VAL A 1 395 ? -12.364 2.506 3.141 1.00 94.94 395 VAL A O 1
ATOM 3033 N N . MET A 1 396 ? -10.587 2.913 1.833 1.00 95.38 396 MET A N 1
ATOM 3034 C CA . MET A 1 396 ? -10.845 4.351 1.707 1.00 95.38 396 MET A CA 1
ATOM 3035 C C . MET A 1 396 ? -12.181 4.638 1.017 1.00 95.38 396 MET A C 1
ATOM 3037 O O . MET A 1 396 ? -12.910 5.519 1.459 1.00 95.38 396 MET A O 1
ATOM 3041 N N . ALA A 1 397 ? -12.552 3.868 -0.011 1.00 96.81 397 ALA A N 1
ATOM 3042 C CA . ALA A 1 397 ? -13.851 4.010 -0.669 1.00 96.81 397 ALA A CA 1
ATOM 3043 C C . ALA A 1 397 ? -15.023 3.807 0.310 1.00 96.81 397 ALA A C 1
ATOM 3045 O O . ALA A 1 397 ? -16.024 4.520 0.239 1.00 96.81 397 ALA A O 1
ATOM 3046 N N . ALA A 1 398 ? -14.895 2.858 1.243 1.00 96.25 398 ALA A N 1
ATOM 3047 C CA . ALA A 1 398 ? -15.879 2.643 2.301 1.00 96.25 398 ALA A CA 1
ATOM 3048 C C . ALA A 1 398 ? -15.903 3.809 3.307 1.00 96.25 398 ALA A C 1
ATOM 3050 O O . ALA A 1 398 ? -16.983 4.283 3.673 1.00 96.25 398 ALA A O 1
ATOM 3051 N N . GLU A 1 399 ? -14.731 4.319 3.699 1.00 94.75 399 GLU A N 1
ATOM 3052 C CA . GLU A 1 399 ? -14.615 5.478 4.595 1.00 94.75 399 GLU A CA 1
ATOM 3053 C C . GLU A 1 399 ? -15.246 6.749 3.997 1.00 94.75 399 GLU A C 1
ATOM 3055 O O . GLU A 1 399 ? -15.975 7.473 4.681 1.00 94.75 399 GLU A O 1
ATOM 3060 N N . GLU A 1 400 ? -15.043 6.992 2.700 1.00 95.62 400 GLU A N 1
ATOM 3061 C CA . GLU A 1 400 ? -15.638 8.109 1.955 1.00 95.62 400 GLU A CA 1
ATOM 3062 C C . GLU A 1 400 ? -17.177 8.091 1.973 1.00 95.62 400 GLU A C 1
ATOM 3064 O O . GLU A 1 400 ? -17.811 9.146 1.936 1.00 95.62 400 GLU A O 1
ATOM 3069 N N . LEU A 1 401 ? -17.786 6.906 2.082 1.00 95.12 401 LEU A N 1
ATOM 3070 C CA . LEU A 1 401 ? -19.239 6.710 2.151 1.00 95.12 401 LEU A CA 1
ATOM 3071 C C . LEU A 1 401 ? -19.779 6.656 3.592 1.00 95.12 401 LEU A C 1
ATOM 3073 O O . LEU A 1 401 ? -20.909 6.209 3.830 1.00 95.12 401 LEU A O 1
ATOM 3077 N N . GLY A 1 402 ? -18.988 7.158 4.545 1.00 92.06 402 GLY A N 1
ATOM 3078 C CA . GLY A 1 402 ? -19.390 7.405 5.927 1.00 92.06 402 GLY A CA 1
ATOM 3079 C C . GLY A 1 402 ? -19.193 6.227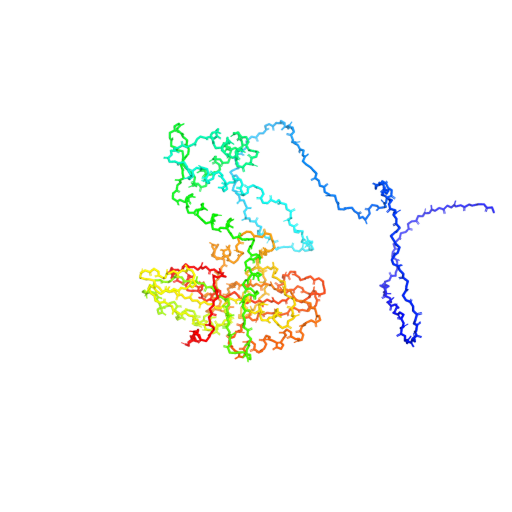 6.875 1.00 92.06 402 GLY A C 1
ATOM 3080 O O . GLY A 1 402 ? -19.667 6.297 8.007 1.00 92.06 402 GLY A O 1
ATOM 3081 N N . ILE A 1 403 ? -18.515 5.161 6.443 1.00 94.31 403 ILE A N 1
ATOM 3082 C CA . ILE A 1 403 ? -18.200 4.023 7.311 1.00 94.31 403 ILE A CA 1
ATOM 3083 C C . ILE A 1 403 ? -16.956 4.362 8.133 1.00 94.31 403 ILE A C 1
ATOM 3085 O O . ILE A 1 403 ? -15.913 4.714 7.591 1.00 94.31 403 ILE A O 1
ATOM 3089 N N . ALA A 1 404 ? -17.045 4.271 9.458 1.00 90.75 404 ALA A N 1
ATOM 3090 C CA . ALA A 1 404 ? -15.911 4.573 10.323 1.00 90.75 404 ALA A CA 1
ATOM 3091 C C . ALA A 1 404 ? -14.909 3.409 10.314 1.00 90.75 404 ALA A C 1
ATOM 3093 O O . ALA A 1 404 ? -15.178 2.354 10.888 1.00 90.75 404 ALA A O 1
ATOM 3094 N N . ILE A 1 405 ? -13.744 3.608 9.689 1.00 90.44 405 ILE A N 1
ATOM 3095 C CA . ILE A 1 405 ? -12.698 2.583 9.589 1.00 90.44 405 ILE A CA 1
ATOM 3096 C C . ILE A 1 405 ? -11.368 3.134 10.089 1.00 90.44 405 ILE A C 1
ATOM 3098 O O . ILE A 1 405 ? -10.924 4.203 9.677 1.00 90.44 405 ILE A O 1
ATOM 3102 N N . ARG A 1 406 ? -10.693 2.387 10.966 1.00 87.44 406 ARG A N 1
ATOM 3103 C CA . ARG A 1 406 ? -9.332 2.720 11.406 1.00 87.44 406 ARG A CA 1
ATOM 3104 C C . ARG A 1 406 ? -8.323 1.836 10.690 1.00 87.44 406 ARG A C 1
ATOM 3106 O O . ARG A 1 406 ? -8.203 0.662 11.023 1.00 87.44 406 ARG A O 1
ATOM 3113 N N . THR A 1 407 ? -7.552 2.416 9.777 1.00 84.88 407 THR A N 1
ATOM 3114 C CA . THR A 1 407 ? -6.566 1.683 8.971 1.00 84.88 407 THR A CA 1
ATOM 3115 C C . THR A 1 407 ? -5.132 1.958 9.414 1.00 84.88 407 THR A C 1
ATOM 3117 O O . THR A 1 407 ? -4.736 3.091 9.682 1.00 84.88 407 THR A O 1
ATOM 3120 N N . MET A 1 408 ? -4.335 0.898 9.466 1.00 83.56 408 MET A N 1
ATOM 3121 C CA . MET A 1 408 ? -2.907 0.891 9.743 1.00 83.56 408 MET A CA 1
ATOM 3122 C C . MET A 1 408 ? -2.191 0.279 8.536 1.00 83.56 408 MET A C 1
ATOM 3124 O O . MET A 1 408 ? -2.195 -0.944 8.382 1.00 83.56 408 MET A O 1
ATOM 3128 N N . PRO A 1 409 ? -1.579 1.105 7.674 1.00 81.56 409 PRO A N 1
ATOM 3129 C CA . PRO A 1 409 ? -0.777 0.600 6.570 1.00 81.56 409 PRO A CA 1
ATOM 3130 C C . PRO A 1 409 ? 0.483 -0.136 7.045 1.00 81.56 409 PRO A C 1
ATOM 3132 O O . PRO A 1 409 ? 0.980 0.126 8.149 1.00 81.56 409 PRO A O 1
ATOM 3135 N N . ILE A 1 410 ? 0.994 -1.030 6.187 1.00 78.50 410 ILE A N 1
ATOM 3136 C CA . ILE A 1 410 ? 2.248 -1.789 6.375 1.00 78.50 410 ILE A CA 1
ATOM 3137 C C . ILE A 1 410 ? 2.268 -2.501 7.739 1.00 78.50 410 ILE A C 1
ATOM 3139 O O . ILE A 1 410 ? 3.215 -2.369 8.511 1.00 78.50 410 ILE A O 1
ATOM 3143 N N . SER A 1 411 ? 1.179 -3.171 8.118 1.00 72.75 411 SER A N 1
ATOM 3144 C CA . SER A 1 411 ? 0.923 -3.557 9.510 1.00 72.75 411 SER A CA 1
ATOM 3145 C C . SER A 1 411 ? 1.591 -4.860 9.936 1.00 72.75 411 SER A C 1
ATOM 3147 O O . SER A 1 411 ? 2.133 -4.901 11.038 1.00 72.75 411 SER A O 1
ATOM 3149 N N . SER A 1 412 ? 1.506 -5.910 9.115 1.00 84.69 412 SER A N 1
ATOM 3150 C CA . SER A 1 412 ? 1.931 -7.269 9.469 1.00 84.69 412 SER A CA 1
ATOM 3151 C C . SER A 1 412 ? 2.183 -8.143 8.234 1.00 84.69 412 SER A C 1
ATOM 3153 O O . SER A 1 412 ? 1.881 -7.745 7.107 1.00 84.69 412 SER A O 1
ATOM 3155 N N . LEU A 1 413 ? 2.733 -9.338 8.463 1.00 90.69 413 LEU A N 1
ATOM 3156 C CA . LEU A 1 413 ? 2.815 -10.413 7.473 1.00 90.69 413 LEU A CA 1
ATOM 3157 C C . LEU A 1 413 ? 1.676 -11.401 7.704 1.00 90.69 413 LEU A C 1
ATOM 3159 O O . LEU A 1 413 ? 1.404 -11.758 8.851 1.00 90.69 413 LEU A O 1
ATOM 3163 N N . GLN A 1 414 ? 1.052 -11.857 6.625 1.00 93.00 414 GLN A N 1
ATOM 3164 C CA . GLN A 1 414 ? 0.010 -12.878 6.659 1.00 93.00 414 GLN A CA 1
ATOM 3165 C C . GLN A 1 414 ? 0.306 -13.975 5.646 1.00 93.00 414 GLN A C 1
ATOM 3167 O O . GLN A 1 414 ? 0.899 -13.729 4.599 1.00 93.00 414 GLN A O 1
ATOM 3172 N N . ASP A 1 415 ? -0.132 -15.184 5.972 1.00 93.62 415 ASP A N 1
ATOM 3173 C CA . ASP A 1 415 ? -0.149 -16.298 5.031 1.00 93.62 415 ASP A CA 1
ATOM 3174 C C . ASP A 1 415 ? -1.236 -16.047 3.976 1.00 93.62 415 ASP A C 1
ATOM 3176 O O . ASP A 1 415 ? -2.422 -15.912 4.298 1.00 93.62 415 ASP A O 1
ATOM 3180 N N . TYR A 1 416 ? -0.819 -15.964 2.714 1.00 95.38 416 TYR A N 1
ATOM 3181 C CA . TYR A 1 416 ? -1.686 -15.664 1.580 1.00 95.38 416 TYR A CA 1
ATOM 3182 C C . TYR A 1 416 ? -2.755 -16.736 1.361 1.00 95.38 416 TYR A C 1
ATOM 3184 O O . TYR A 1 416 ? -3.869 -16.419 0.937 1.00 95.38 416 TYR A O 1
ATOM 3192 N N . SER A 1 417 ? -2.465 -17.994 1.707 1.00 92.44 417 SER A N 1
ATOM 3193 C CA . SER A 1 417 ? -3.411 -19.106 1.570 1.00 92.44 417 SER A CA 1
ATOM 3194 C C . SER A 1 417 ? -4.640 -18.939 2.473 1.00 92.44 417 SER A C 1
ATOM 3196 O O . SER A 1 417 ? -5.746 -19.345 2.109 1.00 92.44 417 SER A O 1
ATOM 3198 N N . ARG A 1 418 ? -4.476 -18.261 3.619 1.00 93.25 418 ARG A N 1
ATOM 3199 C CA . ARG A 1 418 ? -5.565 -17.933 4.551 1.00 93.25 418 ARG A CA 1
ATOM 3200 C C . ARG A 1 418 ? -6.451 -16.795 4.042 1.00 93.25 418 ARG A C 1
ATOM 3202 O O . ARG A 1 418 ? -7.565 -16.629 4.540 1.00 93.25 418 ARG A O 1
ATOM 3209 N N . MET A 1 419 ? -5.976 -16.009 3.074 1.00 94.94 419 MET A N 1
ATOM 3210 C CA . MET A 1 419 ? -6.722 -14.892 2.499 1.00 94.94 419 MET A CA 1
ATOM 3211 C C . MET A 1 419 ? -7.705 -15.393 1.437 1.00 94.94 419 MET A C 1
ATOM 3213 O O . MET A 1 419 ? -7.353 -16.162 0.534 1.00 94.94 419 MET A O 1
ATOM 3217 N N . LYS A 1 420 ? -8.952 -14.928 1.523 1.00 94.94 420 LYS A N 1
ATOM 3218 C CA . LYS A 1 420 ? -10.047 -15.335 0.638 1.00 94.94 420 LYS A CA 1
ATOM 3219 C C . LYS A 1 420 ? -10.380 -14.228 -0.343 1.00 94.94 420 LYS A C 1
ATOM 3221 O O . LYS A 1 420 ? -10.414 -13.058 0.023 1.00 94.94 420 LYS A O 1
ATOM 3226 N N . GLU A 1 421 ? -10.628 -14.619 -1.584 1.00 93.81 421 GLU A N 1
ATOM 3227 C CA . GLU A 1 421 ? -11.127 -13.717 -2.615 1.00 93.81 421 GLU A CA 1
ATOM 3228 C C . GLU A 1 421 ? -12.526 -13.212 -2.242 1.00 93.81 421 GLU A C 1
ATOM 3230 O O . GLU A 1 421 ? -13.412 -14.012 -1.934 1.00 93.81 421 GLU A O 1
ATOM 3235 N N . LEU A 1 422 ? -12.717 -11.892 -2.282 1.00 89.12 422 LEU A N 1
ATOM 3236 C CA . LEU A 1 422 ? -14.041 -11.283 -2.194 1.00 89.12 422 LEU A CA 1
ATOM 3237 C C . LEU A 1 422 ? -14.672 -11.209 -3.585 1.00 89.12 422 LEU A C 1
ATOM 3239 O O . LEU A 1 422 ? -14.062 -10.703 -4.536 1.00 89.12 422 LEU A O 1
ATOM 3243 N N . ARG A 1 423 ? -15.890 -11.741 -3.682 1.00 81.06 423 ARG A N 1
ATOM 3244 C CA . ARG A 1 423 ? -16.674 -11.858 -4.912 1.00 81.06 423 ARG A CA 1
ATOM 3245 C C . ARG A 1 423 ? -17.966 -11.083 -4.800 1.00 81.06 423 ARG A C 1
ATOM 3247 O O . ARG A 1 423 ? -18.566 -11.140 -3.703 1.00 81.06 423 ARG A O 1
#

pLDDT: mean 73.32, std 27.29, range [21.61, 98.0]

Foldseek 3Di:
DDDDDDDDDDDDDDDDDDDDDDDDDDDDDDDDDDDDDDDDDDDDDDPDDDDDPDDDDDDDDDDDDDDDDDDDDDDPDDPDPDDPDDDDDDDDDDDDDDDDDPVVVVLLLLLVQQAVDPWADALQRSCVVCVVVVDNDDSVNSVVSVVVCCVVQQWDDDPPGHIHGDPVVVVVSVVVVVLVVDDQVVVLLVVQLQPADDDLVDPFGKFFWKKKKFFPVCVVVLLVLLVLLVVLLQAQFLWKFKADAQDDDAPDGHHPRIIMIIFGFCSSLVSLCVVVVWHKDFFWKFKWWFDPSATAAGPDIDTSPNHSDDRVVVCLVVLQWDSLCCSVPRTIIFIKTKMKTAPVCVVVSVVRQVSCVVVGRHFWRDKAPAQDADRNHGYDHRIIMTMGRGNCRSSSSSVVVPGDMDMGHSDDMDGSVSIDRRD

InterPro domains:
  IPR002846 NrpR regulatory domain [PF01995] (182-420)
  IPR013668 Ribonuclease R winged-helix domain [PF08461] (108-173)
  IPR036388 Winged helix-like DNA-binding domain superfamily [G3DSA:1.10.10.10] (91-180)
  IPR036984 NrpR domain superfamily [G3DSA:3.30.70.1360] (266-391)
  IPR038982 NrpR repressor [PTHR41964] (104-422)

Organism: NCBI:txid301375

Sequence (423 aa):
MAGLHYRSATISDFGPLYVRFVCPAFEPSISARAPRAEIVPGGFEPPSQAPKACRIDHYPTGLPTPLSGLQRHLQVYLHKIYMRFPVRDKEIEMKPLTKPHSSQRRLIEILRVINASDKPIGARAISDELSNRGYEVGERAVRYNLKIMDELGFTKKEGYSGRILTPLGKRELSDALVDDRIGFVNTRIEEYMYRSSFDPDSEDNRVVVNTSLLDKRDYEKALEIMIRAFDAGFAVSRRVLIQDEGEEMGALQIPRGFLGISTVCSITIDGMLLLGGIPINTTFAGVVEVKDGSLSHFTDLIAYAGSSLDPMRVFMSRKTTKVSEAVRTGSGCVLANLREIPVAAVDQARDLLDRAKDAGIDGLMKMSGPGEPNMGCPVGAGKVGIAFCGGVNAVMAAEELGIAIRTMPISSLQDYSRMKELR

Secondary structure (DSSP, 8-state):
----------------------PPP----------PPP--------SSSS-SS------------------------------------S----------THHHHHHHHHHHHHHT-SS-B-HHHHHHHHHHTT----HHHHHHHHHHHHHTTSEEEETTTEEEE-HHHHHHHHHHHHHHHS--HHHHHHHHHHH----TT-S--EEEEEEEEEEGGGHHHHHHHHHHHHHTT-SSBSEEEEE-TT-EETTEEPPTTEEEEEEE-THHHHHHHHHTT---EEEEEEEEEEETTEEEEEEEEEESTT-SS-HHHHHHHTT---HHHHHHHS-EEEEEEEEEEEGGGHHHHHHHHHHHHHTTB--EEEEPPTT--BTTB---TTEEEEEEE-TTHHHHHHHHTT--EEEEEEEEEEEGGG-EE--

Radius of gyration: 28.16 Å; chains: 1; bounding box: 82×71×75 Å